Protein AF-0000000080018826 (afdb_homodimer)

Organism: NCBI:txid2019572

Secondary structure (DSSP, 8-state):
--GGGS-----S--HHHHHHHHHHHHTT-TT----S---HHHHHHHHHHHHHHHHHHHHHHHHHHHIIIIIIT--TT-----SS--HHHHHHHHHHHHHHHHHHHHHHHHHHHHHHHHTT-TT----SEETTEE--HHHHHHHHHHHHHHHHHHHHHHHHHHHHHHHHTS--TT-----TT--HHHHHHHHHHHHHHHHHHHHHHHHHHHH-/--GGGS-----S--HHHHHHHHHHHHTT-TT----S---HHHHHHHHHHHHHHHHHHHHHHHHHHHIIIIIIT--TT-----SS--HHHHHHHHHHHHHHHHHHHHHHHHHHHHHHHHTT-TT----SEETTEE--HHHHHHHHHHHHHHHHHHHHHHHHHHHHHHHHTS--TT-----TT--HHHHHHHHHHHHHHHHHHHHHHHHHHHH-

Foldseek 3Di:
DPPVPPPPLPLPQPVVLVVVQVVCVVVPNLVRADDCSHDDPNNVVRVVVNVVSVLSVLLVVQVVVCCCVCVPVVPLPDAGDPDDDDDPSVVSRVVVRVVSCVVVVLVVQLVVCVVCVVVVNLPDARDCDDPRHGDDDPSNVSRVVSNVVSVLVVLLVVQLVVLCCCVPPVVPAPDARDRPPDDDPSVVVSVVSRVVRNVSNVVVVVVVVVVD/DPVVPPDPLPLPQPVVLVVVQVVCVVVPNLVRADDCSHDDPNNVVRVVVNVVSVLSVLLVVQVVVCCCVCVPVVPLPDAGDPDDDDDPSVVSRVVVRVVSCVVVVLVVLLVVCVVCVVVVNLPDARDCDDPRHGDDDPSNVSRVVSNVVSVLVVLLVVQLVVLCCCVPPVVNAPDARDRPPDDDPSVVVRVVSRVVRNVSNVVVVVVVVVVD

Structure (mmCIF, N/CA/C/O backbone):
data_AF-0000000080018826-model_v1
#
loop_
_entity.id
_entity.type
_entity.pdbx_description
1 polymer 'Hybrid sensor histidine kinase/response regulator'
#
loop_
_atom_site.group_PDB
_atom_site.id
_atom_site.type_symbol
_atom_site.label_atom_id
_atom_site.label_alt_id
_atom_site.label_comp_id
_atom_site.label_asym_id
_atom_site.label_entity_id
_atom_site.label_seq_id
_atom_site.pdbx_PDB_ins_code
_atom_site.Cartn_x
_atom_site.Cartn_y
_atom_site.Cartn_z
_atom_site.occupancy
_atom_site.B_iso_or_equiv
_atom_site.auth_seq_id
_atom_site.auth_comp_id
_atom_site.auth_asym_id
_atom_site.auth_atom_id
_atom_site.pdbx_PDB_model_num
ATOM 1 N N . MET A 1 1 ? -24.812 65.375 9.195 1 25.75 1 MET A N 1
ATOM 2 C CA . MET A 1 1 ? -24.312 65.562 10.562 1 25.75 1 MET A CA 1
ATOM 3 C C . MET A 1 1 ? -23.391 64.375 10.93 1 25.75 1 MET A C 1
ATOM 5 O O . MET A 1 1 ? -22.625 63.906 10.086 1 25.75 1 MET A O 1
ATOM 9 N N . PRO A 1 2 ? -23.672 63.469 12.008 1 36.88 2 PRO A N 1
ATOM 10 C CA . PRO A 1 2 ? -22.891 62.625 12.906 1 36.88 2 PRO A CA 1
ATOM 11 C C . PRO A 1 2 ? -22.328 61.375 12.211 1 36.88 2 PRO A C 1
ATOM 13 O O . PRO A 1 2 ? -21.969 60.406 12.875 1 36.88 2 PRO A O 1
ATOM 16 N N . THR A 1 3 ? -22.562 61.281 10.867 1 37.69 3 THR A N 1
ATOM 17 C CA . THR A 1 3 ? -22.281 60 10.258 1 37.69 3 THR A CA 1
ATOM 18 C C . THR A 1 3 ? -20.812 59.594 10.477 1 37.69 3 THR A C 1
ATOM 20 O O . THR A 1 3 ? -20.312 58.688 9.844 1 37.69 3 THR A O 1
ATOM 23 N N . GLU A 1 4 ? -20.016 60.688 10.938 1 38.38 4 GLU A N 1
ATOM 24 C CA . GLU A 1 4 ? -18.562 60.5 10.961 1 38.38 4 GLU A CA 1
ATOM 25 C C . GLU A 1 4 ? -18.172 59.281 11.773 1 38.38 4 GLU A C 1
ATOM 27 O O . GLU A 1 4 ? -16.984 58.969 11.906 1 38.38 4 GLU A O 1
ATOM 32 N N . GLN A 1 5 ? -18.938 58.938 12.852 1 36.38 5 GLN A N 1
ATOM 33 C CA . GLN A 1 5 ? -18.5 58.094 13.953 1 36.38 5 GLN A CA 1
ATOM 34 C C . GLN A 1 5 ? -18.203 56.688 13.477 1 36.38 5 GLN A C 1
ATOM 36 O O . GLN A 1 5 ? -17.703 55.844 14.242 1 36.38 5 GLN A O 1
ATOM 41 N N . LEU A 1 6 ? -18.922 56.188 12.539 1 39.59 6 LEU A N 1
ATOM 42 C CA . LEU A 1 6 ? -19.047 54.75 12.391 1 39.59 6 LEU A CA 1
ATOM 43 C C . LEU A 1 6 ? -17.703 54.094 12.07 1 39.59 6 LEU A C 1
ATOM 45 O O . LEU A 1 6 ? -17.406 53 12.516 1 39.59 6 LEU A O 1
ATOM 49 N N . THR A 1 7 ? -17.125 54.5 10.961 1 37.62 7 THR A N 1
ATOM 50 C CA . THR A 1 7 ? -16.219 53.594 10.281 1 37.62 7 THR A CA 1
ATOM 51 C C . THR A 1 7 ? -14.898 53.5 11.031 1 37.62 7 THR A C 1
ATOM 53 O O . THR A 1 7 ? -13.883 54.031 10.602 1 37.62 7 THR A O 1
ATOM 56 N N . LYS A 1 8 ? -14.766 54.094 12.172 1 41.84 8 LYS A N 1
ATOM 57 C CA . LYS A 1 8 ? -13.438 54.094 12.773 1 41.84 8 LYS A CA 1
ATOM 58 C C . LYS A 1 8 ? -12.773 52.719 12.648 1 41.84 8 LYS A C 1
ATOM 60 O O . LYS A 1 8 ? -13.312 51.719 13.117 1 41.84 8 LYS A O 1
ATOM 65 N N . GLU A 1 9 ? -12.141 52.219 11.5 1 43.53 9 GLU A N 1
ATOM 66 C CA . GLU A 1 9 ? -11.148 51.219 11.094 1 43.53 9 GLU A CA 1
ATOM 67 C C . GLU A 1 9 ? -10.344 50.719 12.297 1 43.53 9 GLU A C 1
ATOM 69 O O . GLU A 1 9 ? -9.602 51.469 12.906 1 43.53 9 GLU A O 1
ATOM 74 N N . SER A 1 10 ? -10.906 50.125 13.297 1 47 10 SER A N 1
ATOM 75 C CA . SER A 1 10 ? -10.305 49.812 14.594 1 47 10 SER A CA 1
ATOM 76 C C . SER A 1 10 ? -8.891 49.25 14.422 1 47 10 SER A C 1
ATOM 78 O O . SER A 1 10 ? -8.703 48.156 13.898 1 47 10 SER A O 1
ATOM 80 N N . ASP A 1 11 ? -7.949 50.094 13.914 1 58.34 11 ASP A N 1
ATOM 81 C CA . ASP A 1 11 ? -6.5 49.906 13.906 1 58.34 11 ASP A CA 1
ATOM 82 C C . ASP A 1 11 ? -6.047 49.031 15.062 1 58.34 11 ASP A C 1
ATOM 84 O O . ASP A 1 11 ? -4.887 48.594 15.109 1 58.34 11 ASP A O 1
ATOM 88 N N . ASN A 1 12 ? -7 48.812 15.992 1 76.94 12 ASN A N 1
ATOM 89 C CA . ASN A 1 12 ? -6.535 48.094 17.172 1 76.94 12 ASN A CA 1
ATOM 90 C C . ASN A 1 12 ? -6.891 46.625 17.109 1 76.94 12 ASN A C 1
ATOM 92 O O . ASN A 1 12 ? -8.031 46.25 16.812 1 76.94 12 ASN A O 1
ATOM 96 N N . LEU A 1 13 ? -5.969 45.781 17.047 1 84.25 13 LEU A N 1
ATOM 97 C CA . LEU A 1 13 ? -6.113 44.344 17.094 1 84.25 13 LEU A CA 1
ATOM 98 C C . LEU A 1 13 ? -6.914 43.906 18.312 1 84.25 13 LEU A C 1
ATOM 100 O O . LEU A 1 13 ? -6.57 44.281 19.438 1 84.25 13 LEU A O 1
ATOM 104 N N . ASP A 1 14 ? -8.164 43.406 18.078 1 89.88 14 ASP A N 1
ATOM 105 C CA . ASP A 1 14 ? -8.945 42.844 19.172 1 89.88 14 ASP A CA 1
ATOM 106 C C . ASP A 1 14 ? -8.289 41.594 19.734 1 89.88 14 ASP A C 1
ATOM 108 O O . ASP A 1 14 ? -8.43 40.5 19.172 1 89.88 14 ASP A O 1
ATOM 112 N N . LEU A 1 15 ? -7.664 41.719 20.875 1 91.69 15 LEU A N 1
ATOM 113 C CA . LEU A 1 15 ? -6.875 40.625 21.453 1 91.69 15 LEU A CA 1
ATOM 114 C C . LEU A 1 15 ? -7.773 39.5 21.938 1 91.69 15 LEU A C 1
ATOM 116 O O . LEU A 1 15 ? -7.375 38.312 21.922 1 91.69 15 LEU A O 1
ATOM 120 N N . ARG A 1 16 ? -8.977 39.812 22.375 1 93.31 16 ARG A N 1
ATOM 121 C CA . ARG A 1 16 ? -9.906 38.781 22.812 1 93.31 16 ARG A CA 1
ATOM 122 C C . ARG A 1 16 ? -10.375 37.938 21.641 1 93.31 16 ARG A C 1
ATOM 124 O O . ARG A 1 16 ? -10.469 36.719 21.75 1 93.31 16 ARG A O 1
ATOM 131 N N . GLN A 1 17 ? -10.594 38.594 20.547 1 94.5 17 GLN A N 1
ATOM 132 C CA . GLN A 1 17 ? -10.984 37.906 19.328 1 94.5 17 GLN A CA 1
ATOM 133 C C . GLN A 1 17 ? -9.836 37.062 18.797 1 94.5 17 GLN A C 1
ATOM 135 O O . GLN A 1 17 ? -10.055 35.938 18.328 1 94.5 17 GLN A O 1
ATOM 140 N N . LEU A 1 18 ? -8.695 37.594 18.812 1 96.25 18 LEU A N 1
ATOM 141 C CA . LEU A 1 18 ? -7.508 36.875 18.391 1 96.25 18 LEU A CA 1
ATOM 142 C C . LEU A 1 18 ? -7.324 35.594 19.219 1 96.25 18 LEU A C 1
ATOM 144 O O . LEU A 1 18 ? -7.129 34.5 18.672 1 96.25 18 LEU A O 1
ATOM 148 N N . LEU A 1 19 ? -7.453 35.75 20.531 1 96.88 19 LEU A N 1
ATOM 149 C CA . LEU A 1 19 ? -7.285 34.625 21.422 1 96.88 19 LEU A CA 1
ATOM 150 C C . LEU A 1 19 ? -8.375 33.562 21.172 1 96.88 19 LEU A C 1
ATOM 152 O O . LEU A 1 19 ? -8.102 32.375 21.188 1 96.88 19 LEU A O 1
ATOM 156 N N . ARG A 1 20 ? -9.555 34 20.938 1 97.38 20 ARG A N 1
ATOM 157 C CA . ARG A 1 20 ? -10.656 33.062 20.656 1 97.38 20 ARG A CA 1
ATOM 158 C C . ARG A 1 20 ? -10.391 32.281 19.391 1 97.38 20 ARG A C 1
ATOM 160 O O . ARG A 1 20 ? -10.617 31.062 19.344 1 97.38 20 ARG A O 1
ATOM 167 N N . THR A 1 21 ? -9.961 32.938 18.359 1 98.19 21 THR A N 1
ATOM 168 C CA . THR A 1 21 ? -9.656 32.281 17.094 1 98.19 21 THR A CA 1
ATOM 169 C C . THR A 1 21 ? -8.516 31.297 17.25 1 98.19 21 THR A C 1
ATOM 171 O O . THR A 1 21 ? -8.617 30.156 16.797 1 98.19 21 THR A O 1
ATOM 174 N N . LEU A 1 22 ? -7.488 31.703 17.938 1 98.31 22 LEU A N 1
ATOM 175 C CA . LEU A 1 22 ? -6.355 30.812 18.172 1 98.31 22 LEU A CA 1
ATOM 176 C C . LEU A 1 22 ? -6.777 29.594 18.969 1 98.31 22 LEU A C 1
ATOM 178 O O . LEU A 1 22 ? -6.352 28.469 18.672 1 98.31 22 LEU A O 1
ATOM 182 N N . SER A 1 23 ? -7.566 29.797 19.969 1 98.12 23 SER A N 1
ATOM 183 C CA . SER A 1 23 ? -8.023 28.703 20.812 1 98.12 23 SER A CA 1
ATOM 184 C C . SER A 1 23 ? -8.844 27.703 20 1 98.12 23 SER A C 1
ATOM 186 O O . SER A 1 23 ? -8.734 26.484 20.203 1 98.12 23 SER A O 1
ATOM 188 N N . ALA A 1 24 ? -9.648 28.172 19.109 1 98.38 24 ALA A N 1
ATOM 189 C CA . ALA A 1 24 ? -10.43 27.297 18.234 1 98.38 24 ALA A CA 1
ATOM 190 C C . ALA A 1 24 ? -9.516 26.453 17.344 1 98.38 24 ALA A C 1
ATOM 192 O O . ALA A 1 24 ? -9.719 25.25 17.203 1 98.38 24 ALA A O 1
ATOM 193 N N . VAL A 1 25 ? -8.516 27.094 16.797 1 98.12 25 VAL A N 1
ATOM 194 C CA . VAL A 1 25 ? -7.57 26.406 15.914 1 98.12 25 VAL A CA 1
ATOM 195 C C . VAL A 1 25 ? -6.805 25.344 16.719 1 98.12 25 VAL A C 1
ATOM 197 O O . VAL A 1 25 ? -6.582 24.234 16.234 1 98.12 25 VAL A O 1
ATOM 200 N N . LYS A 1 26 ? -6.402 25.734 17.922 1 97.88 26 LYS A N 1
ATOM 201 C CA . LYS A 1 26 ? -5.688 24.797 18.797 1 97.88 26 LYS A CA 1
ATOM 202 C C . LYS A 1 26 ? -6.504 23.516 19.016 1 97.88 26 LYS A C 1
ATOM 204 O O . LYS A 1 26 ? -5.949 22.422 19.094 1 97.88 26 LYS A O 1
ATOM 209 N N . LYS A 1 27 ? -7.809 23.719 19.062 1 97.12 27 LYS A N 1
ATOM 210 C CA . LYS A 1 27 ? -8.695 22.594 19.297 1 97.12 27 LYS A CA 1
ATOM 211 C C . LYS A 1 27 ? -9.062 21.891 18 1 97.12 27 LYS A C 1
ATOM 213 O O . LYS A 1 27 ? -9.859 20.953 18 1 97.12 27 LYS A O 1
ATOM 218 N N . GLY A 1 28 ? -8.562 22.391 16.906 1 96.81 28 GLY A N 1
ATOM 219 C CA . GLY A 1 28 ? -8.719 21.703 15.633 1 96.81 28 GLY A CA 1
ATOM 220 C C . GLY A 1 28 ? -9.852 22.25 14.797 1 96.81 28 GLY A C 1
ATOM 221 O O . GLY A 1 28 ? -10.234 21.641 13.789 1 96.81 28 GLY A O 1
ATOM 222 N N . ASP A 1 29 ? -10.445 23.328 15.234 1 98.19 29 ASP A N 1
ATOM 223 C CA . ASP A 1 29 ? -11.461 23.969 14.414 1 98.19 29 ASP A CA 1
ATOM 224 C C . ASP A 1 29 ? -10.82 24.875 13.352 1 98.19 29 ASP A C 1
ATOM 226 O O . ASP A 1 29 ? -10.578 26.047 13.602 1 98.19 29 ASP A O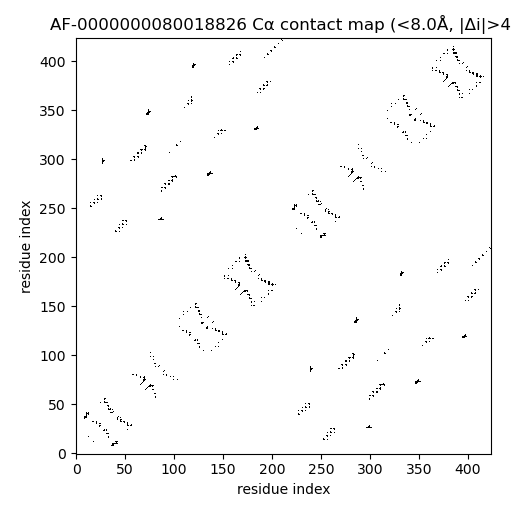 1
ATOM 230 N N . PHE A 1 30 ? -10.773 24.453 12.125 1 98.06 30 PHE A N 1
ATOM 231 C CA . PHE A 1 30 ? -10.078 25.188 11.07 1 98.06 30 PHE A CA 1
ATOM 232 C C . PHE A 1 30 ? -11.055 26.047 10.273 1 98.06 30 PHE A C 1
ATOM 234 O O . PHE A 1 30 ? -10.68 26.656 9.273 1 98.06 30 PHE A O 1
ATOM 241 N N . SER A 1 31 ? -12.297 26.109 10.766 1 97.38 31 SER A N 1
ATOM 242 C CA . SER A 1 31 ? -13.266 27.016 10.148 1 97.38 31 SER A CA 1
ATOM 243 C C . SER A 1 31 ? -13.203 28.406 10.773 1 97.38 31 SER A C 1
ATOM 245 O O . SER A 1 31 ? -13.742 29.359 10.227 1 97.38 31 SER A O 1
ATOM 247 N N . ALA A 1 32 ? -12.539 28.531 11.953 1 97.88 32 ALA A N 1
ATOM 248 C CA . ALA A 1 32 ? -12.398 29.812 12.641 1 97.88 32 ALA A CA 1
ATOM 249 C C . ALA A 1 32 ? -11.617 30.812 11.797 1 97.88 32 ALA A C 1
ATOM 251 O O . ALA A 1 32 ? -10.688 30.438 11.078 1 97.88 32 ALA A O 1
ATOM 252 N N . ARG A 1 33 ? -12.047 32.156 11.875 1 97.69 33 ARG A N 1
ATOM 253 C CA . ARG A 1 33 ? -11.367 33.219 11.133 1 97.69 33 ARG A CA 1
ATOM 254 C C . ARG A 1 33 ? -11.375 34.531 11.922 1 97.69 33 ARG A C 1
ATOM 256 O O . ARG A 1 33 ? -12.297 34.781 12.695 1 97.69 33 ARG A O 1
ATOM 263 N N . MET A 1 34 ? -10.305 35.281 11.648 1 96.56 34 MET A N 1
ATOM 264 C CA . MET A 1 34 ? -10.305 36.688 12.047 1 96.56 34 MET A CA 1
ATOM 265 C C . MET A 1 34 ? -11.117 37.531 11.07 1 96.56 34 MET A C 1
ATOM 267 O O . MET A 1 34 ? -11.242 37.156 9.891 1 96.56 34 MET A O 1
ATOM 271 N N . PRO A 1 35 ? -11.633 38.625 11.609 1 91.56 35 PRO A N 1
ATOM 272 C CA . PRO A 1 35 ? -12.352 39.531 10.688 1 91.56 35 PRO A CA 1
ATOM 273 C C . PRO A 1 35 ? -11.469 40.031 9.547 1 91.56 35 PRO A C 1
ATOM 275 O O . PRO A 1 35 ? -10.273 40.281 9.742 1 91.56 35 PRO A O 1
ATOM 278 N N . ILE A 1 36 ? -12.055 40.219 8.312 1 88 36 ILE A N 1
ATOM 279 C CA . ILE A 1 36 ? -11.289 40.562 7.117 1 88 36 ILE A CA 1
ATOM 280 C C . ILE A 1 36 ? -11.305 42.062 6.898 1 88 36 ILE A C 1
ATOM 282 O O . ILE A 1 36 ? -10.57 42.594 6.055 1 88 36 ILE A O 1
ATOM 286 N N . ASP A 1 37 ? -11.961 42.844 7.68 1 86.19 37 ASP A N 1
ATOM 287 C CA . ASP A 1 37 ? -12.164 44.281 7.422 1 86.19 37 ASP A CA 1
ATOM 288 C C . ASP A 1 37 ? -11.148 45.125 8.188 1 86.19 37 ASP A C 1
ATOM 290 O O . ASP A 1 37 ? -11.172 46.344 8.109 1 86.19 37 ASP A O 1
ATOM 294 N N . GLN A 1 38 ? -10.203 44.438 8.789 1 85.44 38 GLN A N 1
ATOM 295 C CA . GLN A 1 38 ? -9.219 45.188 9.555 1 85.44 38 GLN A CA 1
ATOM 296 C C . GLN A 1 38 ? -8.109 45.719 8.656 1 85.44 38 GLN A C 1
ATOM 298 O O . GLN A 1 38 ? -7.832 45.156 7.598 1 85.44 38 GLN A O 1
ATOM 303 N N . THR A 1 39 ? -7.594 46.875 8.992 1 88.56 39 THR A N 1
ATOM 304 C CA . THR A 1 39 ? -6.52 47.469 8.219 1 88.56 39 THR A CA 1
ATOM 305 C C . THR A 1 39 ? -5.273 47.656 9.086 1 88.56 39 THR A C 1
ATOM 307 O O . THR A 1 39 ? -5.285 47.344 10.273 1 88.56 39 THR A O 1
ATOM 310 N N . GLY A 1 40 ? -4.152 48.031 8.461 1 90.56 40 GLY A N 1
ATOM 311 C CA . GLY A 1 40 ? -2.92 48.25 9.195 1 90.56 40 GLY A CA 1
ATOM 312 C C . GLY A 1 40 ? -2.305 47 9.742 1 90.56 40 GLY A C 1
ATOM 313 O O . GLY A 1 40 ? -2.4 45.938 9.125 1 90.56 40 GLY A O 1
ATOM 314 N N . MET A 1 41 ? -1.605 47.094 10.859 1 91.75 41 MET A N 1
ATOM 315 C CA . MET A 1 41 ? -0.931 45.969 11.508 1 91.75 41 MET A CA 1
ATOM 316 C C . MET A 1 41 ? -1.936 44.906 11.938 1 91.75 41 MET A C 1
ATOM 318 O O . MET A 1 41 ? -1.695 43.719 11.758 1 91.75 41 MET A O 1
ATOM 322 N N . ALA A 1 42 ? -3.033 45.438 12.461 1 91.88 42 ALA A N 1
ATOM 323 C CA . ALA A 1 42 ? -4.094 44.531 12.859 1 91.88 42 ALA A CA 1
ATOM 324 C C . ALA A 1 42 ? -4.602 43.719 11.672 1 91.88 42 ALA A C 1
ATOM 326 O O . ALA A 1 42 ? -4.852 42.531 11.789 1 91.88 4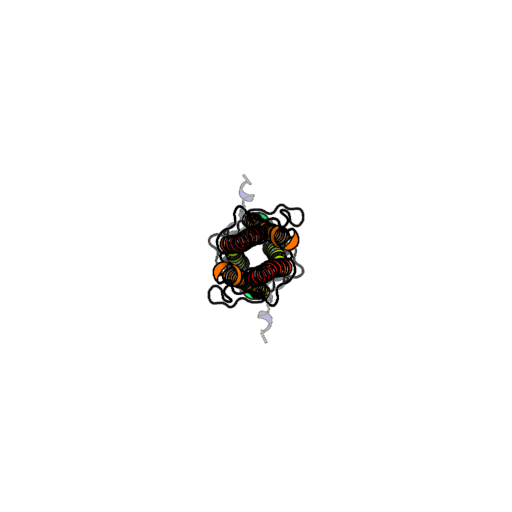2 ALA A O 1
ATOM 327 N N . GLY A 1 43 ? -4.754 44.375 10.547 1 94.25 43 GLY A N 1
ATOM 328 C CA . GLY A 1 43 ? -5.188 43.719 9.336 1 94.25 43 GLY A CA 1
ATOM 329 C C . GLY A 1 43 ? -4.191 42.688 8.828 1 94.25 43 GLY A C 1
ATOM 330 O O . GLY A 1 43 ? -4.578 41.594 8.422 1 94.25 43 GLY A O 1
ATOM 331 N N . LYS A 1 44 ? -2.936 43 8.867 1 95.94 44 LYS A N 1
ATOM 332 C CA . LYS A 1 44 ? -1.892 42.094 8.422 1 95.94 44 LYS A CA 1
ATOM 333 C C . LYS A 1 44 ? -1.857 40.844 9.297 1 95.94 44 LYS A C 1
ATOM 335 O O . LYS A 1 44 ? -1.697 39.719 8.789 1 95.94 44 LYS A O 1
ATOM 340 N N . ILE A 1 45 ? -1.959 41.031 10.562 1 96.56 45 ILE A N 1
ATOM 341 C CA . ILE A 1 45 ? -1.964 39.906 11.5 1 96.56 45 ILE A CA 1
ATOM 342 C C . ILE A 1 45 ? -3.172 39.031 11.234 1 96.56 45 ILE A C 1
ATOM 344 O O . ILE A 1 45 ? -3.037 37.812 11.141 1 96.56 45 ILE A O 1
ATOM 348 N N . ALA A 1 46 ? -4.301 39.656 11.109 1 96.75 46 ALA A N 1
ATOM 349 C CA . ALA A 1 46 ? -5.527 38.906 10.836 1 96.75 46 ALA A CA 1
ATOM 350 C C . ALA A 1 46 ? -5.418 38.125 9.531 1 96.75 46 ALA A C 1
ATOM 352 O O . ALA A 1 46 ? -5.746 36.938 9.492 1 96.75 46 ALA A O 1
ATOM 353 N N . ASP A 1 47 ? -4.918 38.75 8.539 1 96.94 47 ASP A N 1
ATOM 354 C CA . ASP A 1 47 ? -4.777 38.094 7.234 1 96.94 47 ASP A CA 1
ATOM 355 C C . ASP A 1 47 ? -3.805 36.938 7.301 1 96.94 47 ASP A C 1
ATOM 357 O O . ASP A 1 47 ? -4.074 35.844 6.746 1 96.94 47 ASP A O 1
ATOM 361 N N . THR A 1 48 ? -2.701 37.156 7.938 1 97.81 48 THR A N 1
ATOM 362 C CA . THR A 1 48 ? -1.679 36.125 8.008 1 97.81 48 THR A CA 1
ATOM 363 C C . THR A 1 48 ? -2.18 34.906 8.812 1 97.81 48 THR A C 1
ATOM 365 O O . THR A 1 48 ? -1.969 33.75 8.414 1 97.81 48 THR A O 1
ATOM 368 N N . LEU A 1 49 ? -2.822 35.188 9.906 1 98.06 49 LEU A N 1
ATOM 369 C CA . LEU A 1 49 ? -3.393 34.094 10.688 1 98.06 49 LEU A CA 1
ATOM 370 C C . LEU A 1 49 ? -4.441 33.344 9.883 1 98.06 49 LEU A C 1
ATOM 372 O O . LEU A 1 49 ? -4.449 32.125 9.867 1 98.06 49 LEU A O 1
ATOM 376 N N . ASN A 1 50 ? -5.305 34.062 9.188 1 98.06 50 ASN A N 1
ATOM 377 C CA . ASN A 1 50 ? -6.316 33.406 8.352 1 98.06 50 ASN A CA 1
ATOM 378 C C . ASN A 1 50 ? -5.68 32.531 7.277 1 98.06 50 ASN A C 1
ATOM 380 O O . ASN A 1 50 ? -6.184 31.438 6.984 1 98.06 50 ASN A O 1
ATOM 384 N N . ASP A 1 51 ? -4.598 32.969 6.746 1 97.38 51 ASP A N 1
ATOM 385 C CA . ASP A 1 51 ? -3.879 32.188 5.746 1 97.38 51 ASP A CA 1
ATOM 386 C C . ASP A 1 51 ? -3.361 30.875 6.344 1 97.38 51 ASP A C 1
ATOM 388 O O . ASP A 1 51 ? -3.43 29.812 5.707 1 97.38 51 ASP A O 1
ATOM 392 N N . ILE A 1 52 ? -2.854 30.922 7.508 1 97.94 52 ILE A N 1
ATOM 393 C CA . ILE A 1 52 ? -2.324 29.734 8.188 1 97.94 52 ILE A CA 1
ATOM 394 C C . ILE A 1 52 ? -3.453 28.75 8.469 1 97.94 52 ILE A C 1
ATOM 396 O O . ILE A 1 52 ? -3.305 27.547 8.242 1 97.94 52 ILE A O 1
ATOM 400 N N . ILE A 1 53 ? -4.531 29.312 8.984 1 98.25 53 ILE A N 1
ATOM 401 C CA . ILE A 1 53 ? -5.68 28.453 9.273 1 98.25 53 ILE A CA 1
ATOM 402 C C . ILE A 1 53 ? -6.168 27.781 7.988 1 98.25 53 ILE A C 1
ATOM 404 O O . ILE A 1 53 ? -6.465 26.594 7.98 1 98.25 53 ILE A O 1
ATOM 408 N N . GLU A 1 54 ? -6.215 28.547 6.902 1 97.12 54 GLU A N 1
ATOM 409 C CA . GLU A 1 54 ? -6.629 28.016 5.609 1 97.12 54 GLU A CA 1
ATOM 410 C C . GLU A 1 54 ? -5.68 26.922 5.137 1 97.12 54 GLU A C 1
ATOM 412 O O . GLU A 1 54 ? -6.113 25.922 4.551 1 97.12 54 GLU A O 1
ATOM 417 N N . GLN A 1 55 ? -4.461 27.109 5.359 1 96.81 55 GLN A N 1
ATOM 418 C CA . GLN A 1 55 ? -3.482 26.094 4.961 1 96.81 55 GLN A CA 1
ATOM 419 C C . GLN A 1 55 ? -3.713 24.781 5.711 1 96.81 55 GLN A C 1
ATOM 421 O O . GLN A 1 55 ? -3.623 23.703 5.121 1 96.81 55 GLN A O 1
ATOM 426 N N . ASN A 1 56 ? -4.023 24.875 7.008 1 97.75 56 ASN A N 1
ATOM 427 C CA . ASN A 1 56 ? -4.363 23.688 7.777 1 97.75 56 ASN A CA 1
ATOM 428 C C . ASN A 1 56 ? -5.625 23.016 7.242 1 97.75 56 ASN A C 1
ATOM 430 O O . ASN A 1 56 ? -5.688 21.781 7.141 1 97.75 56 ASN A O 1
ATOM 434 N N . GLU A 1 57 ? -6.531 23.828 6.934 1 97.56 57 GLU A N 1
ATOM 435 C CA . GLU A 1 57 ? -7.781 23.328 6.367 1 97.56 57 GLU A CA 1
ATOM 436 C C . GLU A 1 57 ? -7.535 22.594 5.051 1 97.56 57 GLU A C 1
ATOM 438 O O . GLU A 1 57 ? -8.062 21.5 4.832 1 97.56 57 GLU A O 1
ATOM 443 N N . ARG A 1 58 ? -6.773 23.172 4.203 1 97.19 58 ARG A N 1
ATOM 444 C CA . ARG A 1 58 ? -6.457 22.578 2.904 1 97.19 58 ARG A CA 1
ATOM 445 C C . ARG A 1 58 ? -5.672 21.281 3.068 1 97.19 58 ARG A C 1
ATOM 447 O O . ARG A 1 58 ? -5.891 20.328 2.324 1 97.19 58 ARG A O 1
ATOM 454 N N . LEU A 1 59 ? -4.746 21.281 3.979 1 97.38 59 LEU A N 1
ATOM 455 C CA . LEU A 1 59 ? -3.986 20.062 4.234 1 97.38 59 LEU A CA 1
ATOM 456 C C . LEU A 1 59 ? -4.91 18.922 4.668 1 97.38 59 LEU A C 1
ATOM 458 O O . LEU A 1 59 ? -4.812 17.812 4.152 1 97.38 59 LEU A O 1
ATOM 462 N N . THR A 1 60 ? -5.785 19.234 5.621 1 96.88 60 THR A N 1
ATOM 463 C CA . THR A 1 60 ? -6.738 18.234 6.105 1 96.88 60 THR A CA 1
ATOM 464 C C . THR A 1 60 ? -7.59 17.703 4.961 1 96.88 60 THR A C 1
ATOM 466 O O . THR A 1 60 ? -7.742 16.484 4.812 1 96.88 60 THR A O 1
ATOM 469 N N . ALA A 1 61 ? -8.094 18.578 4.145 1 97.12 61 ALA A N 1
ATOM 470 C CA . ALA A 1 61 ? -8.938 18.188 3.018 1 97.12 61 ALA A CA 1
ATOM 471 C C . ALA A 1 61 ? -8.156 17.359 2.008 1 97.12 61 ALA A C 1
ATOM 473 O O . ALA A 1 61 ? -8.68 16.391 1.458 1 97.12 61 ALA A O 1
ATOM 474 N N . GLU A 1 62 ? -6.957 17.734 1.761 1 97.31 62 GLU A N 1
ATOM 475 C CA . GLU A 1 62 ? -6.125 17.047 0.788 1 97.31 62 GLU A CA 1
ATOM 476 C C . GLU A 1 62 ? -5.793 15.625 1.259 1 97.31 62 GLU A C 1
ATOM 478 O O . GLU A 1 62 ? -5.809 14.68 0.466 1 97.31 62 GLU A O 1
ATOM 483 N N . LEU A 1 63 ? -5.512 15.438 2.531 1 96.19 63 LEU A N 1
ATOM 484 C CA . LEU A 1 63 ? -5.227 14.117 3.066 1 96.19 63 LEU A CA 1
ATOM 485 C C . LEU A 1 63 ? -6.469 13.234 3.021 1 96.19 63 LEU A C 1
ATOM 487 O O . LEU A 1 63 ? -6.375 12.031 2.764 1 96.19 63 LEU A O 1
ATOM 491 N N . GLN A 1 64 ? -7.586 13.844 3.24 1 95.75 64 GLN A N 1
ATOM 492 C CA . GLN A 1 64 ? -8.828 13.094 3.104 1 95.75 64 GLN A CA 1
ATOM 493 C C . GLN A 1 64 ? -9.07 12.68 1.654 1 95.75 64 GLN A C 1
ATOM 495 O O . GLN A 1 64 ? -9.445 11.539 1.382 1 95.75 64 GLN A O 1
ATOM 500 N N . ARG A 1 65 ? -8.828 13.602 0.758 1 95.94 65 ARG A N 1
ATOM 501 C CA . ARG A 1 65 ? -9.016 13.32 -0.663 1 95.94 65 ARG A CA 1
ATOM 502 C C . ARG A 1 65 ? -8.094 12.203 -1.128 1 95.94 65 ARG A C 1
ATOM 504 O O . ARG A 1 65 ? -8.539 11.25 -1.768 1 95.94 65 ARG A O 1
ATOM 511 N N . ILE A 1 66 ? -6.848 12.297 -0.818 1 94.56 66 ILE A N 1
ATOM 512 C CA . ILE A 1 66 ? -5.875 11.328 -1.306 1 94.56 66 ILE A CA 1
ATOM 513 C C . ILE A 1 66 ? -6.148 9.961 -0.682 1 94.56 66 ILE A C 1
ATOM 515 O O . ILE A 1 66 ? -5.938 8.93 -1.32 1 94.56 66 ILE A O 1
ATOM 519 N N . GLY A 1 67 ? -6.578 9.961 0.59 1 92.06 67 GLY A N 1
ATOM 520 C CA . GLY A 1 67 ? -7.004 8.719 1.212 1 92.06 67 GLY A CA 1
ATOM 521 C C . GLY A 1 67 ? -8.109 8.016 0.447 1 92.06 67 GLY A C 1
ATOM 522 O O . GLY A 1 67 ? -8.07 6.797 0.263 1 92.06 67 GLY A O 1
ATOM 523 N N . LYS A 1 68 ? -9 8.797 0.033 1 91.12 68 LYS A N 1
ATOM 524 C CA . LYS A 1 68 ? -10.125 8.234 -0.711 1 91.12 68 LYS A CA 1
ATOM 525 C C . LYS A 1 68 ? -9.695 7.801 -2.109 1 91.12 68 LYS A C 1
ATOM 527 O O . LYS A 1 68 ? -9.969 6.672 -2.523 1 91.12 68 LYS A O 1
ATOM 532 N N . VAL A 1 69 ? -9 8.625 -2.82 1 91.88 69 VAL A N 1
ATOM 533 C CA . VAL A 1 69 ? -8.648 8.414 -4.223 1 91.88 69 VAL A CA 1
ATOM 534 C C . VAL A 1 69 ? -7.68 7.242 -4.34 1 91.88 69 VAL A C 1
ATOM 536 O O . VAL A 1 69 ? -7.891 6.328 -5.141 1 91.88 69 VAL A O 1
ATOM 539 N N . VAL A 1 70 ? -6.648 7.195 -3.516 1 90.38 70 VAL A N 1
ATOM 540 C CA . VAL A 1 70 ? -5.633 6.148 -3.582 1 90.38 70 VAL A CA 1
ATOM 541 C C . VAL A 1 70 ? -6.109 4.914 -2.816 1 90.38 70 VAL A C 1
ATOM 543 O O . VAL A 1 70 ? -6.062 3.797 -3.334 1 90.38 70 VAL A O 1
ATOM 546 N N . GLY A 1 71 ? -6.602 5.098 -1.656 1 84.94 71 GLY A N 1
ATOM 547 C CA . GLY A 1 71 ? -6.941 4 -0.765 1 84.94 71 GLY A CA 1
ATOM 548 C C . GLY A 1 71 ? -8.234 3.307 -1.14 1 84.94 71 GLY A C 1
ATOM 549 O O . GLY A 1 71 ? -8.297 2.076 -1.186 1 84.94 71 GLY A O 1
ATOM 550 N N . LYS A 1 72 ? -9.195 4.027 -1.415 1 84.44 72 LYS A N 1
ATOM 551 C CA . LYS A 1 72 ? -10.516 3.439 -1.63 1 84.44 72 LYS A CA 1
ATOM 552 C C . LYS A 1 72 ? -10.773 3.191 -3.113 1 84.44 72 LYS A C 1
ATOM 554 O O . LYS A 1 72 ? -11.234 2.117 -3.498 1 84.44 72 LYS A O 1
ATOM 559 N N . ASP A 1 73 ? -10.414 4.141 -3.93 1 88.62 73 ASP A N 1
ATOM 560 C CA . ASP A 1 73 ? -10.711 4.027 -5.355 1 88.62 73 ASP A CA 1
ATOM 561 C C . ASP A 1 73 ? -9.617 3.248 -6.082 1 88.62 73 ASP A C 1
ATOM 563 O O . ASP A 1 73 ? -9.789 2.855 -7.238 1 88.62 73 ASP A O 1
ATOM 567 N N . GLY A 1 74 ? -8.516 3.018 -5.445 1 87.12 74 GLY A N 1
ATOM 568 C CA . GLY A 1 74 ? -7.445 2.205 -5.996 1 87.12 74 GLY A CA 1
ATOM 569 C C . GLY A 1 74 ? -6.66 2.916 -7.086 1 87.12 74 GLY A C 1
ATOM 570 O O . GLY A 1 74 ? -6.105 2.271 -7.98 1 87.12 74 GLY A O 1
ATOM 571 N N . LYS A 1 75 ? -6.785 4.234 -7.16 1 91.75 75 LYS A N 1
ATOM 572 C CA . LYS A 1 75 ? -5.953 5.008 -8.078 1 91.75 75 LYS A CA 1
ATOM 573 C C . LYS A 1 75 ? -4.574 5.273 -7.48 1 91.75 75 LYS A C 1
ATOM 575 O O . LYS A 1 75 ? -4.27 6.398 -7.082 1 91.75 75 LYS A O 1
ATOM 580 N N . ILE A 1 76 ? -3.717 4.34 -7.543 1 88.75 76 ILE A N 1
ATOM 581 C CA . ILE A 1 76 ? -2.504 4.25 -6.738 1 88.75 76 ILE A CA 1
ATOM 582 C C . ILE A 1 76 ? -1.433 5.176 -7.312 1 88.75 76 ILE A C 1
ATOM 584 O O . ILE A 1 76 ? -0.408 5.422 -6.672 1 88.75 76 ILE A O 1
ATOM 588 N N . SER A 1 77 ? -1.655 5.762 -8.508 1 90.38 77 SER A N 1
ATOM 589 C CA . SER A 1 77 ? -0.683 6.664 -9.117 1 90.38 77 SER A CA 1
ATOM 590 C C . SER A 1 77 ? -0.923 8.109 -8.695 1 90.38 77 SER A C 1
ATOM 592 O O . SER A 1 77 ? -0.092 8.984 -8.945 1 90.38 77 SER A O 1
ATOM 594 N N . GLU A 1 78 ? -2.031 8.336 -8.055 1 94.06 78 GLU A N 1
ATOM 595 C CA . GLU A 1 78 ? -2.357 9.695 -7.617 1 94.06 78 GLU A CA 1
ATOM 596 C C . GLU A 1 78 ? -1.521 10.102 -6.406 1 94.06 78 GLU A C 1
ATOM 598 O O . GLU A 1 78 ? -1.087 9.25 -5.629 1 94.06 78 GLU A O 1
ATOM 603 N N . ARG A 1 79 ? -1.266 11.438 -6.301 1 96.5 79 ARG A N 1
ATOM 604 C CA . ARG A 1 79 ? -0.474 11.984 -5.207 1 96.5 79 ARG A CA 1
ATOM 605 C C . ARG A 1 79 ? -1.151 13.211 -4.602 1 96.5 79 ARG A C 1
ATOM 607 O O . ARG A 1 79 ? -1.988 13.844 -5.246 1 96.5 79 ARG A O 1
ATOM 614 N N . ALA A 1 80 ? -0.816 13.422 -3.299 1 96.69 80 ALA A N 1
ATOM 615 C CA . ALA A 1 80 ? -1.321 14.609 -2.621 1 96.69 80 ALA A CA 1
ATOM 616 C C . ALA A 1 80 ? -0.579 15.859 -3.084 1 96.69 80 ALA A C 1
ATOM 618 O O . ALA A 1 80 ? 0.603 15.797 -3.432 1 96.69 80 ALA A O 1
ATOM 619 N N . SER A 1 81 ? -1.29 16.969 -3.115 1 97.12 81 SER A N 1
ATOM 620 C CA . SER A 1 81 ? -0.672 18.25 -3.463 1 97.12 81 SER A CA 1
ATOM 621 C C . SER A 1 81 ? -1.365 19.406 -2.76 1 97.12 81 SER A C 1
ATOM 623 O O . SER A 1 81 ? -2.596 19.453 -2.688 1 97.12 81 SER A O 1
ATOM 625 N N . LEU A 1 82 ? -0.55 20.344 -2.227 1 95.06 82 LEU A N 1
ATOM 626 C CA . LEU A 1 82 ? -1.061 21.578 -1.638 1 95.06 82 LEU A CA 1
ATOM 627 C C . LEU A 1 82 ? -0.646 22.781 -2.467 1 95.06 82 LEU A C 1
ATOM 629 O O . LEU A 1 82 ? -0.696 23.922 -1.984 1 95.06 82 LEU A O 1
ATOM 633 N N . GLY A 1 83 ? -0.306 22.5 -3.738 1 93.56 83 GLY A N 1
ATOM 634 C CA . GLY A 1 83 ? 0.168 23.594 -4.57 1 93.56 83 GLY A CA 1
ATOM 635 C C . GLY A 1 83 ? 1.548 24.078 -4.18 1 93.56 83 GLY A C 1
ATOM 636 O O . GLY A 1 83 ? 2.453 23.281 -3.936 1 93.56 83 GLY A O 1
ATOM 637 N N . ASN A 1 84 ? 1.683 25.453 -4.145 1 92.5 84 ASN A N 1
ATOM 638 C CA . ASN A 1 84 ? 2.98 26.047 -3.846 1 92.5 84 ASN A CA 1
ATOM 639 C C . ASN A 1 84 ? 3.146 26.312 -2.352 1 92.5 84 ASN A C 1
ATOM 641 O O . ASN A 1 84 ? 2.799 27.391 -1.861 1 92.5 84 ASN A O 1
ATOM 645 N N . VAL A 1 85 ? 3.588 25.359 -1.688 1 93.06 85 VAL A N 1
ATOM 646 C CA . VAL A 1 85 ? 3.836 25.484 -0.257 1 93.06 85 VAL A CA 1
ATOM 647 C C . VAL A 1 85 ? 5.293 25.156 0.049 1 93.06 85 VAL A C 1
ATOM 649 O O . VAL A 1 85 ? 6.004 24.609 -0.8 1 93.06 85 VAL A O 1
ATOM 652 N N . ARG A 1 86 ? 5.73 25.641 1.172 1 94.69 86 ARG A N 1
ATOM 653 C CA . ARG A 1 86 ? 7.121 25.422 1.557 1 94.69 86 ARG A CA 1
ATOM 654 C C . ARG A 1 86 ? 7.223 24.922 2.996 1 94.69 86 ARG A C 1
ATOM 656 O O . ARG A 1 86 ? 6.219 24.844 3.703 1 94.69 86 ARG A O 1
ATOM 663 N N . GLY A 1 87 ? 8.422 24.484 3.34 1 96.25 87 GLY A N 1
ATOM 664 C CA . GLY A 1 87 ? 8.742 24.141 4.715 1 96.25 87 GLY A CA 1
ATOM 665 C C . GLY A 1 87 ? 7.938 22.969 5.234 1 96.25 87 GLY A C 1
ATOM 666 O O . GLY A 1 87 ? 7.812 21.938 4.559 1 96.25 87 GLY A O 1
ATOM 667 N N . GLY A 1 88 ? 7.391 23.125 6.469 1 96.81 88 GLY A N 1
ATOM 668 C CA . GLY A 1 88 ? 6.656 22.047 7.121 1 96.81 88 GLY A CA 1
ATOM 669 C C . GLY A 1 88 ? 5.43 21.609 6.34 1 96.81 88 GLY A C 1
ATOM 670 O O . GLY A 1 88 ? 5.051 20.438 6.383 1 96.81 88 GLY A O 1
ATOM 671 N N . TRP A 1 89 ? 4.875 22.594 5.625 1 96.88 89 TRP A N 1
ATOM 672 C CA . TRP A 1 89 ? 3.707 22.266 4.816 1 96.88 89 TRP A CA 1
ATOM 673 C C . TRP A 1 89 ? 4.074 21.297 3.699 1 96.88 89 TRP A C 1
ATOM 675 O O . TRP A 1 89 ? 3.393 20.281 3.494 1 96.88 89 TRP A O 1
ATOM 685 N N . SER A 1 90 ? 5.141 21.594 3.021 1 96.88 90 SER A N 1
ATOM 686 C CA . SER A 1 90 ? 5.609 20.734 1.945 1 96.88 90 SER A CA 1
ATOM 687 C C . SER A 1 90 ? 6.086 19.391 2.488 1 96.88 90 SER A C 1
ATOM 689 O O . SER A 1 90 ? 5.855 18.344 1.869 1 96.88 90 SER A O 1
ATOM 691 N N . ALA A 1 91 ? 6.715 19.422 3.605 1 96.25 91 ALA A N 1
ATOM 692 C CA . ALA A 1 91 ? 7.234 18.203 4.211 1 96.25 91 ALA A CA 1
ATOM 693 C C . ALA A 1 91 ? 6.105 17.234 4.535 1 96.25 91 ALA A C 1
ATOM 695 O O . ALA A 1 91 ? 6.262 16.016 4.383 1 96.25 91 ALA A O 1
ATOM 696 N N . CYS A 1 92 ? 4.996 17.719 4.949 1 95.94 92 CYS A N 1
ATOM 697 C CA . CYS A 1 92 ? 3.834 16.891 5.25 1 95.94 92 CYS A CA 1
ATOM 698 C C . CYS A 1 92 ? 3.342 16.172 4.004 1 95.94 92 CYS A C 1
ATOM 700 O O . CYS A 1 9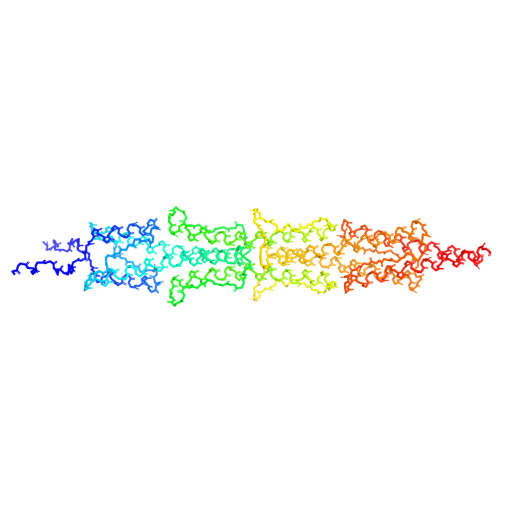2 ? 3.168 14.945 4.016 1 95.94 92 CYS A O 1
ATOM 702 N N . VAL A 1 93 ? 3.176 16.891 2.955 1 96.25 93 VAL A N 1
ATOM 703 C CA . VAL A 1 93 ? 2.672 16.344 1.699 1 96.25 93 VAL A CA 1
ATOM 704 C C . VAL A 1 93 ? 3.682 15.352 1.125 1 96.25 93 VAL A C 1
ATOM 706 O O . VAL A 1 93 ? 3.309 14.266 0.675 1 96.25 93 VAL A O 1
ATOM 709 N N . ASP A 1 94 ? 4.941 15.695 1.198 1 95.56 94 ASP A N 1
ATOM 710 C CA . ASP A 1 94 ? 5.996 14.828 0.69 1 95.56 94 ASP A CA 1
ATOM 711 C C . ASP A 1 94 ? 6.035 13.508 1.453 1 95.56 94 ASP A C 1
ATOM 713 O O . ASP A 1 94 ? 6.25 12.445 0.86 1 95.56 94 ASP A O 1
ATOM 717 N N . SER A 1 95 ? 5.84 13.609 2.746 1 95.62 95 SER A N 1
ATOM 718 C CA . SER A 1 95 ? 5.867 12.406 3.572 1 95.62 95 SER A CA 1
ATOM 719 C C . SER A 1 95 ? 4.738 11.453 3.193 1 95.62 95 SER A C 1
ATOM 721 O O . SER A 1 95 ? 4.949 10.242 3.094 1 95.62 95 SER A O 1
ATOM 723 N N . VAL A 1 96 ? 3.617 11.953 2.955 1 95.44 96 VAL A N 1
ATOM 724 C CA . VAL A 1 96 ? 2.467 11.133 2.582 1 95.44 96 VAL A CA 1
ATOM 725 C C . VAL A 1 96 ? 2.688 10.539 1.194 1 95.44 96 VAL A C 1
ATOM 727 O O . VAL A 1 96 ? 2.404 9.359 0.968 1 95.44 96 VAL A O 1
ATOM 730 N N . ASN A 1 97 ? 3.209 11.328 0.276 1 95.19 97 ASN A N 1
ATOM 731 C CA . ASN A 1 97 ? 3.486 10.836 -1.07 1 95.19 97 ASN A CA 1
ATOM 732 C C . ASN A 1 97 ? 4.555 9.75 -1.062 1 95.19 97 ASN A C 1
ATOM 734 O O . ASN A 1 97 ? 4.449 8.766 -1.798 1 95.19 97 ASN A O 1
ATOM 738 N N . THR A 1 98 ? 5.5 9.977 -0.265 1 91.94 98 THR A N 1
ATOM 739 C CA . THR A 1 98 ? 6.527 8.953 -0.124 1 91.94 98 THR A CA 1
ATOM 740 C C . THR A 1 98 ? 5.941 7.672 0.458 1 91.94 98 THR A C 1
ATOM 742 O O . THR A 1 98 ? 6.266 6.574 0.007 1 91.94 98 THR A O 1
ATOM 745 N N . LEU A 1 99 ? 5.086 7.797 1.439 1 92.94 99 LEU A N 1
ATOM 746 C CA . LEU A 1 99 ? 4.402 6.652 2.027 1 92.94 99 LEU A CA 1
ATOM 747 C C . LEU A 1 99 ? 3.617 5.887 0.967 1 92.94 99 LEU A C 1
ATOM 749 O O . LEU A 1 99 ? 3.697 4.656 0.895 1 92.94 99 LEU A O 1
ATOM 753 N N . ILE A 1 100 ? 2.906 6.59 0.166 1 93 100 ILE A N 1
ATOM 754 C CA . ILE A 1 100 ? 2.127 5.969 -0.899 1 93 100 ILE A CA 1
ATOM 755 C C . ILE A 1 100 ? 3.055 5.207 -1.842 1 93 100 ILE A C 1
ATOM 757 O O . ILE A 1 100 ? 2.82 4.035 -2.143 1 93 100 ILE A O 1
ATOM 761 N N . THR A 1 101 ? 4.098 5.875 -2.252 1 90.12 101 THR A N 1
ATOM 762 C CA . THR A 1 101 ? 5.055 5.262 -3.172 1 90.12 101 THR A CA 1
ATOM 763 C C . THR A 1 101 ? 5.664 4.004 -2.561 1 90.12 101 THR A C 1
ATOM 765 O O . THR A 1 101 ? 5.727 2.959 -3.213 1 90.12 101 THR A O 1
ATOM 768 N N . ASP A 1 102 ? 6 4.113 -1.33 1 89.25 102 ASP A N 1
ATOM 769 C CA . ASP A 1 102 ? 6.688 3.021 -0.649 1 89.25 102 ASP A CA 1
ATOM 770 C C . ASP A 1 102 ? 5.75 1.84 -0.412 1 89.25 102 ASP A C 1
ATOM 772 O O . ASP A 1 102 ? 6.191 0.689 -0.365 1 89.25 102 ASP A O 1
ATOM 776 N N . LEU A 1 103 ? 4.492 2.066 -0.298 1 87.88 103 LEU A N 1
ATOM 777 C CA . LEU A 1 103 ? 3.523 0.997 -0.073 1 87.88 103 LEU A CA 1
ATOM 778 C C . LEU A 1 103 ? 3.076 0.383 -1.396 1 87.88 103 LEU A C 1
ATOM 780 O O . LEU A 1 103 ? 2.826 -0.822 -1.472 1 87.88 103 LEU A O 1
ATOM 784 N N . VAL A 1 104 ? 3.057 1.171 -2.426 1 85.56 104 VAL A N 1
ATOM 785 C CA . VAL A 1 104 ? 2.482 0.744 -3.699 1 85.56 104 VAL A CA 1
ATOM 786 C C . VAL A 1 104 ? 3.529 -0.015 -4.508 1 85.56 104 VAL A C 1
ATOM 788 O O . VAL A 1 104 ? 3.219 -1.022 -5.148 1 85.56 104 VAL A O 1
ATOM 791 N N . GLN A 1 105 ? 4.773 0.383 -4.484 1 85.38 105 GLN A N 1
ATOM 792 C CA . GLN A 1 105 ? 5.793 -0.137 -5.387 1 85.38 105 GLN A CA 1
ATOM 793 C C . GLN A 1 105 ? 6.055 -1.618 -5.125 1 85.38 105 GLN A C 1
ATOM 795 O O . GLN A 1 105 ? 6.023 -2.43 -6.055 1 85.38 105 GLN A O 1
ATOM 800 N N . PRO A 1 106 ? 6.277 -2.012 -3.848 1 82.38 106 PRO A N 1
ATOM 801 C CA . PRO A 1 106 ? 6.488 -3.441 -3.611 1 82.38 106 PRO A CA 1
ATOM 802 C C . PRO A 1 106 ? 5.281 -4.293 -4.004 1 82.38 106 PRO A C 1
ATOM 804 O O . PRO A 1 106 ? 5.445 -5.406 -4.504 1 82.38 106 PRO A O 1
ATOM 807 N N . THR A 1 107 ? 4.129 -3.762 -3.814 1 78.31 107 THR A N 1
ATOM 808 C CA . THR A 1 107 ? 2.9 -4.469 -4.164 1 78.31 107 THR A CA 1
ATOM 809 C C . THR A 1 107 ? 2.777 -4.629 -5.676 1 78.31 107 THR A C 1
ATOM 811 O O . THR A 1 107 ? 2.395 -5.695 -6.164 1 78.31 107 THR A O 1
ATOM 814 N N . ALA A 1 108 ? 3.121 -3.578 -6.363 1 81.06 108 ALA A N 1
ATOM 815 C CA . ALA A 1 108 ? 3.096 -3.627 -7.824 1 81.06 108 ALA A CA 1
ATOM 816 C C . ALA A 1 108 ? 4.098 -4.648 -8.359 1 81.06 108 ALA A C 1
ATOM 818 O O . ALA A 1 108 ? 3.811 -5.363 -9.32 1 81.06 108 ALA A O 1
ATOM 819 N N . GLU A 1 109 ? 5.25 -4.742 -7.777 1 85.56 109 GLU A N 1
ATOM 820 C CA . GLU A 1 109 ? 6.27 -5.707 -8.18 1 85.56 109 GLU A CA 1
ATOM 821 C C . GLU A 1 109 ? 5.809 -7.141 -7.922 1 85.56 109 GLU A C 1
ATOM 823 O O . GLU A 1 109 ? 6.051 -8.031 -8.734 1 85.56 109 GLU A O 1
ATOM 828 N N . THR A 1 110 ? 5.191 -7.324 -6.828 1 82.5 110 THR A N 1
ATOM 829 C CA . THR A 1 110 ? 4.625 -8.633 -6.512 1 82.5 110 THR A CA 1
ATOM 830 C C . THR A 1 110 ? 3.576 -9.031 -7.547 1 82.5 110 THR A C 1
ATOM 832 O O . THR A 1 110 ? 3.594 -10.148 -8.055 1 82.5 110 THR A O 1
ATOM 835 N N . ALA A 1 111 ? 2.744 -8.094 -7.879 1 78.69 111 ALA A N 1
ATOM 836 C CA . ALA A 1 111 ? 1.708 -8.344 -8.875 1 78.69 111 ALA A CA 1
ATOM 837 C C . ALA A 1 111 ? 2.322 -8.688 -10.234 1 78.69 111 ALA A C 1
ATOM 839 O O . ALA A 1 111 ? 1.811 -9.547 -10.953 1 78.69 111 ALA A O 1
ATOM 840 N N . ARG A 1 112 ? 3.361 -8.016 -10.562 1 84.06 112 ARG A N 1
ATOM 841 C CA . ARG A 1 112 ? 4.047 -8.273 -11.828 1 84.06 112 ARG A CA 1
ATOM 842 C C . ARG A 1 112 ? 4.547 -9.711 -11.898 1 84.06 112 ARG A C 1
ATOM 844 O O . ARG A 1 112 ? 4.348 -10.391 -12.906 1 84.06 112 ARG A O 1
ATOM 851 N N . VAL A 1 113 ? 5.188 -10.211 -10.883 1 84.81 113 VAL A N 1
ATOM 852 C CA . VAL A 1 113 ? 5.742 -11.562 -10.867 1 84.81 113 VAL A CA 1
ATOM 853 C C . VAL A 1 113 ? 4.609 -12.586 -10.891 1 84.81 113 VAL A C 1
ATOM 855 O O . VAL A 1 113 ? 4.684 -13.586 -11.602 1 84.81 113 VAL A O 1
ATOM 858 N N . ILE A 1 114 ? 3.57 -12.258 -10.219 1 79.38 114 ILE A N 1
ATOM 859 C CA . ILE A 1 114 ? 2.424 -13.156 -10.164 1 79.38 114 ILE A CA 1
ATOM 860 C C . ILE A 1 114 ? 1.782 -13.258 -11.547 1 79.38 114 ILE A C 1
ATOM 862 O O . ILE A 1 114 ? 1.377 -14.344 -11.977 1 79.38 114 ILE A O 1
ATOM 866 N N . ARG A 1 115 ? 1.712 -12.141 -12.18 1 77.31 115 ARG A N 1
ATOM 867 C CA . ARG A 1 115 ? 1.189 -12.133 -13.539 1 77.31 115 ARG A CA 1
ATOM 868 C C . ARG A 1 115 ? 2.053 -12.992 -14.461 1 77.31 115 ARG A C 1
ATOM 870 O O . ARG A 1 115 ? 1.532 -13.719 -15.312 1 77.31 115 ARG A O 1
ATOM 877 N N . ALA A 1 116 ? 3.311 -12.867 -14.336 1 82.62 116 ALA A N 1
ATOM 878 C CA . ALA A 1 116 ? 4.23 -13.68 -15.125 1 82.62 116 ALA A CA 1
ATOM 879 C C . ALA A 1 116 ? 3.996 -15.172 -14.875 1 82.62 116 ALA A C 1
ATOM 881 O O . ALA A 1 116 ? 3.916 -15.961 -15.82 1 82.62 116 ALA A O 1
ATOM 882 N N . VAL A 1 117 ? 3.867 -15.516 -13.641 1 78.56 117 VAL A N 1
ATOM 883 C CA . VAL A 1 117 ? 3.646 -16.906 -13.258 1 78.56 117 VAL A CA 1
ATOM 884 C C . VAL A 1 117 ? 2.324 -17.391 -13.844 1 78.56 117 VAL A C 1
ATOM 886 O O . VAL A 1 117 ? 2.246 -18.516 -14.359 1 78.56 117 VAL A O 1
ATOM 889 N N . ALA A 1 118 ? 1.344 -16.531 -13.773 1 72.19 118 ALA A N 1
ATOM 890 C CA . ALA A 1 118 ? 0.039 -16.875 -14.336 1 72.19 118 ALA A CA 1
ATOM 891 C C . ALA A 1 118 ? 0.138 -17.141 -15.836 1 72.19 118 ALA A C 1
ATOM 893 O O . ALA A 1 118 ? -0.58 -18 -16.359 1 72.19 118 ALA A O 1
ATOM 894 N N . ASN A 1 119 ? 1.04 -16.438 -16.438 1 75.62 119 ASN A N 1
ATOM 895 C CA . ASN A 1 119 ? 1.209 -16.594 -17.891 1 75.62 119 ASN A CA 1
ATOM 896 C C . ASN A 1 119 ? 2.24 -17.656 -18.219 1 75.62 119 ASN A C 1
ATOM 898 O O . ASN A 1 119 ? 2.654 -17.781 -19.375 1 75.62 119 ASN A O 1
ATOM 902 N N . GLY A 1 120 ? 2.654 -18.359 -17.219 1 75.75 120 GLY A N 1
ATOM 903 C CA . GLY A 1 120 ? 3.539 -19.5 -17.406 1 75.75 120 GLY A CA 1
ATOM 904 C C . GLY A 1 120 ? 5.004 -19.109 -17.484 1 75.75 120 GLY A C 1
ATOM 905 O O . GLY A 1 120 ? 5.832 -19.875 -17.969 1 75.75 120 GLY A O 1
ATOM 906 N N . ASP A 1 121 ? 5.25 -17.859 -17.234 1 84.56 121 ASP A N 1
ATOM 907 C CA . ASP A 1 121 ? 6.637 -17.406 -17.141 1 84.56 121 ASP A CA 1
ATOM 908 C C . ASP A 1 121 ? 7.156 -17.547 -15.711 1 84.56 121 ASP A C 1
ATOM 910 O O . ASP A 1 121 ? 6.918 -16.672 -14.875 1 84.56 121 ASP A O 1
ATOM 914 N N . LEU A 1 122 ? 7.934 -18.594 -15.484 1 83.62 122 LEU A N 1
ATOM 915 C CA . LEU A 1 122 ? 8.398 -18.906 -14.141 1 83.62 122 LEU A CA 1
ATOM 916 C C . LEU A 1 122 ? 9.836 -18.453 -13.938 1 83.62 122 LEU A C 1
ATOM 918 O O . LEU A 1 122 ? 10.539 -18.953 -13.055 1 83.62 122 LEU A O 1
ATOM 922 N N . SER A 1 123 ? 10.273 -17.578 -14.797 1 89.31 123 SER A N 1
ATOM 923 C CA . SER A 1 123 ? 11.648 -17.094 -14.703 1 89.31 123 SER A CA 1
ATOM 924 C C . SER A 1 123 ? 11.727 -15.805 -13.898 1 89.31 123 SER A C 1
ATOM 926 O O . SER A 1 123 ? 12.82 -15.344 -13.562 1 89.31 123 SER A O 1
ATOM 928 N N . GLN A 1 124 ? 10.562 -15.258 -13.633 1 89.06 124 GLN A N 1
ATOM 929 C CA . GLN A 1 124 ? 10.523 -13.961 -12.977 1 89.06 124 GLN A CA 1
ATOM 930 C C . GLN A 1 124 ? 10.594 -14.109 -11.453 1 89.06 124 GLN A C 1
ATOM 932 O O . GLN A 1 124 ? 10.047 -15.062 -10.898 1 89.06 124 GLN A O 1
ATOM 937 N N . THR A 1 125 ? 11.344 -13.164 -10.828 1 91.38 125 THR A N 1
ATOM 938 C CA . THR A 1 125 ? 11.422 -13.109 -9.367 1 91.38 125 THR A CA 1
ATOM 939 C C . THR A 1 125 ? 11.32 -11.664 -8.875 1 91.38 125 THR A C 1
ATOM 941 O O . THR A 1 125 ? 11.445 -10.727 -9.664 1 91.38 125 THR A O 1
ATOM 944 N N . ILE A 1 126 ? 10.922 -11.492 -7.594 1 91.06 126 ILE A N 1
ATOM 945 C CA . ILE A 1 126 ? 10.961 -10.18 -6.961 1 91.06 126 ILE A CA 1
ATOM 946 C C . ILE A 1 126 ? 12.359 -9.906 -6.418 1 91.06 126 ILE A C 1
ATOM 948 O O . ILE A 1 126 ? 12.906 -10.703 -5.652 1 91.06 126 ILE A O 1
ATOM 952 N N . ALA A 1 127 ? 12.891 -8.727 -6.887 1 90.19 127 ALA A N 1
ATOM 953 C CA . ALA A 1 127 ? 14.211 -8.352 -6.398 1 90.19 127 ALA A CA 1
ATOM 954 C C . ALA A 1 127 ? 14.172 -7.996 -4.914 1 90.19 127 ALA A C 1
ATOM 956 O O . ALA A 1 127 ? 13.203 -7.391 -4.441 1 90.19 127 ALA A O 1
ATOM 957 N N . PRO A 1 128 ? 15.266 -8.453 -4.234 1 87.56 128 PRO A N 1
ATOM 958 C CA . PRO A 1 128 ? 15.297 -8.141 -2.803 1 87.56 128 PRO A CA 1
ATOM 959 C C . PRO A 1 128 ? 15.539 -6.664 -2.523 1 87.56 128 PRO A C 1
ATOM 961 O O . PRO A 1 128 ? 15.461 -6.227 -1.372 1 87.56 128 PRO A O 1
ATOM 964 N N . GLU A 1 129 ? 15.844 -5.91 -3.611 1 87.88 129 GLU A N 1
ATOM 965 C CA . GLU A 1 129 ? 16.031 -4.469 -3.498 1 87.88 129 GLU A CA 1
ATOM 966 C C . GLU A 1 129 ? 15.148 -3.715 -4.488 1 87.88 129 GLU A C 1
ATOM 968 O O . GLU A 1 129 ? 14.883 -4.203 -5.586 1 87.88 129 GLU A O 1
ATOM 973 N N . MET A 1 130 ? 14.656 -2.617 -3.953 1 80.81 130 MET A N 1
ATOM 974 C CA . MET A 1 130 ? 13.891 -1.737 -4.828 1 80.81 130 MET A CA 1
ATOM 975 C C . MET A 1 130 ? 14.375 -0.297 -4.715 1 80.81 130 MET A C 1
ATOM 977 O O . MET A 1 130 ? 14.43 0.258 -3.615 1 80.81 130 MET A O 1
ATOM 981 N N . ASP A 1 131 ? 14.648 0.334 -5.848 1 78.19 131 ASP A N 1
ATOM 982 C CA . ASP A 1 131 ? 15.156 1.7 -5.926 1 78.19 131 ASP A CA 1
ATOM 983 C C . ASP A 1 131 ? 16.344 1.894 -4.996 1 78.19 131 ASP A C 1
ATOM 985 O O . ASP A 1 131 ? 16.422 2.881 -4.258 1 78.19 131 ASP A O 1
ATOM 989 N N . GLY A 1 132 ? 17.281 0.957 -4.984 1 79.38 132 GLY A N 1
ATOM 990 C CA . GLY A 1 132 ? 18.531 1.028 -4.258 1 79.38 132 GLY A CA 1
ATOM 991 C C . GLY A 1 132 ? 18.375 0.742 -2.777 1 79.38 132 GLY A C 1
ATOM 992 O O . GLY A 1 132 ? 19.328 0.907 -2.008 1 79.38 132 GLY A O 1
ATOM 993 N N . ARG A 1 133 ? 17.266 0.359 -2.344 1 83.75 133 ARG A N 1
ATOM 994 C CA . ARG A 1 133 ? 17.016 0.059 -0.937 1 83.75 133 ARG A CA 1
ATOM 995 C C . ARG A 1 133 ? 16.562 -1.385 -0.755 1 83.75 133 ARG A C 1
ATOM 997 O O . ARG A 1 133 ? 15.727 -1.877 -1.515 1 83.75 133 ARG A O 1
ATOM 1004 N N . PRO A 1 134 ? 17.172 -1.938 0.23 1 88.94 134 PRO A N 1
ATOM 1005 C CA . PRO A 1 134 ? 16.703 -3.303 0.496 1 88.94 134 PRO A CA 1
ATOM 1006 C C . PRO A 1 134 ? 15.258 -3.354 0.973 1 88.94 134 PRO A C 1
ATOM 1008 O O . PRO A 1 134 ? 14.805 -2.447 1.675 1 88.94 134 PRO A O 1
ATOM 1011 N N . LEU A 1 135 ? 14.516 -4.359 0.451 1 88.44 135 LEU A N 1
ATOM 1012 C CA . LEU A 1 135 ? 13.195 -4.605 1.009 1 88.44 135 LEU A CA 1
ATOM 1013 C C . LEU A 1 135 ? 13.289 -5.023 2.473 1 88.44 135 LEU A C 1
ATOM 1015 O O . LEU A 1 135 ? 14.258 -5.672 2.875 1 88.44 135 LEU A O 1
ATOM 1019 N N . LYS A 1 136 ? 12.375 -4.504 3.229 1 89.62 136 LYS A N 1
ATOM 1020 C CA . LYS A 1 136 ? 12.391 -4.844 4.648 1 89.62 136 LYS A CA 1
ATOM 1021 C C . LYS A 1 136 ? 11.008 -5.258 5.133 1 89.62 136 LYS A C 1
ATOM 1023 O O . LYS A 1 136 ? 10.016 -5.055 4.43 1 89.62 136 LYS A O 1
ATOM 1028 N N . GLY A 1 137 ? 10.961 -5.977 6.324 1 87.81 137 GLY A N 1
ATOM 1029 C CA . GLY A 1 137 ? 9.711 -6.281 6.996 1 87.81 137 GLY A CA 1
ATOM 1030 C C . GLY A 1 137 ? 8.773 -7.133 6.16 1 87.81 137 GLY A C 1
ATOM 1031 O O . GLY A 1 137 ? 9.188 -8.148 5.598 1 87.81 137 GLY A O 1
ATOM 1032 N N . GLU A 1 138 ? 7.512 -6.707 6.102 1 83.12 138 GLU A N 1
ATOM 1033 C CA . GLU A 1 138 ? 6.477 -7.48 5.426 1 83.12 138 GLU A CA 1
ATOM 1034 C C . GLU A 1 138 ? 6.754 -7.582 3.928 1 83.12 138 GLU A C 1
ATOM 1036 O O . GLU A 1 138 ? 6.41 -8.578 3.295 1 83.12 138 GLU A O 1
ATOM 1041 N N . PHE A 1 139 ? 7.371 -6.562 3.393 1 86.25 139 PHE A N 1
ATOM 1042 C CA . PHE A 1 139 ? 7.641 -6.562 1.96 1 86.25 139 PHE A CA 1
ATOM 1043 C C . PHE A 1 139 ? 8.688 -7.613 1.606 1 86.25 139 PHE A C 1
ATOM 1045 O O . PHE A 1 139 ? 8.547 -8.328 0.615 1 86.25 139 PHE A O 1
ATOM 1052 N N . LEU A 1 140 ? 9.695 -7.684 2.443 1 88.94 140 LEU A N 1
ATOM 1053 C CA . LEU A 1 140 ? 10.719 -8.703 2.24 1 88.94 140 LEU A CA 1
ATOM 1054 C C . LEU A 1 140 ? 10.141 -10.102 2.416 1 88.94 140 LEU A C 1
ATOM 1056 O O . LEU A 1 140 ? 10.43 -11 1.621 1 88.94 140 LEU A O 1
ATOM 1060 N N . GLN A 1 141 ? 9.344 -10.273 3.402 1 85.56 141 GLN A N 1
ATOM 1061 C CA . GLN A 1 141 ? 8.727 -11.57 3.664 1 85.56 141 GLN A CA 1
ATOM 1062 C C . GLN A 1 141 ? 7.863 -12.016 2.49 1 85.56 141 GLN A C 1
ATOM 1064 O O . GLN A 1 141 ? 7.922 -13.18 2.074 1 85.56 141 GLN A O 1
ATOM 1069 N N . THR A 1 142 ? 7.117 -11.078 1.993 1 83.88 142 THR A N 1
ATOM 1070 C CA . THR A 1 142 ? 6.262 -11.383 0.853 1 83.88 142 THR A CA 1
ATOM 1071 C C . THR A 1 142 ? 7.098 -11.727 -0.375 1 83.88 142 THR A C 1
ATOM 1073 O O . THR A 1 142 ? 6.812 -12.703 -1.073 1 83.88 142 THR A O 1
ATOM 1076 N N . ALA A 1 143 ? 8.086 -10.938 -0.626 1 87.81 143 ALA A N 1
ATOM 1077 C CA . ALA A 1 143 ? 8.961 -11.195 -1.763 1 87.81 143 ALA A CA 1
ATOM 1078 C C . ALA A 1 143 ? 9.578 -12.594 -1.679 1 87.81 143 ALA A C 1
ATOM 1080 O O . ALA A 1 143 ? 9.609 -13.32 -2.67 1 87.81 143 ALA A O 1
ATOM 1081 N N . GLN A 1 144 ? 10.039 -12.977 -0.542 1 87.25 144 GLN A N 1
ATOM 1082 C CA . GLN A 1 144 ? 10.664 -14.281 -0.333 1 87.25 144 GLN A CA 1
ATOM 1083 C C . GLN A 1 144 ? 9.656 -15.414 -0.554 1 87.25 144 GLN A C 1
ATOM 1085 O O . GLN A 1 144 ? 9.992 -16.438 -1.164 1 87.25 144 GLN A O 1
ATOM 1090 N N . MET A 1 145 ? 8.555 -15.188 -0.077 1 81.19 145 MET A N 1
ATOM 1091 C CA . MET A 1 145 ? 7.504 -16.188 -0.224 1 81.19 145 MET A CA 1
ATOM 1092 C C . MET A 1 145 ? 7.152 -16.406 -1.693 1 81.19 145 MET A C 1
ATOM 1094 O O . MET A 1 145 ? 7.043 -17.547 -2.156 1 81.19 145 MET A O 1
ATOM 1098 N N . VAL A 1 146 ? 6.965 -15.312 -2.41 1 84.31 146 VAL A N 1
ATOM 1099 C CA . VAL A 1 146 ? 6.613 -15.375 -3.824 1 84.31 146 VAL A CA 1
ATOM 1100 C C . VAL A 1 146 ? 7.754 -16.031 -4.609 1 84.31 146 VAL A C 1
ATOM 1102 O O . VAL A 1 146 ? 7.52 -16.906 -5.445 1 84.31 146 VAL A O 1
ATOM 1105 N N . ASN A 1 147 ? 8.93 -15.641 -4.309 1 87.75 147 ASN A N 1
ATOM 1106 C CA . ASN A 1 147 ? 10.078 -16.203 -5.016 1 87.75 147 ASN A CA 1
ATOM 1107 C C . ASN A 1 147 ? 10.234 -17.688 -4.742 1 87.75 147 ASN A C 1
ATOM 1109 O O . ASN A 1 147 ? 10.594 -18.453 -5.641 1 87.75 147 ASN A O 1
ATOM 1113 N N . THR A 1 148 ? 10.008 -18.078 -3.523 1 80.88 148 THR A N 1
ATOM 1114 C CA . THR A 1 148 ? 10.039 -19.5 -3.189 1 80.88 148 THR A CA 1
ATOM 1115 C C . THR A 1 148 ? 8.984 -20.266 -3.98 1 80.88 148 THR A C 1
ATOM 1117 O O . THR A 1 148 ? 9.258 -21.344 -4.52 1 80.88 148 THR A O 1
ATOM 1120 N N . MET A 1 149 ? 7.824 -19.688 -4.027 1 76.62 149 MET A N 1
ATOM 1121 C CA . MET A 1 149 ? 6.742 -20.312 -4.789 1 76.62 149 MET A CA 1
ATOM 1122 C C . MET A 1 149 ? 7.133 -20.469 -6.254 1 76.62 149 MET A C 1
ATOM 1124 O O . MET A 1 149 ? 6.941 -21.547 -6.836 1 76.62 149 MET A O 1
ATOM 1128 N N . VAL A 1 150 ? 7.648 -19.422 -6.828 1 82.75 150 VAL A N 1
ATOM 1129 C CA . VAL A 1 150 ? 8.055 -19.469 -8.227 1 82.75 150 VAL A CA 1
ATOM 1130 C C . VAL A 1 150 ? 9.102 -20.562 -8.43 1 82.75 150 VAL A C 1
ATOM 1132 O O . VAL A 1 150 ? 9.031 -21.328 -9.391 1 82.75 150 VAL A O 1
ATOM 1135 N N . GLY A 1 151 ? 10.07 -20.609 -7.484 1 81.69 151 GLY A N 1
ATOM 1136 C CA . GLY A 1 151 ? 11.086 -21.656 -7.539 1 81.69 151 GLY A CA 1
ATOM 1137 C C . GLY A 1 151 ? 10.5 -23.047 -7.469 1 81.69 151 GLY A C 1
ATOM 1138 O O . GLY A 1 151 ? 10.898 -23.938 -8.227 1 81.69 151 GLY A O 1
ATOM 1139 N N . GLN A 1 152 ? 9.609 -23.219 -6.609 1 75.38 152 GLN A N 1
ATOM 1140 C CA . GLN A 1 152 ? 8.961 -24.516 -6.441 1 75.38 152 GLN A CA 1
ATOM 1141 C C . GLN A 1 152 ? 8.188 -24.906 -7.699 1 75.38 152 GLN A C 1
ATOM 1143 O O . GLN A 1 152 ? 8.281 -26.047 -8.148 1 75.38 152 GLN A O 1
ATOM 1148 N N . LEU A 1 153 ? 7.461 -23.984 -8.281 1 76.81 153 LEU A N 1
ATOM 1149 C CA . LEU A 1 153 ? 6.699 -24.25 -9.492 1 76.81 153 LEU A CA 1
ATOM 1150 C C . LEU A 1 153 ? 7.625 -24.562 -10.664 1 76.81 153 LEU A C 1
ATOM 1152 O O . LEU A 1 153 ? 7.336 -25.453 -11.469 1 76.81 153 LEU A O 1
ATOM 1156 N N . ASN A 1 154 ? 8.633 -23.797 -10.656 1 81.62 154 ASN A N 1
ATOM 1157 C CA . ASN A 1 154 ? 9.633 -24.031 -11.695 1 81.62 154 ASN A CA 1
ATOM 1158 C C . ASN A 1 154 ? 10.242 -25.438 -11.57 1 81.62 154 ASN A C 1
ATOM 1160 O O . ASN A 1 154 ? 10.414 -26.141 -12.562 1 81.62 154 ASN A O 1
ATOM 1164 N N . GLY A 1 155 ? 10.617 -25.781 -10.336 1 76.12 155 GLY A N 1
ATOM 1165 C CA . GLY A 1 155 ? 11.125 -27.125 -10.086 1 76.12 155 GLY A CA 1
ATOM 1166 C C . GLY A 1 155 ? 10.141 -28.219 -10.453 1 76.12 155 GLY A C 1
ATOM 1167 O O . GLY A 1 155 ? 10.516 -29.219 -11.07 1 76.12 155 GLY A O 1
ATOM 1168 N N . PHE A 1 156 ? 8.969 -28.031 -10.156 1 75 156 PHE A N 1
ATOM 1169 C CA . PHE A 1 156 ? 7.91 -28.969 -10.5 1 75 156 PHE A CA 1
ATOM 1170 C C . PHE A 1 156 ? 7.789 -29.109 -12.016 1 75 156 PHE A C 1
ATOM 1172 O O . PHE A 1 156 ? 7.77 -30.234 -12.531 1 75 156 PHE A O 1
ATOM 1179 N N . ALA A 1 157 ? 7.645 -27.969 -12.633 1 77.38 157 ALA A N 1
ATOM 1180 C CA . ALA A 1 157 ? 7.477 -27.984 -14.086 1 77.38 157 ALA A CA 1
ATOM 1181 C C . ALA A 1 157 ? 8.648 -28.672 -14.766 1 77.38 157 ALA A C 1
ATOM 1183 O O . ALA A 1 157 ? 8.461 -29.469 -15.688 1 77.38 157 ALA A O 1
ATOM 1184 N N . SER A 1 158 ? 9.836 -28.391 -14.297 1 78 158 SER A N 1
ATOM 1185 C CA . SER A 1 158 ? 11.047 -28.984 -14.875 1 78 158 SER A CA 1
ATOM 1186 C C . SER A 1 158 ? 11.07 -30.5 -14.68 1 78 158 SER A C 1
ATOM 1188 O O . SER A 1 158 ? 11.414 -31.234 -15.602 1 78 158 SER A O 1
ATOM 1190 N N . GLU A 1 159 ? 10.742 -30.922 -13.516 1 74.19 159 GLU A N 1
ATOM 1191 C CA . GLU A 1 159 ? 10.773 -32.344 -13.195 1 74.19 159 GLU A CA 1
ATOM 1192 C C . GLU A 1 159 ? 9.727 -33.125 -13.984 1 74.19 159 GLU A C 1
ATOM 1194 O O . GLU A 1 159 ? 9.992 -34.188 -14.492 1 74.19 159 GLU A O 1
ATOM 1199 N N . VAL A 1 160 ? 8.586 -32.625 -14.062 1 72.69 160 VAL A N 1
ATOM 1200 C CA . VAL A 1 160 ? 7.52 -33.281 -14.812 1 72.69 160 VAL A CA 1
ATOM 1201 C C . VAL A 1 160 ? 7.898 -33.344 -16.281 1 72.69 160 VAL A C 1
ATOM 1203 O O . VAL A 1 160 ? 7.68 -34.375 -16.938 1 72.69 160 VAL A O 1
ATOM 1206 N N . THR A 1 161 ? 8.461 -32.281 -16.812 1 72.5 161 THR A N 1
ATOM 1207 C CA . THR A 1 161 ? 8.898 -32.281 -18.203 1 72.5 161 THR A CA 1
ATOM 1208 C C . THR A 1 161 ? 9.992 -33.312 -18.438 1 72.5 161 THR A C 1
ATOM 1210 O O . THR A 1 161 ? 9.969 -34.031 -19.438 1 72.5 161 THR A O 1
ATOM 1213 N N . ARG A 1 162 ? 10.891 -33.375 -17.531 1 76.44 162 ARG A N 1
ATOM 1214 C CA . ARG A 1 162 ? 11.984 -34.344 -17.625 1 76.44 162 ARG A CA 1
ATOM 1215 C C . ARG A 1 162 ? 11.453 -35.75 -17.609 1 76.44 162 ARG A C 1
ATOM 1217 O O . ARG A 1 162 ? 11.828 -36.562 -18.453 1 76.44 162 ARG A O 1
ATOM 1224 N N . VAL A 1 163 ? 10.633 -36.125 -16.703 1 71.44 163 VAL A N 1
ATOM 1225 C CA . VAL A 1 163 ? 10.078 -37.469 -16.578 1 71.44 163 VAL A CA 1
ATOM 1226 C C . VAL A 1 163 ? 9.266 -37.844 -17.828 1 71.44 163 VAL A C 1
ATOM 1228 O O . VAL A 1 163 ? 9.375 -38.938 -18.344 1 71.44 163 VAL A O 1
ATOM 1231 N N . ALA A 1 164 ? 8.508 -36.844 -18.312 1 69.12 164 ALA A N 1
ATOM 1232 C CA . ALA A 1 164 ? 7.707 -37.062 -19.516 1 69.12 164 ALA A CA 1
ATOM 1233 C C . ALA A 1 164 ? 8.594 -37.344 -20.719 1 69.12 164 ALA A C 1
ATOM 1235 O O . ALA A 1 164 ? 8.273 -38.219 -21.547 1 69.12 164 ALA A O 1
ATOM 1236 N N . ARG A 1 165 ? 9.648 -36.656 -20.797 1 71.94 165 ARG A N 1
ATOM 1237 C CA . ARG A 1 165 ? 10.594 -36.844 -21.891 1 71.94 165 ARG A CA 1
ATOM 1238 C C . ARG A 1 165 ? 11.289 -38.188 -21.781 1 71.94 165 ARG A C 1
ATOM 1240 O O . ARG A 1 165 ? 11.359 -38.938 -22.75 1 71.94 165 ARG A O 1
ATOM 1247 N N . GLU A 1 166 ? 11.812 -38.5 -20.578 1 74.06 166 GLU A N 1
ATOM 1248 C CA . GLU A 1 166 ? 12.562 -39.719 -20.344 1 74.06 166 GLU A CA 1
ATOM 1249 C C . GLU A 1 166 ? 11.688 -40.938 -20.562 1 74.06 166 GLU A C 1
ATOM 1251 O O . GLU A 1 166 ? 12.102 -41.906 -21.234 1 74.06 166 GLU A O 1
ATOM 1256 N N . VAL A 1 167 ? 10.516 -40.875 -20.078 1 65.56 167 VAL A N 1
ATOM 1257 C CA . VAL A 1 167 ? 9.617 -42.031 -20.203 1 65.56 167 VAL A CA 1
ATOM 1258 C C . VAL A 1 167 ? 9.016 -42.062 -21.609 1 65.56 167 VAL A C 1
ATOM 1260 O O . VAL A 1 167 ? 8.938 -43.125 -22.219 1 65.56 167 VAL A O 1
ATOM 1263 N N . GLY A 1 168 ? 8.602 -40.875 -22.062 1 62.38 168 GLY A N 1
ATOM 1264 C CA . GLY A 1 168 ? 7.887 -40.781 -23.328 1 62.38 168 GLY A CA 1
ATOM 1265 C C . GLY A 1 168 ? 8.797 -40.875 -24.531 1 62.38 168 GLY A C 1
ATOM 1266 O O . GLY A 1 168 ? 8.516 -41.594 -25.484 1 62.38 168 GLY A O 1
ATOM 1267 N N . THR A 1 169 ? 9.867 -40.125 -24.5 1 63 169 THR A N 1
ATOM 1268 C CA . THR A 1 169 ? 10.688 -40 -25.688 1 63 169 THR A CA 1
ATOM 1269 C C . THR A 1 169 ? 11.891 -40.938 -25.641 1 63 169 THR A C 1
ATOM 1271 O O . THR A 1 169 ? 12.227 -41.562 -26.641 1 63 169 THR A O 1
ATOM 1274 N N . GLU A 1 170 ? 12.43 -41.062 -24.469 1 66.81 170 GLU A N 1
ATOM 1275 C CA . GLU A 1 170 ? 13.68 -41.812 -24.391 1 66.81 170 GLU A CA 1
ATOM 1276 C C . GLU A 1 170 ? 13.438 -43.25 -23.984 1 66.81 170 GLU A C 1
ATOM 1278 O O . GLU A 1 170 ? 14.344 -44.094 -24.078 1 66.81 170 GLU A O 1
ATOM 1283 N N . GLY A 1 171 ? 12.25 -43.531 -23.656 1 63.19 171 GLY A N 1
ATOM 1284 C CA . GLY A 1 171 ? 11.867 -44.906 -23.344 1 63.19 171 GLY A CA 1
ATOM 1285 C C . GLY A 1 171 ? 12.484 -45.406 -22.047 1 63.19 171 GLY A C 1
ATOM 1286 O O . GLY A 1 171 ? 12.625 -46.625 -21.859 1 63.19 171 GLY A O 1
ATOM 1287 N N . LYS A 1 172 ? 13.141 -44.375 -21.328 1 68.75 172 LYS A N 1
ATOM 1288 C CA . LYS A 1 172 ? 13.695 -44.781 -20.031 1 68.75 172 LYS A CA 1
ATOM 1289 C C . LYS A 1 172 ? 12.586 -45.125 -19.047 1 68.75 172 LYS A C 1
ATOM 1291 O O . LYS A 1 172 ? 11.75 -44.25 -18.719 1 68.75 172 LYS A O 1
ATOM 1296 N N . LEU A 1 173 ? 12.57 -46.344 -18.594 1 64.38 173 LEU A N 1
ATOM 1297 C CA . LEU A 1 173 ? 11.5 -46.875 -17.734 1 64.38 173 LEU A CA 1
ATOM 1298 C C . LEU A 1 173 ? 11.859 -46.719 -16.266 1 64.38 173 LEU A C 1
ATOM 1300 O O . LEU A 1 173 ? 13.039 -46.625 -15.914 1 64.38 173 LEU A O 1
ATOM 1304 N N . GLY A 1 174 ? 10.969 -46.406 -15.414 1 65.06 174 GLY A N 1
ATOM 1305 C CA . GLY A 1 174 ? 11.133 -46.344 -13.969 1 65.06 174 GLY A CA 1
ATOM 1306 C C . GLY A 1 174 ? 11.492 -44.969 -13.453 1 65.06 174 GLY A C 1
ATOM 1307 O O . GLY A 1 174 ? 11.758 -44.812 -12.258 1 65.06 174 GLY A O 1
ATOM 1308 N N . VAL A 1 175 ? 11.617 -44.062 -14.422 1 70.69 175 VAL A N 1
ATOM 1309 C CA . VAL A 1 175 ? 11.969 -42.719 -14 1 70.69 175 VAL A CA 1
ATOM 1310 C C . VAL A 1 175 ? 10.766 -42.062 -13.328 1 70.69 175 VAL A C 1
ATOM 1312 O O . VAL A 1 175 ? 9.625 -42.219 -13.781 1 70.69 175 VAL A O 1
ATOM 1315 N N . GLN A 1 176 ? 10.992 -41.5 -12.062 1 76.62 176 GLN A N 1
ATOM 1316 C CA . GLN A 1 176 ? 9.938 -40.812 -11.305 1 76.62 176 GLN A CA 1
ATOM 1317 C C . GLN A 1 176 ? 10.289 -39.375 -11.047 1 76.62 176 GLN A C 1
ATOM 1319 O O . GLN A 1 176 ? 11.461 -39.031 -10.867 1 76.62 176 GLN A O 1
ATOM 1324 N N . ALA A 1 177 ? 9.266 -38.469 -11.25 1 74.25 177 ALA A N 1
ATOM 1325 C CA . ALA A 1 177 ? 9.43 -37.062 -10.898 1 74.25 177 ALA A CA 1
ATOM 1326 C C . ALA A 1 177 ? 9.641 -36.906 -9.398 1 74.25 177 ALA A C 1
ATOM 1328 O O . ALA A 1 177 ? 8.938 -37.5 -8.594 1 74.25 177 ALA A O 1
ATOM 1329 N N . GLN A 1 178 ? 10.758 -36.188 -8.984 1 76.31 178 GLN A N 1
ATOM 1330 C CA . GLN A 1 178 ? 11.031 -35.812 -7.605 1 76.31 178 GLN A CA 1
ATOM 1331 C C . GLN A 1 178 ? 11.047 -34.312 -7.438 1 76.31 178 GLN A C 1
ATOM 1333 O O . GLN A 1 178 ? 11.938 -33.625 -7.957 1 76.31 178 GLN A O 1
ATOM 1338 N N . VAL A 1 179 ? 9.984 -33.844 -6.852 1 73.69 179 VAL A N 1
ATOM 1339 C CA . VAL A 1 179 ? 9.883 -32.406 -6.605 1 73.69 179 VAL A CA 1
ATOM 1340 C C . VAL A 1 179 ? 9.859 -32.125 -5.102 1 73.69 179 VAL A C 1
ATOM 1342 O O . VAL A 1 179 ? 8.805 -32.188 -4.469 1 73.69 179 VAL A O 1
ATOM 1345 N N . PRO A 1 180 ? 11.086 -31.781 -4.508 1 73.56 180 PRO A N 1
ATOM 1346 C CA . PRO A 1 180 ? 11.102 -31.547 -3.061 1 73.56 180 PRO A CA 1
ATOM 1347 C C . PRO A 1 180 ? 10.258 -30.344 -2.646 1 73.56 180 PRO A C 1
ATOM 1349 O O . PRO A 1 180 ? 10.203 -29.344 -3.367 1 73.56 180 PRO A O 1
ATOM 1352 N N . GLY A 1 181 ? 9.594 -30.5 -1.471 1 69.5 181 GLY A N 1
ATOM 1353 C CA . GLY A 1 181 ? 8.953 -29.375 -0.821 1 69.5 181 GLY A CA 1
ATOM 1354 C C . GLY A 1 181 ? 7.586 -29.047 -1.393 1 69.5 181 GLY A C 1
ATOM 1355 O O . GLY A 1 181 ? 7.012 -28 -1.09 1 69.5 181 GLY A O 1
ATOM 1356 N N . VAL A 1 182 ? 7.156 -29.891 -2.375 1 71.88 182 VAL A N 1
ATOM 1357 C CA . VAL A 1 182 ? 5.84 -29.625 -2.945 1 71.88 182 VAL A CA 1
ATOM 1358 C C . VAL A 1 182 ? 4.758 -30.203 -2.043 1 71.88 182 VAL A C 1
ATOM 1360 O O . VAL A 1 182 ? 4.984 -31.203 -1.365 1 71.88 182 VAL A O 1
ATOM 1363 N N . ALA A 1 183 ? 3.68 -29.344 -1.853 1 73.56 183 ALA A N 1
ATOM 1364 C CA . ALA A 1 183 ? 2.551 -29.781 -1.039 1 73.56 183 ALA A CA 1
ATOM 1365 C C . ALA A 1 183 ? 1.233 -29.609 -1.792 1 73.56 183 ALA A C 1
ATOM 1367 O O . ALA A 1 183 ? 1.206 -29.062 -2.891 1 73.56 183 ALA A O 1
ATOM 1368 N N . GLY A 1 184 ? 0.216 -30.297 -1.267 1 75.75 184 GLY A N 1
ATOM 1369 C CA . GLY A 1 184 ? -1.129 -30.125 -1.793 1 75.75 184 GLY A CA 1
ATOM 1370 C C . GLY A 1 184 ? -1.27 -30.594 -3.23 1 75.75 184 GLY A C 1
ATOM 1371 O O . GLY A 1 184 ? -0.892 -31.719 -3.566 1 75.75 184 GLY A O 1
ATOM 1372 N N . THR A 1 185 ? -1.781 -29.719 -4.047 1 75.06 185 THR A N 1
ATOM 1373 C CA . THR A 1 185 ? -2.082 -30.016 -5.441 1 75.06 185 THR A CA 1
ATOM 1374 C C . THR A 1 185 ? -0.807 -30.359 -6.207 1 75.06 185 THR A C 1
ATOM 1376 O O . THR A 1 185 ? -0.81 -31.25 -7.066 1 75.06 185 THR A O 1
ATOM 1379 N N . TRP A 1 186 ? 0.218 -29.75 -5.863 1 74.88 186 TRP A N 1
ATOM 1380 C CA . TRP A 1 186 ? 1.473 -29.969 -6.574 1 74.88 186 TRP A CA 1
ATOM 1381 C C . TRP A 1 186 ? 2.02 -31.359 -6.281 1 74.88 186 TRP A C 1
ATOM 1383 O O . TRP A 1 186 ? 2.547 -32.031 -7.176 1 74.88 186 TRP A O 1
ATOM 1393 N N . LYS A 1 187 ? 1.89 -31.703 -5.047 1 78.69 187 LYS A N 1
ATOM 1394 C CA . LYS A 1 187 ? 2.275 -33.062 -4.691 1 78.69 187 LYS A CA 1
ATOM 1395 C C . LYS A 1 187 ? 1.405 -34.094 -5.418 1 78.69 187 LYS A C 1
ATOM 1397 O O . LYS A 1 187 ? 1.913 -35.094 -5.949 1 78.69 187 LYS A O 1
ATOM 1402 N N . ASP A 1 188 ? 0.128 -33.844 -5.426 1 76.5 188 ASP A N 1
ATOM 1403 C CA . ASP A 1 188 ? -0.804 -34.75 -6.098 1 76.5 188 ASP A CA 1
ATOM 1404 C C . ASP A 1 188 ? -0.46 -34.875 -7.582 1 76.5 188 ASP A C 1
ATOM 1406 O O . ASP A 1 188 ? -0.521 -35.969 -8.141 1 76.5 188 ASP A O 1
ATOM 1410 N N . LEU A 1 189 ? -0.143 -33.781 -8.172 1 75.19 189 LEU A N 1
ATOM 1411 C CA . LEU A 1 189 ? 0.218 -33.781 -9.586 1 75.19 189 LEU A CA 1
ATOM 1412 C C . LEU A 1 189 ? 1.497 -34.562 -9.828 1 75.19 189 LEU A C 1
ATOM 1414 O O . LEU A 1 189 ? 1.585 -35.344 -10.789 1 75.19 189 LEU A O 1
ATOM 1418 N N . THR A 1 190 ? 2.402 -34.344 -8.961 1 74 190 THR A N 1
ATOM 1419 C CA . THR A 1 190 ? 3.652 -35.094 -9.047 1 74 190 THR A CA 1
ATOM 1420 C C . THR A 1 190 ? 3.395 -36.594 -8.961 1 74 190 THR A C 1
ATOM 1422 O O . THR A 1 190 ? 3.924 -37.375 -9.766 1 74 190 THR A O 1
ATOM 1425 N N . ASP A 1 191 ? 2.625 -37 -8.023 1 76.06 191 ASP A N 1
ATOM 1426 C CA . ASP A 1 191 ? 2.283 -38.406 -7.84 1 76.06 191 ASP A CA 1
ATOM 1427 C C . ASP A 1 191 ? 1.579 -38.969 -9.07 1 76.06 191 ASP A C 1
ATOM 1429 O O . ASP A 1 191 ? 1.839 -40.125 -9.477 1 76.06 191 ASP A O 1
ATOM 1433 N N . SER A 1 192 ? 0.722 -38.188 -9.648 1 73.06 192 SER A N 1
ATOM 1434 C CA . SER A 1 192 ? -0.027 -38.625 -10.828 1 73.06 192 SER A CA 1
ATOM 1435 C C . SER A 1 192 ? 0.9 -38.844 -12.016 1 73.06 192 SER A C 1
ATOM 1437 O O . SER A 1 192 ? 0.753 -39.844 -12.734 1 73.06 192 SER A O 1
ATOM 1439 N N . VAL A 1 193 ? 1.801 -37.969 -12.172 1 72.88 193 VAL A N 1
ATOM 1440 C CA . VAL A 1 193 ? 2.758 -38.094 -13.266 1 72.88 193 VAL A CA 1
ATOM 1441 C C . VAL A 1 193 ? 3.633 -39.344 -13.055 1 72.88 193 VAL A C 1
ATOM 1443 O O . VAL A 1 193 ? 3.912 -40.062 -14.008 1 72.88 193 VAL A O 1
ATOM 1446 N N . ASN A 1 194 ? 3.99 -39.562 -11.82 1 75.44 194 ASN A N 1
ATOM 1447 C CA . ASN A 1 194 ? 4.801 -40.75 -11.5 1 75.44 194 ASN A CA 1
ATOM 1448 C C . ASN A 1 194 ? 4.035 -42.031 -11.742 1 75.44 194 ASN A C 1
ATOM 1450 O O . ASN A 1 194 ? 4.613 -43.031 -12.188 1 75.44 194 ASN A O 1
ATOM 1454 N N . LEU A 1 195 ? 2.838 -41.969 -11.461 1 71.5 195 LEU A N 1
ATOM 1455 C CA . LEU A 1 195 ? 2.002 -43.156 -11.719 1 71.5 195 LEU A CA 1
ATOM 1456 C C . LEU A 1 195 ? 1.931 -43.438 -13.211 1 71.5 195 LEU A C 1
ATOM 1458 O O . LEU A 1 195 ? 2.045 -44.594 -13.617 1 71.5 195 LEU A O 1
ATOM 1462 N N . MET A 1 196 ? 1.779 -42.438 -13.961 1 69.69 196 MET A N 1
ATOM 1463 C CA . MET A 1 196 ? 1.732 -42.594 -15.406 1 69.69 196 MET A CA 1
ATOM 1464 C C . MET A 1 196 ? 3.061 -43.125 -15.938 1 69.69 196 MET A C 1
ATOM 1466 O O . MET A 1 196 ? 3.084 -44 -16.797 1 69.69 196 MET A O 1
ATOM 1470 N N . ALA A 1 197 ? 4.102 -42.562 -15.383 1 71.31 197 ALA A N 1
ATOM 1471 C CA . ALA A 1 197 ? 5.434 -43 -15.781 1 71.31 197 ALA A CA 1
ATOM 1472 C C . ALA A 1 197 ? 5.66 -44.469 -15.406 1 71.31 197 ALA A C 1
ATOM 1474 O O . ALA A 1 197 ? 6.234 -45.25 -16.188 1 71.31 197 ALA A O 1
ATOM 1475 N N . GLY A 1 198 ? 5.207 -44.812 -14.25 1 71.38 198 GLY A N 1
ATOM 1476 C CA . GLY A 1 198 ? 5.32 -46.188 -13.805 1 71.38 198 GLY A CA 1
ATOM 1477 C C . GLY A 1 198 ? 4.547 -47.156 -14.672 1 71.38 198 GLY A C 1
ATOM 1478 O O . GLY A 1 198 ? 5.051 -48.219 -15.023 1 71.38 198 GLY A O 1
ATOM 1479 N N . ASN A 1 199 ? 3.377 -46.812 -15 1 68.81 199 ASN A N 1
ATOM 1480 C CA . ASN A 1 199 ? 2.553 -47.656 -15.859 1 68.81 199 ASN A CA 1
ATOM 1481 C C . ASN A 1 199 ? 3.195 -47.844 -17.234 1 68.81 199 ASN A C 1
ATOM 1483 O O . ASN A 1 199 ? 3.152 -48.938 -17.781 1 68.81 199 ASN A O 1
ATOM 1487 N N . LEU A 1 200 ? 3.809 -46.844 -17.672 1 64.19 200 LEU A N 1
ATOM 1488 C CA . LEU A 1 200 ? 4.496 -46.906 -18.953 1 64.19 200 LEU A CA 1
ATOM 1489 C C . LEU A 1 200 ? 5.691 -47.844 -18.875 1 64.19 200 LEU A C 1
ATOM 1491 O O . LEU A 1 200 ? 5.918 -48.656 -19.781 1 64.19 200 LEU A O 1
ATOM 1495 N N . THR A 1 201 ? 6.324 -47.656 -17.812 1 64.88 201 THR A N 1
ATOM 1496 C CA . THR A 1 201 ? 7.477 -48.531 -17.578 1 64.88 201 THR A CA 1
ATOM 1497 C C . THR A 1 201 ? 7.051 -50 -17.516 1 64.88 201 THR A C 1
ATOM 1499 O O . THR A 1 201 ? 7.66 -50.844 -18.172 1 64.88 201 THR A O 1
ATOM 1502 N N . ALA A 1 202 ? 6.031 -50.25 -16.766 1 64.38 202 ALA A N 1
ATOM 1503 C CA . ALA A 1 202 ? 5.547 -51.625 -16.594 1 64.38 202 ALA A CA 1
ATOM 1504 C C . ALA A 1 202 ? 5.062 -52.188 -17.922 1 64.38 202 ALA A C 1
ATOM 1506 O O . ALA A 1 202 ? 5.309 -53.344 -18.219 1 64.38 202 ALA A O 1
ATOM 1507 N N . GLN A 1 203 ? 4.52 -51.406 -18.672 1 62.38 203 GLN A N 1
ATOM 1508 C CA . GLN A 1 203 ? 3.982 -51.844 -19.953 1 62.38 203 GLN A CA 1
ATOM 1509 C C . GLN A 1 203 ? 5.102 -52.188 -20.953 1 62.38 203 GLN A C 1
ATOM 1511 O O . GLN A 1 203 ? 5.039 -53.188 -21.656 1 62.38 203 GLN A O 1
ATOM 1516 N N . VAL A 1 204 ? 6.113 -51.375 -20.984 1 59.72 204 VAL A N 1
ATOM 1517 C CA . VAL A 1 204 ? 7.238 -51.594 -21.891 1 59.72 204 VAL A CA 1
ATOM 1518 C C . VAL A 1 204 ? 7.973 -52.875 -21.5 1 59.72 204 VAL A C 1
ATOM 1520 O O . VAL A 1 204 ? 8.359 -53.656 -22.359 1 59.72 204 VAL A O 1
ATOM 1523 N N . ARG A 1 205 ? 8.008 -53.031 -20.266 1 60.56 205 ARG A N 1
ATOM 1524 C CA . ARG A 1 205 ? 8.664 -54.25 -19.766 1 60.56 205 ARG A CA 1
ATOM 1525 C C . ARG A 1 205 ? 7.883 -55.5 -20.141 1 60.56 205 ARG A C 1
ATOM 1527 O O . ARG A 1 205 ? 8.469 -56.5 -20.516 1 60.56 205 ARG A O 1
ATOM 1534 N N . ASN A 1 206 ? 6.59 -55.469 -20.062 1 61.59 206 ASN A N 1
ATOM 1535 C CA . ASN A 1 206 ? 5.734 -56.594 -20.406 1 61.59 206 ASN A CA 1
ATOM 1536 C C . ASN A 1 206 ? 5.816 -56.938 -21.891 1 61.59 206 ASN A C 1
ATOM 1538 O O . ASN A 1 206 ? 5.816 -58.125 -22.281 1 61.59 206 ASN A O 1
ATOM 1542 N N . ILE A 1 207 ? 5.938 -56 -22.688 1 56.53 207 ILE A N 1
ATOM 1543 C CA . ILE A 1 207 ? 6.047 -56.188 -24.141 1 56.53 207 ILE A CA 1
ATOM 1544 C C . ILE A 1 207 ? 7.379 -56.844 -24.469 1 56.53 207 ILE A C 1
ATOM 1546 O O . ILE A 1 207 ? 7.441 -57.719 -25.328 1 56.53 207 ILE A O 1
ATOM 1550 N N . ALA A 1 208 ? 8.336 -56.344 -23.828 1 55.84 208 ALA A N 1
ATOM 1551 C CA . ALA A 1 208 ? 9.656 -56.906 -24.047 1 55.84 208 ALA A CA 1
ATOM 1552 C C . ALA A 1 208 ? 9.68 -58.406 -23.672 1 55.84 208 ALA A C 1
ATOM 1554 O O . ALA A 1 208 ? 10.328 -59.188 -24.344 1 55.84 208 ALA A O 1
ATOM 1555 N N . GLU A 1 209 ? 8.859 -58.75 -22.75 1 57.94 209 GLU A N 1
ATOM 1556 C CA . GLU A 1 209 ? 8.82 -60.156 -22.328 1 57.94 209 GLU A CA 1
ATOM 1557 C C . GLU A 1 209 ? 8.016 -61 -23.297 1 57.94 209 GLU A C 1
ATOM 1559 O O . GLU A 1 209 ? 8.32 -62.188 -23.5 1 57.94 209 GLU A O 1
ATOM 1564 N N . VAL A 1 210 ? 7.02 -60.438 -23.891 1 53.06 210 VAL A N 1
ATOM 1565 C CA . VAL A 1 210 ? 6.184 -61.219 -24.797 1 53.06 210 VAL A CA 1
ATOM 1566 C C . VAL A 1 210 ? 6.859 -61.312 -26.156 1 53.06 210 VAL A C 1
ATOM 1568 O O . VAL A 1 210 ? 6.68 -62.312 -26.875 1 53.06 210 VAL A O 1
ATOM 1571 N N . THR A 1 211 ? 7.543 -60.312 -26.531 1 49.28 211 THR A N 1
ATOM 1572 C CA . THR A 1 211 ? 8.188 -60.344 -27.844 1 49.28 211 THR A CA 1
ATOM 1573 C C . THR A 1 211 ? 9.516 -61.094 -27.766 1 49.28 211 THR A C 1
ATOM 1575 O O . THR A 1 211 ? 10.141 -61.375 -28.781 1 49.28 211 THR A O 1
ATOM 1578 N N . THR A 1 212 ? 9.969 -61.438 -26.562 1 45.97 212 THR A N 1
ATOM 1579 C CA . THR A 1 212 ? 11.055 -62.406 -26.5 1 45.97 212 THR A CA 1
ATOM 1580 C C . THR A 1 212 ? 10.5 -63.812 -26.312 1 45.97 212 THR A C 1
ATOM 1582 O O . THR A 1 212 ? 9.461 -64 -25.672 1 45.97 212 THR A O 1
ATOM 1585 N N . MET B 1 1 ? 19.656 51.938 45.219 1 28.53 1 MET B N 1
ATOM 1586 C CA . MET B 1 1 ? 20 51.375 43.906 1 28.53 1 MET B CA 1
ATOM 1587 C C . MET B 1 1 ? 18.766 51.219 43.031 1 28.53 1 MET B C 1
ATOM 1589 O O . MET B 1 1 ? 17.672 50.938 43.531 1 28.53 1 MET B O 1
ATOM 1593 N N . PRO B 1 2 ? 18.625 51.781 41.688 1 39.03 2 PRO B N 1
ATOM 1594 C CA . PRO B 1 2 ? 17.625 52.156 40.688 1 39.03 2 PRO B CA 1
ATOM 1595 C C . PRO B 1 2 ? 16.953 50.938 40.062 1 39.03 2 PRO B C 1
ATOM 1597 O O . PRO B 1 2 ? 16.344 51.031 39 1 39.03 2 PRO B O 1
ATOM 1600 N N . THR B 1 3 ? 17.297 49.656 40.594 1 37.5 3 THR B N 1
ATOM 1601 C CA . THR B 1 3 ? 16.953 4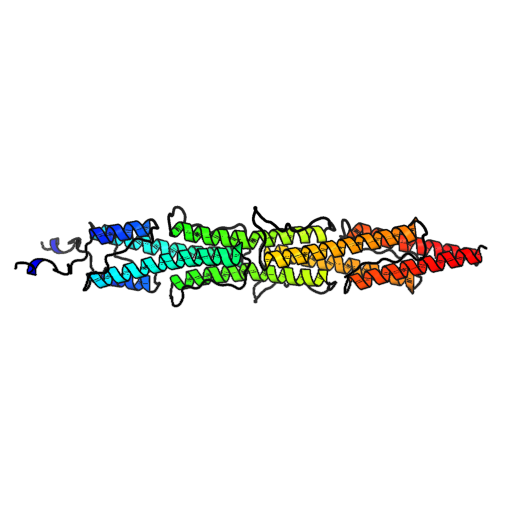8.5 39.781 1 37.5 3 THR B CA 1
ATOM 1602 C C . THR B 1 3 ? 15.453 48.438 39.531 1 37.5 3 THR B C 1
ATOM 1604 O O . THR B 1 3 ? 14.898 47.375 39.25 1 37.5 3 THR B O 1
ATOM 1607 N N . GLU B 1 4 ? 14.672 49.344 40.125 1 38.31 4 GLU B N 1
ATOM 1608 C CA . GLU B 1 4 ? 13.219 49.188 40.062 1 38.31 4 GLU B CA 1
ATOM 1609 C C . GLU B 1 4 ? 12.734 49.031 38.625 1 38.31 4 GLU B C 1
ATOM 1611 O O . GLU B 1 4 ? 11.547 48.812 38.375 1 38.31 4 GLU B O 1
ATOM 1616 N N . GLN B 1 5 ? 13.414 49.719 37.625 1 36.44 5 GLN B N 1
ATOM 1617 C CA . GLN B 1 5 ? 12.812 50.031 36.344 1 36.44 5 GLN B CA 1
ATOM 1618 C C . GLN B 1 5 ? 12.562 48.75 35.531 1 36.44 5 GLN B C 1
ATOM 1620 O O . GLN B 1 5 ? 12.016 48.812 34.406 1 36.44 5 GLN B O 1
ATOM 1625 N N . LEU B 1 6 ? 13.375 47.75 35.594 1 39.06 6 LEU B N 1
ATOM 1626 C CA . LEU B 1 6 ? 13.586 46.781 34.531 1 39.06 6 LEU B CA 1
ATOM 1627 C C . LEU B 1 6 ? 12.305 46.031 34.219 1 39.06 6 LEU B C 1
ATOM 1629 O O . LEU B 1 6 ? 12.078 45.625 33.062 1 39.06 6 LEU B O 1
ATOM 1633 N N . THR B 1 7 ? 11.734 45.312 35.156 1 37.12 7 THR B N 1
ATOM 1634 C CA . THR B 1 7 ? 10.961 44.125 34.906 1 37.12 7 THR B CA 1
ATOM 1635 C C . THR B 1 7 ? 9.625 44.469 34.25 1 37.12 7 THR B C 1
ATOM 1637 O O . THR B 1 7 ? 8.57 44.219 34.844 1 37.12 7 THR B O 1
ATOM 1640 N N . LYS B 1 8 ? 9.344 45.656 33.969 1 41.97 8 LYS B N 1
ATOM 1641 C CA . LYS B 1 8 ? 7.98 45.969 33.531 1 41.97 8 LYS B CA 1
ATOM 1642 C C . LYS B 1 8 ? 7.469 44.938 32.531 1 41.97 8 LYS B C 1
ATOM 1644 O O . LYS B 1 8 ? 8.062 44.75 31.484 1 41.97 8 LYS B O 1
ATOM 1649 N N . GLU B 1 9 ? 6.969 43.625 32.812 1 43.75 9 GLU B N 1
ATOM 1650 C CA . GLU B 1 9 ? 6.121 42.562 32.281 1 43.75 9 GLU B CA 1
ATOM 1651 C C . GLU B 1 9 ? 5.289 43.062 31.109 1 43.75 9 GLU B C 1
ATOM 1653 O O . GLU B 1 9 ? 4.426 43.938 31.266 1 43.75 9 GLU B O 1
ATOM 1658 N N . SER B 1 10 ? 5.82 43.5 30.016 1 46.78 10 SER B N 1
ATOM 1659 C CA . SER B 1 10 ? 5.191 44.219 28.906 1 46.78 10 SER B CA 1
ATOM 1660 C C . SER B 1 10 ? 3.854 43.594 28.531 1 46.78 10 SER B C 1
ATOM 1662 O O . SER B 1 10 ? 3.809 42.438 28.062 1 46.78 10 SER B O 1
ATOM 1664 N N . ASP B 1 11 ? 2.844 43.656 29.438 1 58.53 11 ASP B N 1
ATOM 1665 C CA . ASP B 1 11 ? 1.423 43.375 29.234 1 58.53 11 ASP B CA 1
ATOM 1666 C C . ASP B 1 11 ? 1.016 43.625 27.781 1 58.53 11 ASP B C 1
ATOM 1668 O O . ASP B 1 11 ? -0.094 43.281 27.375 1 58.53 11 ASP B O 1
ATOM 1672 N N . ASN B 1 12 ? 1.942 44.25 27.062 1 77.06 12 ASN B N 1
ATOM 1673 C CA . ASN B 1 12 ? 1.503 44.656 25.734 1 77.06 12 ASN B CA 1
ATOM 1674 C C . ASN B 1 12 ? 1.998 43.688 24.672 1 77.06 12 ASN B C 1
ATOM 1676 O O . ASN B 1 12 ? 3.18 43.344 24.641 1 77.06 12 ASN B O 1
ATOM 1680 N N . LEU B 1 13 ? 1.153 42.969 24.062 1 84.44 13 LEU B N 1
ATOM 1681 C CA . LEU B 1 13 ? 1.433 42.094 22.938 1 84.44 13 LEU B CA 1
ATOM 1682 C C . LEU B 1 13 ? 2.213 42.812 21.844 1 84.44 13 LEU B C 1
ATOM 1684 O O . LEU B 1 13 ? 1.782 43.875 21.375 1 84.44 13 LEU B O 1
ATOM 1688 N N . ASP B 1 14 ? 3.527 42.406 21.688 1 89.88 14 ASP B N 1
ATOM 1689 C CA . ASP B 1 14 ? 4.309 42.969 20.578 1 89.88 14 ASP B CA 1
ATOM 1690 C C . ASP B 1 14 ? 3.744 42.5 19.234 1 89.88 14 ASP B C 1
ATOM 1692 O O . ASP B 1 14 ? 4.016 41.406 18.781 1 89.88 14 ASP B O 1
ATOM 1696 N N . LEU B 1 15 ? 3.059 43.406 18.562 1 91.81 15 LEU B N 1
ATOM 1697 C CA . LEU B 1 15 ? 2.352 43.062 17.328 1 91.81 15 LEU B CA 1
ATOM 1698 C C . LEU B 1 15 ? 3.336 42.781 16.203 1 91.81 15 LEU B C 1
ATOM 1700 O O . LEU B 1 15 ? 3.053 41.969 15.312 1 91.81 15 LEU B O 1
ATOM 1704 N N . ARG B 1 16 ? 4.473 43.438 16.219 1 93.25 16 ARG B N 1
ATOM 1705 C CA . ARG B 1 16 ? 5.484 43.188 15.195 1 93.25 16 ARG B CA 1
ATOM 1706 C C . ARG B 1 16 ? 6.074 41.781 15.344 1 93.25 16 ARG B C 1
ATOM 1708 O O . ARG B 1 16 ? 6.273 41.094 14.344 1 93.25 16 ARG B O 1
ATOM 1715 N N . GLN B 1 17 ? 6.293 41.438 16.562 1 94.5 17 GLN B N 1
ATOM 1716 C CA . GLN B 1 17 ? 6.797 40.094 16.828 1 94.5 17 GLN B CA 1
ATOM 1717 C C . GLN B 1 17 ? 5.758 39.031 16.484 1 94.5 17 GLN B C 1
ATOM 1719 O O . GLN B 1 17 ? 6.098 37.969 15.961 1 94.5 17 GLN B O 1
ATOM 1724 N N . LEU B 1 18 ? 4.566 39.25 16.828 1 96.19 18 LEU B N 1
ATOM 1725 C CA . LEU B 1 18 ? 3.469 38.375 16.5 1 96.19 18 LEU B CA 1
ATOM 1726 C C . LEU B 1 18 ? 3.371 38.156 14.992 1 96.19 18 LEU B C 1
ATOM 1728 O O . LEU B 1 18 ? 3.301 37 14.523 1 96.19 18 LEU B O 1
ATOM 1732 N N . LEU B 1 19 ? 3.418 39.25 14.258 1 96.88 19 LEU B N 1
ATOM 1733 C CA . LEU B 1 19 ? 3.322 39.156 12.805 1 96.88 19 LEU B CA 1
ATOM 1734 C C . LEU B 1 19 ? 4.512 38.406 12.227 1 96.88 19 LEU B C 1
ATOM 1736 O O . LEU B 1 19 ? 4.355 37.625 11.289 1 96.88 19 LEU B O 1
ATOM 1740 N N . ARG B 1 20 ? 5.656 38.625 12.75 1 97.38 20 ARG B N 1
ATOM 1741 C CA . ARG B 1 20 ? 6.852 37.906 12.289 1 97.38 20 ARG B CA 1
ATOM 1742 C C . ARG B 1 20 ? 6.719 36.406 12.508 1 97.38 20 ARG B C 1
ATOM 1744 O O . ARG B 1 20 ? 7.059 35.625 11.625 1 97.38 20 ARG B O 1
ATOM 1751 N N . THR B 1 21 ? 6.266 36.031 13.664 1 98.19 21 THR B N 1
ATOM 1752 C CA . THR B 1 21 ? 6.082 34.625 13.984 1 98.19 21 THR B CA 1
ATOM 1753 C C . THR B 1 21 ? 5.035 34 13.07 1 98.19 21 THR B C 1
ATOM 1755 O O . THR B 1 21 ? 5.262 32.906 12.5 1 98.19 21 THR B O 1
ATOM 1758 N N . LEU B 1 22 ? 3.949 34.656 12.883 1 98.31 22 LEU B N 1
ATOM 1759 C CA . LEU B 1 22 ? 2.893 34.156 12.008 1 98.31 22 LEU B CA 1
ATOM 1760 C C . LEU B 1 22 ? 3.395 34 10.578 1 98.31 22 LEU B C 1
ATOM 1762 O O . LEU B 1 22 ? 3.088 33.031 9.906 1 98.31 22 LEU B O 1
ATOM 1766 N N . SER B 1 23 ? 4.113 35 10.125 1 98.12 23 SER B N 1
ATOM 1767 C CA . SER B 1 23 ? 4.637 34.969 8.766 1 98.12 23 SER B CA 1
ATOM 1768 C C . SER B 1 23 ? 5.582 33.781 8.57 1 98.12 23 SER B C 1
ATOM 1770 O O . SER B 1 23 ? 5.574 33.156 7.512 1 98.12 23 SER B O 1
ATOM 1772 N N . ALA B 1 24 ? 6.375 33.5 9.547 1 98.38 24 ALA B N 1
ATOM 1773 C CA . ALA B 1 24 ? 7.266 32.344 9.492 1 98.38 24 ALA B CA 1
ATOM 1774 C C . ALA B 1 24 ? 6.477 31.031 9.391 1 98.38 24 ALA B C 1
ATOM 1776 O O . ALA B 1 24 ? 6.801 30.172 8.578 1 98.38 24 ALA B O 1
ATOM 1777 N N . VAL B 1 25 ? 5.449 30.922 10.195 1 98.12 25 VAL B N 1
ATOM 1778 C CA . VAL B 1 25 ? 4.609 29.734 10.195 1 98.12 25 VAL B CA 1
ATOM 1779 C C . VAL B 1 25 ? 3.916 29.578 8.844 1 98.12 25 VAL B C 1
ATOM 1781 O O . VAL B 1 25 ? 3.818 28.484 8.305 1 98.12 25 VAL B O 1
ATOM 1784 N N . LYS B 1 26 ? 3.426 30.703 8.32 1 97.88 26 LYS B N 1
ATOM 1785 C CA . LYS B 1 26 ? 2.77 30.688 7.02 1 97.88 26 LYS B CA 1
ATOM 1786 C C . LYS B 1 26 ? 3.693 30.125 5.949 1 97.88 26 LYS B C 1
ATOM 1788 O O . LYS B 1 26 ? 3.244 29.406 5.043 1 97.88 26 LYS B O 1
ATOM 1793 N N . LYS B 1 27 ? 4.973 30.406 6.133 1 97.19 27 LYS B N 1
ATOM 1794 C CA . LYS B 1 27 ? 5.957 29.953 5.16 1 97.19 27 LYS B CA 1
ATOM 1795 C C . LYS B 1 27 ? 6.441 28.531 5.492 1 97.19 27 LYS B C 1
ATOM 1797 O O . LYS B 1 27 ? 7.332 28.016 4.828 1 97.19 27 LYS B O 1
ATOM 1802 N N . GLY B 1 28 ? 5.93 27.984 6.547 1 96.94 28 GLY B N 1
ATOM 1803 C CA . GLY B 1 28 ? 6.199 26.594 6.867 1 96.94 28 GLY B CA 1
ATOM 1804 C C . GLY B 1 28 ? 7.316 26.406 7.879 1 96.94 28 GLY B C 1
ATOM 1805 O O . GLY B 1 28 ? 7.801 25.297 8.086 1 96.94 28 GLY B O 1
ATOM 1806 N N . ASP B 1 29 ? 7.785 27.484 8.445 1 98.19 29 ASP B N 1
ATOM 1807 C CA . ASP B 1 29 ? 8.766 27.391 9.516 1 98.19 29 ASP B CA 1
ATOM 1808 C C . ASP B 1 29 ? 8.094 27.109 10.859 1 98.19 29 ASP B C 1
ATOM 1810 O O . ASP B 1 29 ? 7.727 28.031 11.578 1 98.19 29 ASP B O 1
ATOM 1814 N N . PHE B 1 30 ? 8.141 25.906 11.336 1 98.06 30 PHE B N 1
ATOM 1815 C CA . PHE B 1 30 ? 7.426 25.516 12.547 1 98.06 30 PHE B CA 1
ATOM 1816 C C . PHE B 1 30 ? 8.352 25.562 13.758 1 98.06 30 PHE B C 1
ATOM 1818 O O . PHE B 1 30 ? 7.965 25.156 14.859 1 98.06 30 PHE B O 1
ATOM 1825 N N . SER B 1 31 ? 9.562 26.078 13.539 1 97.44 31 SER B N 1
ATOM 1826 C CA . SER B 1 31 ? 10.469 26.281 14.672 1 97.44 31 SER B CA 1
ATOM 1827 C C . SER B 1 31 ? 10.242 27.641 15.312 1 97.44 31 SER B C 1
ATOM 1829 O O . SER B 1 31 ? 10.719 27.906 16.422 1 97.44 31 SER B O 1
ATOM 1831 N N . ALA B 1 32 ? 9.516 28.562 14.609 1 97.88 32 ALA B N 1
ATOM 1832 C CA . ALA B 1 32 ? 9.234 29.891 15.125 1 97.88 32 ALA B CA 1
ATOM 1833 C C . ALA B 1 32 ? 8.398 29.828 16.406 1 97.88 32 ALA B C 1
ATOM 1835 O O . ALA B 1 32 ? 7.539 28.953 16.547 1 97.88 32 ALA B O 1
ATOM 1836 N N . ARG B 1 33 ? 8.695 30.812 17.391 1 97.62 33 ARG B N 1
ATOM 1837 C CA . ARG B 1 33 ? 7.953 30.875 18.641 1 97.62 33 ARG B CA 1
ATOM 1838 C C . ARG B 1 33 ? 7.801 32.312 19.125 1 97.62 33 ARG B C 1
ATOM 1840 O O . ARG B 1 33 ? 8.664 33.156 18.859 1 97.62 33 ARG B O 1
ATOM 1847 N N . MET B 1 34 ? 6.684 32.5 19.812 1 96.5 34 MET B N 1
ATOM 1848 C CA . MET B 1 34 ? 6.535 33.688 20.625 1 96.5 34 MET B CA 1
ATOM 1849 C C . MET B 1 34 ? 7.305 33.594 21.922 1 96.5 34 MET B C 1
ATOM 1851 O O . MET B 1 34 ? 7.516 32.469 22.438 1 96.5 34 MET B O 1
ATOM 1855 N N . PRO B 1 35 ? 7.688 34.781 22.453 1 91.62 35 PRO B N 1
ATOM 1856 C CA . PRO B 1 35 ? 8.359 34.719 23.75 1 91.62 35 PRO B CA 1
ATOM 1857 C C . PRO B 1 35 ? 7.488 34.094 24.844 1 91.62 35 PRO B C 1
ATOM 1859 O O . PRO B 1 35 ? 6.27 34.281 24.859 1 91.62 35 PRO B O 1
ATOM 1862 N N . ILE B 1 36 ? 8.117 33.344 25.797 1 88 36 ILE B N 1
ATOM 1863 C CA . ILE B 1 36 ? 7.375 32.562 26.797 1 88 36 ILE B CA 1
ATOM 1864 C C . ILE B 1 36 ? 7.258 33.375 28.078 1 88 36 ILE B C 1
ATOM 1866 O O . ILE B 1 36 ? 6.496 33.031 28.984 1 88 36 ILE B O 1
ATOM 1870 N N . ASP B 1 37 ? 7.805 34.531 28.203 1 86.06 37 ASP B N 1
ATOM 1871 C CA . ASP B 1 37 ? 7.879 35.281 29.453 1 86.06 37 ASP B CA 1
ATOM 1872 C C . ASP B 1 37 ? 6.762 36.312 29.547 1 86.06 37 ASP B C 1
ATOM 1874 O O . ASP B 1 37 ? 6.684 37.062 30.516 1 86.06 37 ASP B O 1
ATOM 1878 N N . GLN B 1 38 ? 5.867 36.25 28.594 1 85.19 38 GLN B N 1
ATOM 1879 C CA . GLN B 1 38 ? 4.781 37.219 28.609 1 85.19 38 GLN B CA 1
ATOM 1880 C C . GLN B 1 38 ? 3.67 36.781 29.562 1 85.19 38 GLN B C 1
ATOM 1882 O O . GLN B 1 38 ? 3.496 35.594 29.828 1 85.19 38 GLN B O 1
ATOM 1887 N N . THR B 1 39 ? 3.045 37.719 30.188 1 88.5 39 THR B N 1
ATOM 1888 C CA . THR B 1 39 ? 1.955 37.438 31.109 1 88.5 39 THR B CA 1
ATOM 1889 C C . THR B 1 39 ? 0.659 38.094 30.641 1 88.5 39 THR B C 1
ATOM 1891 O O . THR B 1 39 ? 0.646 38.781 29.625 1 88.5 39 THR B O 1
ATOM 1894 N N . GLY B 1 40 ? -0.477 37.75 31.281 1 90.69 40 GLY B N 1
ATOM 1895 C CA . GLY B 1 40 ? -1.757 38.344 30.922 1 90.69 40 GLY B CA 1
ATOM 1896 C C . GLY B 1 40 ? -2.277 37.875 29.578 1 90.69 40 GLY B C 1
ATOM 1897 O O . GLY B 1 40 ? -2.061 36.75 29.188 1 90.69 40 GLY B O 1
ATOM 1898 N N . MET B 1 41 ? -3.025 38.75 28.906 1 91.81 41 MET B N 1
ATOM 1899 C CA . MET B 1 41 ? -3.621 38.438 27.609 1 91.81 41 MET B CA 1
ATOM 1900 C C . MET B 1 41 ? -2.543 38.156 26.562 1 91.81 41 MET B C 1
ATOM 1902 O O . MET B 1 41 ? -2.666 37.219 25.766 1 91.81 41 MET B O 1
ATOM 1906 N N . ALA B 1 42 ? -1.528 39 26.688 1 91.88 42 ALA B N 1
ATOM 1907 C CA . ALA B 1 42 ? -0.405 38.812 25.781 1 91.88 42 ALA B CA 1
ATOM 1908 C C . ALA B 1 42 ? 0.221 37.438 25.953 1 91.88 42 ALA B C 1
ATOM 1910 O O . ALA B 1 42 ? 0.578 36.781 24.984 1 91.88 42 ALA B O 1
ATOM 1911 N N . GLY B 1 43 ? 0.367 37.031 27.188 1 94.31 43 GLY B N 1
ATOM 1912 C CA . GLY B 1 43 ? 0.91 35.719 27.484 1 94.31 43 GLY B CA 1
ATOM 1913 C C . GLY B 1 43 ? 0.035 34.562 27 1 94.31 43 GLY B C 1
ATOM 1914 O O . GLY B 1 43 ? 0.537 33.594 26.453 1 94.31 43 GLY B O 1
ATOM 1915 N N . LYS B 1 44 ? -1.249 34.688 27.172 1 96 44 LYS B N 1
ATOM 1916 C CA . LYS B 1 44 ? -2.186 33.656 26.719 1 96 44 LYS B CA 1
ATOM 1917 C C . LYS B 1 44 ? -2.139 33.531 25.203 1 96 44 LYS B C 1
ATOM 1919 O O . LYS B 1 44 ? -2.174 32.406 24.672 1 96 44 LYS B O 1
ATOM 1924 N N . ILE B 1 45 ? -2.113 34.594 24.531 1 96.62 45 ILE B N 1
ATOM 1925 C CA . ILE B 1 45 ? -2.045 34.594 23.078 1 96.62 45 ILE B CA 1
ATOM 1926 C C . ILE B 1 45 ? -0.748 33.938 22.625 1 96.62 45 ILE B C 1
ATOM 1928 O O . ILE B 1 45 ? -0.762 33.062 21.75 1 96.62 45 ILE B O 1
ATOM 1932 N N . ALA B 1 46 ? 0.323 34.344 23.219 1 96.75 46 ALA B N 1
ATOM 1933 C CA . ALA B 1 46 ? 1.626 33.781 22.891 1 96.75 46 ALA B CA 1
ATOM 1934 C C . ALA B 1 46 ? 1.647 32.281 23.141 1 96.75 46 ALA B C 1
ATOM 1936 O O . ALA B 1 46 ? 2.082 31.5 22.281 1 96.75 46 ALA B O 1
ATOM 1937 N N . ASP B 1 47 ? 1.138 31.859 24.25 1 97 47 ASP B N 1
ATOM 1938 C CA . ASP B 1 47 ? 1.114 30.453 24.594 1 97 47 ASP B CA 1
ATOM 1939 C C . ASP B 1 47 ? 0.252 29.656 23.625 1 97 47 ASP B C 1
ATOM 1941 O O . ASP B 1 47 ? 0.643 28.562 23.188 1 97 47 ASP B O 1
ATOM 1945 N N . THR B 1 48 ? -0.895 30.172 23.328 1 97.88 48 THR B N 1
ATOM 1946 C CA . THR B 1 48 ? -1.818 29.469 22.453 1 97.88 48 THR B CA 1
ATOM 1947 C C . THR B 1 48 ? -1.243 29.344 21.047 1 97.88 48 THR B C 1
ATOM 1949 O O . THR B 1 48 ? -1.33 28.281 20.422 1 97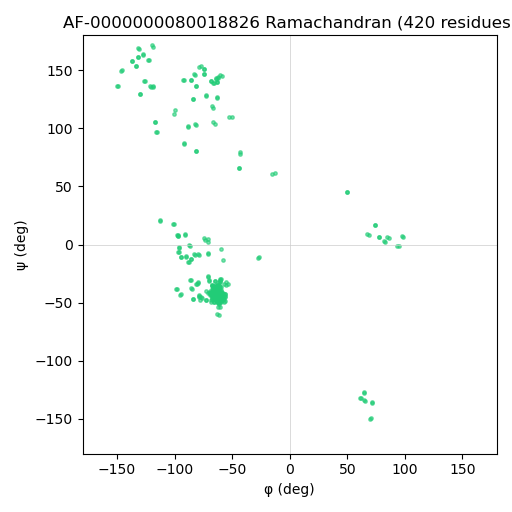.88 48 THR B O 1
ATOM 1952 N N . LEU B 1 49 ? -0.671 30.422 20.562 1 98.06 49 LEU B N 1
ATOM 1953 C CA . LEU B 1 49 ? -0.036 30.359 19.25 1 98.06 49 LEU B CA 1
ATOM 1954 C C . LEU B 1 49 ? 1.112 29.359 19.25 1 98.06 49 LEU B C 1
ATOM 1956 O O . LEU B 1 49 ? 1.235 28.547 18.328 1 98.06 49 LEU B O 1
ATOM 1960 N N . ASN B 1 50 ? 1.923 29.375 20.281 1 98.06 50 ASN B N 1
ATOM 1961 C CA . ASN B 1 50 ? 3.025 28.422 20.375 1 98.06 50 ASN B CA 1
ATOM 1962 C C . ASN B 1 50 ? 2.521 26.984 20.391 1 98.06 50 ASN B C 1
ATOM 1964 O O . ASN B 1 50 ? 3.135 26.094 19.781 1 98.06 50 ASN B O 1
ATOM 1968 N N . ASP B 1 51 ? 1.43 26.75 21.016 1 97.38 51 ASP B N 1
ATOM 1969 C CA . ASP B 1 51 ? 0.833 25.422 21.047 1 97.38 51 ASP B CA 1
ATOM 1970 C C . ASP B 1 51 ? 0.413 24.984 19.641 1 97.38 51 ASP B C 1
ATOM 1972 O O . ASP B 1 51 ? 0.607 23.828 19.266 1 97.38 51 ASP B O 1
ATOM 1976 N N . ILE B 1 52 ? -0.152 25.844 18.891 1 97.94 52 ILE B N 1
ATOM 1977 C CA . ILE B 1 52 ? -0.6 25.547 17.531 1 97.94 52 ILE B CA 1
ATOM 1978 C C . ILE B 1 52 ? 0.604 25.219 16.656 1 97.94 52 ILE B C 1
ATOM 1980 O O . ILE B 1 52 ? 0.578 24.266 15.883 1 97.94 52 ILE B O 1
ATOM 1984 N N . ILE B 1 53 ? 1.609 26.078 16.797 1 98.31 53 ILE B N 1
ATOM 1985 C CA . ILE B 1 53 ? 2.816 25.859 16 1 98.31 53 ILE B CA 1
ATOM 1986 C C . ILE B 1 53 ? 3.42 24.5 16.359 1 98.31 53 ILE B C 1
ATOM 1988 O O . ILE B 1 53 ? 3.826 23.734 15.469 1 98.31 53 ILE B O 1
ATOM 1992 N N . GLU B 1 54 ? 3.447 24.172 17.641 1 97.12 54 GLU B N 1
ATOM 1993 C CA . GLU B 1 54 ? 3.967 22.891 18.094 1 97.12 54 GLU B CA 1
ATOM 1994 C C . GLU B 1 54 ? 3.148 21.734 17.531 1 97.12 54 GLU B C 1
ATOM 1996 O O . GLU B 1 54 ? 3.699 20.688 17.188 1 97.12 54 GLU B O 1
ATOM 2001 N N . GLN B 1 55 ? 1.902 21.891 17.469 1 96.81 55 GLN B N 1
ATOM 2002 C CA . GLN B 1 55 ? 1.047 20.844 16.922 1 96.81 55 GLN B CA 1
ATOM 2003 C C . GLN B 1 55 ? 1.367 20.594 15.453 1 96.81 55 GLN B C 1
ATOM 2005 O O . GLN B 1 55 ? 1.405 19.438 15.016 1 96.81 55 GLN B O 1
ATOM 2010 N N . ASN B 1 56 ? 1.607 21.656 14.688 1 97.75 56 ASN B N 1
ATOM 2011 C CA . ASN B 1 56 ? 2.027 21.516 13.297 1 97.75 56 ASN B CA 1
ATOM 2012 C C . ASN B 1 56 ? 3.371 20.797 13.195 1 97.75 56 ASN B C 1
ATOM 2014 O O . ASN B 1 56 ? 3.553 19.922 12.336 1 97.75 56 ASN B O 1
ATOM 2018 N N . GLU B 1 57 ? 4.203 21.172 14.062 1 97.62 57 GLU B N 1
ATOM 2019 C CA . GLU B 1 57 ? 5.52 20.531 14.109 1 97.62 57 GLU B CA 1
ATOM 2020 C C . GLU B 1 57 ? 5.406 19.047 14.398 1 97.62 57 GLU B C 1
ATOM 2022 O O . GLU B 1 57 ? 6.047 18.219 13.742 1 97.62 57 GLU B O 1
ATOM 2027 N N . ARG B 1 58 ? 4.629 18.703 15.352 1 97.25 58 ARG B N 1
ATOM 2028 C CA . ARG B 1 58 ? 4.426 17.312 15.734 1 97.25 58 ARG B CA 1
ATOM 2029 C C . ARG B 1 58 ? 3.762 16.516 14.609 1 97.25 58 ARG B C 1
ATOM 2031 O O . ARG B 1 58 ? 4.098 15.352 14.383 1 97.25 58 ARG B O 1
ATOM 2038 N N . LEU B 1 59 ? 2.795 17.109 13.969 1 97.38 59 LEU B N 1
ATOM 2039 C CA . LEU B 1 59 ? 2.143 16.438 12.844 1 97.38 59 LEU B CA 1
ATOM 2040 C C . LEU B 1 59 ? 3.148 16.125 11.742 1 97.38 59 LEU B C 1
ATOM 2042 O O . LEU B 1 59 ? 3.178 15.008 11.227 1 97.38 59 LEU B O 1
ATOM 2046 N N . THR B 1 60 ? 3.949 17.141 11.398 1 96.81 60 THR B N 1
ATOM 2047 C CA . THR B 1 60 ? 4.973 16.953 10.375 1 96.81 60 THR B CA 1
ATOM 2048 C C . THR B 1 60 ? 5.918 15.82 10.75 1 96.81 60 THR B C 1
ATOM 2050 O O . THR B 1 60 ? 6.191 14.938 9.93 1 96.81 60 THR B O 1
ATOM 2053 N N . ALA B 1 61 ? 6.379 15.82 11.977 1 97.19 61 ALA B N 1
ATOM 2054 C CA . ALA B 1 61 ? 7.301 14.789 12.453 1 97.19 61 ALA B CA 1
ATOM 2055 C C . ALA B 1 61 ? 6.645 13.414 12.445 1 97.19 61 ALA B C 1
ATOM 2057 O O . ALA B 1 61 ? 7.277 12.422 12.086 1 97.19 61 ALA B O 1
ATOM 2058 N N . GLU B 1 62 ? 5.422 13.359 12.844 1 97.31 62 GLU B N 1
ATOM 2059 C CA . GLU B 1 62 ? 4.699 12.086 12.914 1 97.31 62 GLU B CA 1
ATOM 2060 C C . GLU B 1 62 ? 4.488 11.5 11.523 1 97.31 62 GLU B C 1
ATOM 2062 O O . GLU B 1 62 ? 4.621 10.289 11.328 1 97.31 62 GLU B O 1
ATOM 2067 N N . LEU B 1 63 ? 4.168 12.32 10.531 1 96.12 63 LEU B N 1
ATOM 2068 C CA . LEU B 1 63 ? 3.988 11.836 9.164 1 96.12 63 LEU B CA 1
ATOM 2069 C C . LEU B 1 63 ? 5.312 11.352 8.586 1 96.12 63 LEU B C 1
ATOM 2071 O O . LEU B 1 63 ? 5.34 10.367 7.84 1 96.12 63 LEU B O 1
ATOM 2075 N N . GLN B 1 64 ? 6.355 12.023 8.961 1 95.75 64 GLN B N 1
ATOM 2076 C CA . GLN B 1 64 ? 7.672 11.547 8.539 1 95.75 64 GLN B CA 1
ATOM 2077 C C . GLN B 1 64 ? 8.008 10.203 9.18 1 95.75 64 GLN B C 1
ATOM 2079 O O . GLN B 1 64 ? 8.5 9.297 8.508 1 95.75 64 GLN B O 1
ATOM 2084 N N . ARG B 1 65 ? 7.723 10.102 10.445 1 95.88 65 ARG B N 1
ATOM 2085 C CA . ARG B 1 65 ? 7.992 8.867 11.164 1 95.88 65 ARG B CA 1
ATOM 2086 C C . ARG B 1 65 ? 7.199 7.707 10.578 1 95.88 65 ARG B C 1
ATOM 2088 O O . ARG B 1 65 ? 7.762 6.645 10.297 1 95.88 65 ARG B O 1
ATOM 2095 N N . ILE B 1 66 ? 5.941 7.875 10.398 1 94.56 66 ILE B N 1
ATOM 2096 C CA . ILE B 1 66 ? 5.086 6.789 9.938 1 94.56 66 ILE B CA 1
ATOM 2097 C C . ILE B 1 66 ? 5.461 6.406 8.508 1 94.56 66 ILE B C 1
ATOM 2099 O O . ILE B 1 66 ? 5.383 5.234 8.133 1 94.56 66 ILE B O 1
ATOM 2103 N N . GLY B 1 67 ? 5.836 7.414 7.699 1 92.06 67 GLY B N 1
ATOM 2104 C CA . GLY B 1 67 ? 6.355 7.121 6.371 1 92.06 67 GLY B CA 1
ATOM 2105 C C . GLY B 1 67 ? 7.555 6.191 6.391 1 92.06 67 GLY B C 1
ATOM 2106 O O . GLY B 1 67 ? 7.637 5.262 5.586 1 92.06 67 GLY B O 1
ATOM 2107 N N . LYS B 1 68 ? 8.375 6.465 7.289 1 91.06 68 LYS B N 1
ATOM 2108 C CA . LYS B 1 68 ? 9.578 5.645 7.398 1 91.06 68 LYS B CA 1
ATOM 2109 C C . LYS B 1 68 ? 9.258 4.262 7.957 1 91.06 68 LYS B C 1
ATOM 2111 O O . LYS B 1 68 ? 9.656 3.246 7.387 1 91.06 68 LYS B O 1
ATOM 2116 N N . VAL B 1 69 ? 8.516 4.191 9.016 1 91.81 69 VAL B N 1
ATOM 2117 C CA . VAL B 1 69 ? 8.258 2.957 9.75 1 91.81 69 VAL B CA 1
ATOM 2118 C C . VAL B 1 69 ? 7.406 2.02 8.891 1 91.81 69 VAL B C 1
ATOM 2120 O O . VAL B 1 69 ? 7.734 0.843 8.734 1 91.81 69 VAL B O 1
ATOM 2123 N N . VAL B 1 70 ? 6.348 2.516 8.266 1 90.31 70 VAL B N 1
ATOM 2124 C CA . VAL B 1 70 ? 5.445 1.693 7.465 1 90.31 70 VAL B CA 1
ATOM 2125 C C . VAL B 1 70 ? 6.008 1.527 6.055 1 90.31 70 VAL B C 1
ATOM 2127 O O . VAL B 1 70 ? 6.094 0.41 5.543 1 90.31 70 VAL B O 1
ATOM 2130 N N . GLY B 1 71 ? 6.426 2.582 5.461 1 84.88 71 GLY B N 1
ATOM 2131 C CA . GLY B 1 71 ? 6.836 2.584 4.062 1 84.88 71 GLY B CA 1
ATOM 2132 C C . GLY B 1 71 ? 8.203 1.972 3.844 1 84.88 71 GLY B C 1
ATOM 2133 O O . GLY B 1 71 ? 8.383 1.142 2.949 1 84.88 71 GLY B O 1
ATOM 2134 N N . LYS B 1 72 ? 9.094 2.326 4.613 1 84.31 72 LYS B N 1
ATOM 2135 C CA . LYS B 1 72 ? 10.477 1.907 4.367 1 84.31 72 LYS B CA 1
ATOM 2136 C C . LYS B 1 72 ? 10.812 0.645 5.156 1 84.31 72 LYS B C 1
ATOM 2138 O O . LYS B 1 72 ? 11.398 -0.294 4.613 1 84.31 72 LYS B O 1
ATOM 2143 N N . ASP B 1 73 ? 10.398 0.591 6.387 1 88.69 73 ASP B N 1
ATOM 2144 C CA . ASP B 1 73 ? 10.758 -0.534 7.242 1 88.69 73 ASP B CA 1
ATOM 2145 C C . ASP B 1 73 ? 9.781 -1.691 7.074 1 88.69 73 ASP B C 1
ATOM 2147 O O . ASP B 1 73 ? 10.039 -2.807 7.531 1 88.69 73 ASP B O 1
ATOM 2151 N N . GLY B 1 74 ? 8.688 -1.458 6.434 1 87.19 74 GLY B N 1
ATOM 2152 C CA . GLY B 1 74 ? 7.719 -2.504 6.129 1 87.19 74 GLY B CA 1
ATOM 2153 C C . GLY B 1 74 ? 6.918 -2.943 7.34 1 87.19 74 GLY B C 1
ATOM 2154 O O . GLY B 1 74 ? 6.461 -4.09 7.402 1 87.19 74 GLY B O 1
ATOM 2155 N N . LYS B 1 75 ? 6.918 -2.146 8.398 1 91.88 75 LYS B N 1
ATOM 2156 C CA . LYS B 1 75 ? 6.059 -2.42 9.547 1 91.88 75 LYS B CA 1
ATOM 2157 C C . LYS B 1 75 ? 4.633 -1.928 9.289 1 91.88 75 LYS B C 1
ATOM 2159 O O . LYS B 1 75 ? 4.203 -0.929 9.875 1 91.88 75 LYS B O 1
ATOM 2164 N N . ILE B 1 76 ? 3.861 -2.662 8.594 1 88.56 76 ILE B N 1
ATOM 2165 C CA . ILE B 1 76 ? 2.631 -2.221 7.945 1 88.56 76 ILE B CA 1
ATOM 2166 C C . ILE B 1 76 ? 1.501 -2.158 8.969 1 88.56 76 ILE B C 1
ATOM 2168 O O . ILE B 1 76 ? 0.433 -1.608 8.695 1 88.56 76 ILE B O 1
ATOM 2172 N N . SER B 1 77 ? 1.722 -2.658 10.211 1 90.38 77 SER B N 1
ATOM 2173 C CA . SER B 1 77 ? 0.694 -2.631 11.242 1 90.38 77 SER B CA 1
ATOM 2174 C C . SER B 1 77 ? 0.779 -1.354 12.07 1 90.38 77 SER B C 1
ATOM 2176 O O . SER B 1 77 ? -0.121 -1.06 12.859 1 90.38 77 SER B O 1
ATOM 2178 N N . GLU B 1 78 ? 1.836 -0.621 11.883 1 94.12 78 GLU B N 1
ATOM 2179 C CA . GLU B 1 78 ? 2.014 0.613 12.648 1 94.12 78 GLU B CA 1
ATOM 2180 C C . GLU B 1 78 ? 1.093 1.716 12.133 1 94.12 78 GLU B C 1
ATOM 2182 O O . GLU B 1 78 ? 0.707 1.716 10.961 1 94.12 78 GLU B O 1
ATOM 2187 N N . ARG B 1 79 ? 0.71 2.641 13.07 1 96.5 79 ARG B N 1
ATOM 2188 C CA . ARG B 1 79 ? -0.178 3.75 12.742 1 96.5 79 ARG B CA 1
ATOM 2189 C C . ARG B 1 79 ? 0.353 5.062 13.305 1 96.5 79 ARG B C 1
ATOM 2191 O O . ARG B 1 79 ? 1.151 5.062 14.242 1 96.5 79 ARG B O 1
ATOM 2198 N N . ALA B 1 80 ? -0.055 6.148 12.602 1 96.69 80 ALA B N 1
ATOM 2199 C CA . ALA B 1 80 ? 0.303 7.48 13.078 1 96.69 80 ALA B CA 1
ATOM 2200 C C . ALA B 1 80 ? -0.536 7.867 14.297 1 96.69 80 ALA B C 1
ATOM 2202 O O . ALA B 1 80 ? -1.689 7.445 14.422 1 96.69 80 ALA B O 1
ATOM 2203 N N . SER B 1 81 ? 0.065 8.633 15.195 1 97.12 81 SER B N 1
ATOM 2204 C CA . SER B 1 81 ? -0.657 9.133 16.359 1 97.12 81 SER B CA 1
ATOM 2205 C C . SER B 1 81 ? -0.108 10.484 16.812 1 97.12 81 SER B C 1
ATOM 2207 O O . SER B 1 81 ? 1.108 10.68 16.859 1 97.12 81 SER B O 1
ATOM 2209 N N . LEU B 1 82 ? -1.026 11.406 17.125 1 95.12 82 LEU B N 1
ATOM 2210 C CA . LEU B 1 82 ? -0.66 12.703 17.703 1 95.12 82 LEU B CA 1
ATOM 2211 C C . LEU B 1 82 ? -1.15 12.812 19.141 1 95.12 82 LEU B C 1
ATOM 2213 O O . LEU B 1 82 ? -1.231 13.914 19.688 1 95.12 82 LEU B O 1
ATOM 2217 N N . GLY B 1 83 ? -1.398 11.633 19.734 1 93.5 83 GLY B N 1
ATOM 2218 C CA . GLY B 1 83 ? -1.937 11.656 21.094 1 93.5 83 GLY B CA 1
ATOM 2219 C C . GLY B 1 83 ? -3.375 12.133 21.141 1 93.5 83 GLY B C 1
ATOM 2220 O O . GLY B 1 83 ? -4.211 11.711 20.344 1 93.5 83 GLY B O 1
ATOM 2221 N N . ASN B 1 84 ? -3.648 13.039 22.156 1 92.44 84 ASN B N 1
ATOM 2222 C CA . ASN B 1 84 ? -5.008 13.523 22.359 1 92.44 84 ASN B CA 1
ATOM 2223 C C . ASN B 1 84 ? -5.266 14.812 21.578 1 92.44 84 ASN B C 1
ATOM 2225 O O . ASN B 1 84 ? -5.043 15.906 22.094 1 92.44 84 ASN B O 1
ATOM 2229 N N . VAL B 1 85 ? -5.641 14.648 20.391 1 93 85 VAL B N 1
ATOM 2230 C CA . VAL B 1 85 ? -5.961 15.797 19.547 1 93 85 VAL B CA 1
ATOM 2231 C C . VAL B 1 85 ? -7.391 15.68 19.031 1 93 85 VAL B C 1
ATOM 2233 O O . VAL B 1 85 ? -8.008 14.617 19.141 1 93 85 VAL B O 1
ATOM 2236 N N . ARG B 1 86 ? -7.918 16.797 18.656 1 94.75 86 ARG B N 1
ATOM 2237 C CA . ARG B 1 86 ? -9.297 16.828 18.188 1 94.75 86 ARG B CA 1
ATOM 2238 C C . ARG B 1 86 ? -9.414 17.594 16.859 1 94.75 86 ARG B C 1
ATOM 2240 O O . ARG B 1 86 ? -8.43 18.172 16.391 1 94.75 86 ARG B O 1
ATOM 2247 N N . GLY B 1 87 ? -10.57 17.453 16.25 1 96.25 87 GLY B N 1
ATOM 2248 C CA . GLY B 1 87 ? -10.914 18.25 15.078 1 96.25 87 GLY B CA 1
ATOM 2249 C C . GLY B 1 87 ? -10.023 17.953 13.883 1 96.25 87 GLY B C 1
ATOM 2250 O O . GLY B 1 87 ? -9.773 16.797 13.562 1 96.25 87 GLY B O 1
ATOM 2251 N N . GLY B 1 88 ? -9.555 19.031 13.227 1 96.88 88 GLY B N 1
ATOM 2252 C CA . GLY B 1 88 ? -8.75 18.906 12.023 1 96.88 88 GLY B CA 1
ATOM 2253 C C . GLY B 1 88 ? -7.453 18.141 12.25 1 96.88 88 GLY B C 1
ATOM 2254 O O . GLY B 1 88 ? -6.969 17.453 11.352 1 96.88 88 GLY B O 1
ATOM 2255 N N . TRP B 1 89 ? -6.965 18.297 13.477 1 96.88 89 TRP B N 1
ATOM 2256 C CA . TRP B 1 89 ? -5.738 17.578 13.812 1 96.88 89 TRP B CA 1
ATOM 2257 C C . TRP B 1 89 ? -5.965 16.062 13.781 1 96.88 89 TRP B C 1
ATOM 2259 O O . TRP B 1 89 ? -5.184 15.32 13.18 1 96.88 89 TRP B O 1
ATOM 2269 N N . SER B 1 90 ? -7.027 15.656 14.414 1 96.94 90 SER B N 1
ATOM 2270 C CA . SER B 1 90 ? -7.363 14.234 14.43 1 96.94 90 SER B CA 1
ATOM 2271 C C . SER B 1 90 ? -7.73 13.734 13.039 1 96.94 90 SER B C 1
ATOM 2273 O O . SER B 1 90 ? -7.379 12.617 12.664 1 96.94 90 SER B O 1
ATOM 2275 N N . ALA B 1 91 ? -8.414 14.539 12.312 1 96.25 91 ALA B N 1
ATOM 2276 C CA . ALA B 1 91 ? -8.836 14.156 10.969 1 96.25 91 ALA B CA 1
ATOM 2277 C C . ALA B 1 91 ? -7.637 13.883 10.07 1 96.25 91 ALA B C 1
ATOM 2279 O O . ALA B 1 91 ? -7.668 12.969 9.242 1 96.25 91 ALA B O 1
ATOM 2280 N N . CYS B 1 92 ? -6.586 14.625 10.219 1 96 92 CYS B N 1
ATOM 2281 C CA . CYS B 1 92 ? -5.367 14.43 9.445 1 96 92 CYS B CA 1
ATOM 2282 C C . CYS B 1 92 ? -4.754 13.062 9.727 1 96 92 CYS B C 1
ATOM 2284 O O . CYS B 1 92 ? -4.465 12.305 8.805 1 96 92 CYS B O 1
ATOM 2286 N N . VAL B 1 93 ? -4.625 12.758 10.969 1 96.25 93 VAL B N 1
ATOM 2287 C CA . VAL B 1 93 ? -4.02 11.5 11.398 1 96.25 93 VAL B CA 1
ATOM 2288 C C . VAL B 1 93 ? -4.906 10.328 10.977 1 96.25 93 VAL B C 1
ATOM 2290 O O . VAL B 1 93 ? -4.414 9.32 10.461 1 96.25 93 VAL B O 1
ATOM 2293 N N . ASP B 1 94 ? -6.191 10.484 11.133 1 95.56 94 ASP B N 1
ATOM 2294 C CA . ASP B 1 94 ? -7.137 9.438 10.758 1 95.56 94 ASP B CA 1
ATOM 2295 C C . ASP B 1 94 ? -7.082 9.156 9.258 1 95.56 94 ASP B C 1
ATOM 2297 O O . ASP B 1 94 ? -7.172 8.008 8.836 1 95.56 94 ASP B O 1
ATOM 2301 N N . SER B 1 95 ? -6.965 10.219 8.5 1 95.62 95 SER B N 1
ATOM 2302 C CA . SER B 1 95 ? -6.91 10.062 7.051 1 95.62 95 SER B CA 1
ATOM 2303 C C . SER B 1 95 ? -5.684 9.273 6.621 1 95.62 95 SER B C 1
ATOM 2305 O O . SER B 1 95 ? -5.773 8.398 5.758 1 95.62 95 SER B O 1
ATOM 2307 N N . VAL B 1 96 ? -4.602 9.516 7.207 1 95.44 96 VAL B N 1
ATOM 2308 C CA . VAL B 1 96 ? -3.365 8.812 6.883 1 95.44 96 VAL B CA 1
ATOM 2309 C C . VAL B 1 96 ? -3.465 7.355 7.324 1 95.44 96 VAL B C 1
ATOM 2311 O O . VAL B 1 96 ? -3.062 6.453 6.59 1 95.44 96 VAL B O 1
ATOM 2314 N N . ASN B 1 97 ? -4.027 7.121 8.5 1 95.25 97 ASN B N 1
ATOM 2315 C CA . ASN B 1 97 ? -4.195 5.758 8.992 1 95.25 97 ASN B CA 1
ATOM 2316 C C . ASN B 1 97 ? -5.156 4.961 8.117 1 95.25 97 ASN B C 1
ATOM 2318 O O . ASN B 1 97 ? -4.93 3.781 7.852 1 95.25 97 ASN B O 1
ATOM 2322 N N . THR B 1 98 ? -6.152 5.625 7.727 1 92 98 THR B N 1
ATOM 2323 C CA . THR B 1 98 ? -7.086 4.977 6.812 1 92 98 THR B CA 1
ATOM 2324 C C . THR B 1 98 ? -6.402 4.645 5.488 1 92 98 THR B C 1
ATOM 2326 O O . THR B 1 98 ? -6.605 3.564 4.934 1 92 98 THR B O 1
ATOM 2329 N N . LEU B 1 99 ? -5.609 5.547 4.984 1 93 99 LEU B N 1
ATOM 2330 C CA . LEU B 1 99 ? -4.844 5.316 3.762 1 93 99 LEU B CA 1
ATOM 2331 C C . LEU B 1 99 ? -3.943 4.094 3.906 1 93 99 LEU B C 1
ATOM 2333 O O . LEU B 1 99 ? -3.904 3.238 3.02 1 93 99 LEU B O 1
ATOM 2337 N N . ILE B 1 100 ? -3.271 4.012 4.988 1 93.06 100 ILE B N 1
ATOM 2338 C CA . ILE B 1 100 ? -2.393 2.875 5.246 1 93.06 100 ILE B CA 1
ATOM 2339 C C . ILE B 1 100 ? -3.203 1.582 5.242 1 93.06 100 ILE B C 1
ATOM 2341 O O . ILE B 1 100 ? -2.848 0.62 4.559 1 93.06 100 ILE B O 1
ATOM 2345 N N . THR B 1 101 ? -4.285 1.61 5.977 1 90.19 101 THR B N 1
ATOM 2346 C CA . THR B 1 101 ? -5.137 0.43 6.07 1 90.19 101 THR B CA 1
ATOM 2347 C C . THR B 1 101 ? -5.648 0.02 4.691 1 90.19 101 THR B C 1
ATOM 2349 O O . THR B 1 101 ? -5.578 -1.154 4.324 1 90.19 101 THR B O 1
ATOM 2352 N N . ASP B 1 102 ? -6.043 0.981 3.957 1 89.38 102 ASP B N 1
ATOM 2353 C CA . ASP B 1 102 ? -6.652 0.726 2.658 1 89.38 102 ASP B CA 1
ATOM 2354 C C . ASP B 1 102 ? -5.617 0.23 1.65 1 89.38 102 ASP B C 1
ATOM 2356 O O . ASP B 1 102 ? -5.949 -0.523 0.732 1 89.38 102 ASP B O 1
ATOM 2360 N N . LEU B 1 103 ? -4.391 0.58 1.796 1 88.06 103 LEU B N 1
ATOM 2361 C CA . LEU B 1 103 ? -3.336 0.15 0.883 1 88.06 103 LEU B CA 1
ATOM 2362 C C . LEU B 1 103 ? -2.777 -1.206 1.3 1 88.06 103 LEU B C 1
ATOM 2364 O O . LEU B 1 103 ? -2.412 -2.02 0.448 1 88.06 103 LEU B O 1
ATOM 2368 N N . VAL B 1 104 ? -2.793 -1.468 2.57 1 85.5 104 VAL B N 1
ATOM 2369 C CA . VAL B 1 104 ? -2.127 -2.652 3.1 1 85.5 104 VAL B CA 1
ATOM 2370 C C . VAL B 1 104 ? -3.062 -3.855 3.01 1 85.5 104 VAL B C 1
ATOM 2372 O O . VAL B 1 104 ? -2.631 -4.965 2.68 1 85.5 104 VAL B O 1
ATOM 2375 N N . GLN B 1 105 ? -4.332 -3.691 3.229 1 85.5 105 GLN B N 1
ATOM 2376 C CA . GLN B 1 105 ? -5.266 -4.805 3.379 1 85.5 105 GLN B CA 1
ATOM 2377 C C . GLN B 1 105 ? -5.395 -5.59 2.076 1 85.5 105 GLN B C 1
ATOM 2379 O O . GLN B 1 105 ? -5.25 -6.812 2.068 1 85.5 105 GLN B O 1
ATOM 2384 N N . PRO B 1 106 ? -5.621 -4.902 0.941 1 82.38 106 PRO B N 1
ATOM 2385 C CA . PRO B 1 106 ? -5.707 -5.668 -0.305 1 82.38 106 PRO B CA 1
ATOM 2386 C C . PRO B 1 106 ? -4.41 -6.402 -0.638 1 82.38 106 PRO B C 1
ATOM 2388 O O . PRO B 1 106 ? -4.445 -7.516 -1.167 1 82.38 106 PRO B O 1
ATOM 2391 N N . THR B 1 107 ? -3.326 -5.805 -0.308 1 78.25 107 THR B N 1
ATOM 2392 C CA . THR B 1 107 ? -2.021 -6.406 -0.56 1 78.25 107 THR B CA 1
ATOM 2393 C C . THR B 1 107 ? -1.82 -7.648 0.306 1 78.25 107 THR B C 1
ATOM 2395 O O . THR B 1 107 ? -1.317 -8.664 -0.168 1 78.25 107 THR B O 1
ATOM 2398 N N . ALA B 1 108 ? -2.236 -7.523 1.541 1 81 108 ALA B N 1
ATOM 2399 C CA . ALA B 1 108 ? -2.145 -8.664 2.455 1 81 108 ALA B CA 1
ATOM 2400 C C . ALA B 1 108 ? -3.02 -9.82 1.979 1 81 108 ALA B C 1
ATOM 2402 O O . ALA B 1 108 ? -2.625 -10.984 2.078 1 81 108 ALA B O 1
ATOM 2403 N N . GLU B 1 109 ? -4.184 -9.555 1.477 1 85.62 109 GLU B N 1
ATOM 2404 C CA . GLU B 1 109 ? -5.086 -10.578 0.962 1 85.62 109 GLU B CA 1
ATOM 2405 C C . GLU B 1 109 ? -4.5 -11.258 -0.273 1 85.62 109 GLU B C 1
ATOM 2407 O O . GLU B 1 109 ? -4.621 -12.477 -0.432 1 85.62 109 GLU B O 1
ATOM 2412 N N . THR B 1 110 ? -3.914 -10.492 -1.101 1 82.44 110 THR B N 1
ATOM 2413 C CA . THR B 1 110 ? -3.238 -11.039 -2.271 1 82.44 110 THR B CA 1
ATOM 2414 C C . THR B 1 110 ? -2.111 -11.977 -1.854 1 82.44 110 THR B C 1
ATOM 2416 O O . THR B 1 110 ? -1.999 -13.094 -2.373 1 82.44 110 THR B O 1
ATOM 2419 N N . ALA B 1 111 ? -1.36 -11.555 -0.892 1 78.75 111 ALA B N 1
ATOM 2420 C CA . ALA B 1 111 ? -0.262 -12.375 -0.384 1 78.75 111 ALA B CA 1
ATOM 2421 C C . ALA B 1 111 ? -0.78 -13.68 0.212 1 78.75 111 ALA B C 1
ATOM 2423 O O . ALA B 1 111 ? -0.158 -14.734 0.051 1 78.75 111 ALA B O 1
ATOM 2424 N N . ARG B 1 112 ? -1.864 -13.602 0.894 1 84.19 112 ARG B N 1
ATOM 2425 C CA . ARG B 1 112 ? -2.465 -14.789 1.492 1 84.19 112 ARG B CA 1
ATOM 2426 C C . ARG B 1 112 ? -2.822 -15.82 0.426 1 84.19 112 ARG B C 1
ATOM 2428 O O . ARG B 1 112 ? -2.516 -17 0.574 1 84.19 112 ARG B O 1
ATOM 2435 N N . VAL B 1 113 ? -3.455 -15.422 -0.646 1 85 113 VAL B N 1
ATOM 2436 C CA . VAL B 1 113 ? -3.879 -16.328 -1.703 1 85 113 VAL B CA 1
ATOM 2437 C C . VAL B 1 113 ? -2.654 -16.906 -2.416 1 85 113 VAL B C 1
ATOM 2439 O O . VAL B 1 113 ? -2.602 -18.094 -2.715 1 85 113 VAL B O 1
ATOM 2442 N N . ILE B 1 114 ? -1.68 -16.078 -2.566 1 79.44 114 ILE B N 1
ATOM 2443 C CA . ILE B 1 114 ? -0.455 -16.516 -3.229 1 79.44 114 ILE B CA 1
ATOM 2444 C C . ILE B 1 114 ? 0.251 -17.562 -2.377 1 79.44 114 ILE B C 1
ATOM 2446 O O . ILE B 1 114 ? 0.772 -18.562 -2.904 1 79.44 114 ILE B O 1
ATOM 2450 N N . ARG B 1 115 ? 0.238 -17.328 -1.124 1 77.5 115 ARG B N 1
ATOM 2451 C CA . ARG B 1 115 ? 0.817 -18.312 -0.21 1 77.5 115 ARG B CA 1
ATOM 2452 C C . ARG B 1 115 ? 0.079 -19.641 -0.294 1 77.5 115 ARG B C 1
ATOM 2454 O O . ARG B 1 115 ? 0.703 -20.703 -0.273 1 77.5 115 ARG B O 1
ATOM 2461 N N . ALA B 1 116 ? -1.187 -19.578 -0.333 1 82.69 116 ALA B N 1
ATOM 2462 C CA . ALA B 1 116 ? -1.988 -20.797 -0.478 1 82.69 116 ALA B CA 1
ATOM 2463 C C . ALA B 1 116 ? -1.628 -21.547 -1.759 1 82.69 116 ALA B C 1
ATOM 2465 O O . ALA B 1 116 ? -1.432 -22.75 -1.741 1 82.69 116 ALA B O 1
ATOM 2466 N N . VAL B 1 117 ? -1.516 -20.812 -2.826 1 78.69 117 VAL B N 1
ATOM 2467 C CA . VAL B 1 117 ? -1.18 -21.391 -4.121 1 78.69 117 VAL B CA 1
ATOM 2468 C C . VAL B 1 117 ? 0.206 -22.031 -4.059 1 78.69 117 VAL B C 1
ATOM 2470 O O . VAL B 1 117 ? 0.412 -23.141 -4.566 1 78.69 117 VAL B O 1
ATOM 2473 N N . ALA B 1 118 ? 1.09 -21.328 -3.395 1 72.31 118 ALA B N 1
ATOM 2474 C CA . ALA B 1 118 ? 2.443 -21.859 -3.236 1 72.31 118 ALA B CA 1
ATOM 2475 C C . ALA B 1 118 ? 2.438 -23.172 -2.471 1 72.31 118 ALA B C 1
ATOM 2477 O O . ALA B 1 118 ? 3.252 -24.062 -2.742 1 72.31 118 ALA B O 1
ATOM 2478 N N . ASN B 1 119 ? 1.503 -23.266 -1.583 1 75.75 119 ASN B N 1
ATOM 2479 C CA . ASN B 1 119 ? 1.413 -24.469 -0.758 1 75.75 119 ASN B CA 1
ATOM 2480 C C . ASN B 1 119 ? 0.504 -25.516 -1.392 1 75.75 119 ASN B C 1
ATOM 2482 O O . ASN B 1 119 ? 0.157 -26.516 -0.752 1 75.75 119 ASN B O 1
ATOM 2486 N N . GLY B 1 120 ? 0.105 -25.234 -2.604 1 75.88 120 GLY B N 1
ATOM 2487 C CA . GLY B 1 120 ? -0.658 -26.219 -3.371 1 75.88 120 GLY B CA 1
ATOM 2488 C C . GLY B 1 120 ? -2.148 -26.156 -3.094 1 75.88 120 GLY B C 1
ATOM 2489 O O . GLY B 1 120 ? -2.879 -27.094 -3.398 1 75.88 120 GLY B O 1
ATOM 2490 N N . ASP B 1 121 ? -2.529 -25.188 -2.32 1 84.94 121 ASP B N 1
ATOM 2491 C CA . ASP B 1 121 ? -3.955 -24.938 -2.105 1 84.94 121 ASP B CA 1
ATOM 2492 C C . ASP B 1 121 ? -4.52 -24 -3.16 1 84.94 121 ASP B C 1
ATOM 2494 O O . ASP B 1 121 ? -4.402 -22.781 -3.033 1 84.94 121 ASP B O 1
ATOM 2498 N N . LEU B 1 122 ? -5.199 -24.578 -4.137 1 83.75 122 LEU B N 1
ATOM 2499 C CA . LEU B 1 122 ? -5.688 -23.812 -5.273 1 83.75 122 LEU B CA 1
ATOM 2500 C C . LEU B 1 122 ? -7.172 -23.5 -5.121 1 83.75 122 LEU B C 1
ATOM 2502 O O . LEU B 1 122 ? -7.859 -23.234 -6.105 1 83.75 122 LEU B O 1
ATOM 2506 N N . SER B 1 123 ? -7.648 -23.625 -3.916 1 89.44 123 SER B N 1
ATOM 2507 C CA . SER B 1 123 ? -9.062 -23.375 -3.67 1 89.44 123 SER B CA 1
ATOM 2508 C C . SER B 1 123 ? -9.297 -21.938 -3.217 1 89.44 123 SER B C 1
ATOM 2510 O O . SER B 1 123 ? -10.445 -21.484 -3.133 1 89.44 123 SER B O 1
ATOM 2512 N N . GLN B 1 124 ? -8.203 -21.281 -2.922 1 89.06 124 GLN B N 1
ATOM 2513 C CA . GLN B 1 124 ? -8.32 -19.938 -2.363 1 89.06 124 GLN B CA 1
ATOM 2514 C C . GLN B 1 124 ? -8.445 -18.891 -3.469 1 89.06 124 GLN B C 1
ATOM 2516 O O . GLN B 1 124 ? -7.84 -19.031 -4.531 1 89.06 124 GLN B O 1
ATOM 2521 N N . THR B 1 125 ? -9.297 -17.875 -3.197 1 91.44 125 THR B N 1
ATOM 2522 C CA . THR B 1 125 ? -9.445 -16.734 -4.102 1 91.44 125 THR B CA 1
ATOM 2523 C C . THR B 1 125 ? -9.5 -15.422 -3.326 1 91.44 125 THR B C 1
ATOM 2525 O O . THR B 1 125 ? -9.672 -15.43 -2.105 1 91.44 125 THR B O 1
ATOM 2528 N N . ILE B 1 126 ? -9.18 -14.305 -4.02 1 91.12 126 ILE B N 1
ATOM 2529 C CA . ILE B 1 126 ? -9.367 -12.984 -3.436 1 91.12 126 ILE B CA 1
ATOM 2530 C C . ILE B 1 126 ? -10.812 -12.531 -3.641 1 91.12 126 ILE B C 1
ATOM 2532 O O . ILE B 1 126 ? -11.312 -12.508 -4.77 1 91.12 126 ILE B O 1
ATOM 2536 N N . ALA B 1 127 ? -11.438 -12.172 -2.469 1 90.25 127 ALA B N 1
ATOM 2537 C CA . ALA B 1 127 ? -12.812 -11.688 -2.561 1 90.25 127 ALA B CA 1
ATOM 2538 C C . ALA B 1 127 ? -12.867 -10.328 -3.252 1 90.25 127 ALA B C 1
ATOM 2540 O O . ALA B 1 127 ? -11.984 -9.484 -3.055 1 90.25 127 ALA B O 1
ATOM 2541 N N . PRO B 1 128 ? -13.945 -10.211 -4.09 1 87.5 128 PRO B N 1
ATOM 2542 C CA . PRO B 1 128 ? -14.062 -8.93 -4.789 1 87.5 128 PRO B CA 1
ATOM 2543 C C . PRO B 1 128 ? -14.453 -7.789 -3.859 1 87.5 128 PRO B C 1
ATOM 2545 O O . PRO B 1 128 ? -14.469 -6.625 -4.273 1 87.5 128 PRO B O 1
ATOM 2548 N N . GLU B 1 129 ? -14.797 -8.156 -2.6 1 87.81 129 GLU B N 1
ATOM 2549 C CA . GLU B 1 129 ? -15.125 -7.156 -1.591 1 87.81 129 GLU B CA 1
ATOM 2550 C C . GLU B 1 129 ? -14.273 -7.34 -0.335 1 87.81 129 GLU B C 1
ATOM 2552 O O . GLU B 1 129 ? -13.922 -8.469 0.024 1 87.81 129 GLU B O 1
ATOM 2557 N N . MET B 1 130 ? -13.906 -6.168 0.168 1 81 130 MET B N 1
ATOM 2558 C CA . MET B 1 130 ? -13.188 -6.191 1.438 1 81 130 MET B CA 1
ATOM 2559 C C . MET B 1 130 ? -13.812 -5.223 2.436 1 81 130 MET B C 1
ATOM 2561 O O . MET B 1 130 ? -13.977 -4.035 2.137 1 81 130 MET B O 1
ATOM 2565 N N . ASP B 1 131 ? -14.102 -5.707 3.643 1 78.12 131 ASP B N 1
ATOM 2566 C CA . ASP B 1 131 ? -14.734 -4.93 4.703 1 78.12 131 ASP B CA 1
ATOM 2567 C C . ASP B 1 131 ? -15.977 -4.211 4.184 1 78.12 131 ASP B C 1
ATOM 2569 O O . ASP B 1 131 ? -16.172 -3.021 4.445 1 78.12 131 ASP B O 1
ATOM 2573 N N . GLY B 1 132 ? -16.812 -4.898 3.434 1 79.38 132 GLY B N 1
ATOM 2574 C CA . GLY B 1 132 ? -18.094 -4.422 2.957 1 79.38 132 GLY B CA 1
ATOM 2575 C C . GLY B 1 132 ? -17.984 -3.471 1.782 1 79.38 132 GLY B C 1
ATOM 2576 O O . GLY B 1 132 ? -18.969 -2.871 1.362 1 79.38 132 GLY B O 1
ATOM 2577 N N . ARG B 1 133 ? -16.859 -3.283 1.258 1 83.81 133 ARG B N 1
ATOM 2578 C CA . ARG B 1 133 ? -16.656 -2.389 0.124 1 83.81 133 ARG B CA 1
ATOM 2579 C C . ARG B 1 133 ? -16.062 -3.141 -1.065 1 83.81 133 ARG B C 1
ATOM 2581 O O . ARG B 1 133 ? -15.148 -3.947 -0.904 1 83.81 133 ARG B O 1
ATOM 2588 N N . PRO B 1 134 ? -16.641 -2.807 -2.154 1 88.88 134 PRO B N 1
ATOM 2589 C CA . PRO B 1 134 ? -16.062 -3.441 -3.338 1 88.88 134 PRO B CA 1
ATOM 2590 C C . PRO B 1 134 ? -14.641 -2.975 -3.619 1 88.88 134 PRO B C 1
ATOM 2592 O O . PRO B 1 134 ? -14.305 -1.814 -3.369 1 88.88 134 PRO B O 1
ATOM 2595 N N . LEU B 1 135 ? -13.781 -3.945 -4.012 1 88.44 135 LEU B N 1
ATOM 2596 C CA . LEU B 1 135 ? -12.469 -3.557 -4.5 1 88.44 135 LEU B CA 1
ATOM 2597 C C . LEU B 1 135 ? -12.578 -2.723 -5.77 1 88.44 135 LEU B C 1
ATOM 2599 O O . LEU B 1 135 ? -13.492 -2.926 -6.57 1 88.44 135 LEU B O 1
ATOM 2603 N N . LYS B 1 136 ? -11.758 -1.736 -5.828 1 89.62 136 LYS B N 1
ATOM 2604 C CA . LYS B 1 136 ? -11.805 -0.874 -7.008 1 89.62 136 LYS B CA 1
ATOM 2605 C C . LYS B 1 136 ? -10.406 -0.646 -7.574 1 89.62 136 LYS B C 1
ATOM 2607 O O . LYS B 1 136 ? -9.406 -0.957 -6.918 1 89.62 136 LYS B O 1
ATOM 2612 N N . GLY B 1 137 ? -10.344 -0.19 -8.891 1 87.81 137 GLY B N 1
ATOM 2613 C CA . GLY B 1 137 ? -9.102 0.244 -9.508 1 87.81 137 GLY B CA 1
ATOM 2614 C C . GLY B 1 137 ? -8.055 -0.851 -9.57 1 87.81 137 GLY B C 1
ATOM 2615 O O . GLY B 1 137 ? -8.344 -1.972 -9.992 1 87.81 137 GLY B O 1
ATOM 2616 N N . GLU B 1 138 ? -6.836 -0.509 -9.156 1 83.19 138 GLU B N 1
ATOM 2617 C CA . GLU B 1 138 ? -5.703 -1.421 -9.258 1 83.19 138 GLU B CA 1
ATOM 2618 C C . GLU B 1 138 ? -5.898 -2.646 -8.367 1 83.19 138 GLU B C 1
ATOM 2620 O O . GLU B 1 138 ? -5.438 -3.74 -8.703 1 83.19 138 GLU B O 1
ATOM 2625 N N . PHE B 1 139 ? -6.59 -2.459 -7.266 1 86.12 139 PHE B N 1
ATOM 2626 C CA . PHE B 1 139 ? -6.797 -3.57 -6.348 1 86.12 139 PHE B CA 1
ATOM 2627 C C . PHE B 1 139 ? -7.723 -4.617 -6.961 1 86.12 139 PHE B C 1
ATOM 2629 O O . PHE B 1 139 ? -7.465 -5.816 -6.855 1 86.12 139 PHE B O 1
ATOM 2636 N N . LEU B 1 140 ? -8.75 -4.117 -7.613 1 88.94 140 LEU B N 1
ATOM 2637 C CA . LEU B 1 140 ? -9.664 -5.023 -8.297 1 88.94 140 LEU B CA 1
ATOM 2638 C C . LEU B 1 140 ? -8.961 -5.742 -9.445 1 88.94 140 LEU B C 1
ATOM 2640 O O . LEU B 1 140 ? -9.125 -6.949 -9.625 1 88.94 140 LEU B O 1
ATOM 2644 N N . GLN B 1 141 ? -8.195 -5.031 -10.188 1 85.56 141 GLN B N 1
ATOM 2645 C CA . GLN B 1 141 ? -7.469 -5.609 -11.312 1 85.56 141 GLN B CA 1
ATOM 2646 C C . GLN B 1 141 ? -6.516 -6.707 -10.852 1 85.56 141 GLN B C 1
ATOM 2648 O O . GLN B 1 141 ? -6.445 -7.773 -11.461 1 85.56 141 GLN B O 1
ATOM 2653 N N . THR B 1 142 ? -5.848 -6.406 -9.789 1 83.88 142 THR B N 1
ATOM 2654 C CA . THR B 1 142 ? -4.918 -7.387 -9.242 1 83.88 142 THR B CA 1
ATOM 2655 C C . THR B 1 142 ? -5.664 -8.617 -8.742 1 83.88 142 THR B C 1
ATOM 2657 O O . THR B 1 142 ? -5.262 -9.75 -9.016 1 83.88 142 THR B O 1
ATOM 2660 N N . ALA B 1 143 ? -6.699 -8.398 -8.023 1 87.81 143 ALA B N 1
ATOM 2661 C CA . ALA B 1 143 ? -7.504 -9.508 -7.516 1 87.81 143 ALA B CA 1
ATOM 2662 C C . ALA B 1 143 ? -7.988 -10.398 -8.656 1 87.81 143 ALA B C 1
ATOM 2664 O O . ALA B 1 143 ? -7.906 -11.633 -8.562 1 87.81 143 ALA B O 1
ATOM 2665 N N . GLN B 1 144 ? -8.469 -9.836 -9.703 1 87.31 144 GLN B N 1
ATOM 2666 C CA . GLN B 1 144 ? -8.977 -10.578 -10.859 1 87.31 144 GLN B CA 1
ATOM 2667 C C . GLN B 1 144 ? -7.859 -11.375 -11.523 1 87.31 144 GLN B C 1
ATOM 2669 O O . GLN B 1 144 ? -8.062 -12.531 -11.914 1 87.31 144 GLN B O 1
ATOM 2674 N N . MET B 1 145 ? -6.805 -10.766 -11.617 1 81.25 145 MET B N 1
ATOM 2675 C CA . MET B 1 145 ? -5.66 -11.43 -12.242 1 81.25 145 MET B CA 1
ATOM 2676 C C . MET B 1 145 ? -5.223 -12.641 -11.422 1 81.25 145 MET B C 1
ATOM 2678 O O . MET B 1 145 ? -4.992 -13.711 -11.984 1 81.25 145 MET B O 1
ATOM 2682 N N . VAL B 1 146 ? -5.105 -12.461 -10.109 1 84.38 146 VAL B N 1
ATOM 2683 C CA . VAL B 1 146 ? -4.691 -13.547 -9.227 1 84.38 146 VAL B CA 1
ATOM 2684 C C . VAL B 1 146 ? -5.727 -14.664 -9.258 1 84.38 146 VAL B C 1
ATOM 2686 O O . VAL B 1 146 ? -5.375 -15.844 -9.367 1 84.38 146 VAL B O 1
ATOM 2689 N N . ASN B 1 147 ? -6.949 -14.305 -9.211 1 87.75 147 ASN B N 1
ATOM 2690 C CA . ASN B 1 147 ? -8.008 -15.305 -9.219 1 87.75 147 ASN B CA 1
ATOM 2691 C C . ASN B 1 147 ? -8.031 -16.078 -10.539 1 87.75 147 ASN B C 1
ATOM 2693 O O . ASN B 1 147 ? -8.273 -17.281 -10.547 1 87.75 147 ASN B O 1
ATOM 2697 N N . THR B 1 148 ? -7.824 -15.383 -11.625 1 80.81 148 THR B N 1
ATOM 2698 C CA . THR B 1 148 ? -7.738 -16.047 -12.914 1 80.81 148 THR B CA 1
ATOM 2699 C C . THR B 1 148 ? -6.582 -17.047 -12.938 1 80.81 148 THR B C 1
ATOM 2701 O O . THR B 1 148 ? -6.73 -18.172 -13.414 1 80.81 148 THR B O 1
ATOM 2704 N N . MET B 1 149 ? -5.484 -16.609 -12.414 1 76.5 149 MET B N 1
ATOM 2705 C CA . MET B 1 149 ? -4.316 -17.484 -12.344 1 76.5 149 MET B CA 1
ATOM 2706 C C . MET B 1 149 ? -4.621 -18.734 -11.531 1 76.5 149 MET B C 1
ATOM 2708 O O . MET B 1 149 ? -4.305 -19.844 -11.953 1 76.5 149 MET B O 1
ATOM 2712 N N . VAL B 1 150 ? -5.211 -18.531 -10.383 1 82.81 150 VAL B N 1
ATOM 2713 C CA . VAL B 1 150 ? -5.551 -19.656 -9.523 1 82.81 150 VAL B CA 1
ATOM 2714 C C . VAL B 1 150 ? -6.48 -20.625 -10.258 1 82.81 150 VAL B C 1
ATOM 2716 O O . VAL B 1 150 ? -6.289 -21.828 -10.219 1 82.81 150 VAL B O 1
ATOM 2719 N N . GLY B 1 151 ? -7.484 -20.016 -10.961 1 81.69 151 GLY B N 1
ATOM 2720 C CA . GLY B 1 151 ? -8.391 -20.828 -11.758 1 81.69 151 GLY B CA 1
ATOM 2721 C C . GLY B 1 151 ? -7.68 -21.625 -12.836 1 81.69 151 GLY B C 1
ATOM 2722 O O . GLY B 1 151 ? -7.961 -22.812 -13.031 1 81.69 151 GLY B O 1
ATOM 2723 N N . GLN B 1 152 ? -6.801 -21 -13.484 1 75.25 152 GLN B N 1
ATOM 2724 C CA . GLN B 1 152 ? -6.051 -21.641 -14.547 1 75.25 152 GLN B CA 1
ATOM 2725 C C . GLN B 1 152 ? -5.188 -22.781 -14 1 75.25 152 GLN B C 1
ATOM 2727 O O . GLN B 1 152 ? -5.148 -23.875 -14.578 1 75.25 152 GLN B O 1
ATOM 2732 N N . LEU B 1 153 ? -4.531 -22.562 -12.898 1 76.88 153 LEU B N 1
ATOM 2733 C CA . LEU B 1 153 ? -3.695 -23.578 -12.273 1 76.88 153 LEU B CA 1
ATOM 2734 C C . LEU B 1 153 ? -4.535 -24.75 -11.797 1 76.88 153 LEU B C 1
ATOM 2736 O O . LEU B 1 153 ? -4.129 -25.906 -11.93 1 76.88 153 LEU B O 1
ATOM 2740 N N . ASN B 1 154 ? -5.609 -24.344 -11.258 1 81.88 154 ASN B N 1
ATOM 2741 C CA . ASN B 1 154 ? -6.535 -25.391 -10.812 1 81.88 154 ASN B CA 1
ATOM 2742 C C . ASN B 1 154 ? -7.016 -26.25 -11.977 1 81.88 154 ASN B C 1
ATOM 2744 O O . ASN B 1 154 ? -7.07 -27.469 -11.875 1 81.88 154 ASN B O 1
ATOM 2748 N N . GLY B 1 155 ? -7.402 -25.578 -13.047 1 76.31 155 GLY B N 1
ATOM 2749 C CA . GLY B 1 155 ? -7.793 -26.297 -14.25 1 76.31 155 GLY B CA 1
ATOM 2750 C C . GLY B 1 155 ? -6.695 -27.188 -14.797 1 76.31 155 GLY B C 1
ATOM 2751 O O . GLY B 1 155 ? -6.949 -28.328 -15.172 1 76.31 155 GLY B O 1
ATOM 2752 N N . PHE B 1 156 ? -5.555 -26.719 -14.805 1 74.94 156 PHE B N 1
ATOM 2753 C CA . PHE B 1 156 ? -4.395 -27.484 -15.242 1 74.94 156 PHE B CA 1
ATOM 2754 C C . PHE B 1 156 ? -4.195 -28.719 -14.367 1 74.94 156 PHE B C 1
ATOM 2756 O O . PHE B 1 156 ? -4.047 -29.828 -14.875 1 74.94 156 PHE B O 1
ATOM 2763 N N . ALA B 1 157 ? -4.141 -28.453 -13.094 1 77.62 157 ALA B N 1
ATOM 2764 C CA . ALA B 1 157 ? -3.912 -29.547 -12.148 1 77.62 157 ALA B CA 1
ATOM 2765 C C . ALA B 1 157 ? -4.984 -30.609 -12.289 1 77.62 157 ALA B C 1
ATOM 2767 O O . ALA B 1 157 ? -4.68 -31.812 -12.281 1 77.62 157 ALA B O 1
ATOM 2768 N N . SER B 1 158 ? -6.219 -30.188 -12.43 1 78.38 158 SER B N 1
ATOM 2769 C CA . SER B 1 158 ? -7.336 -31.125 -12.555 1 78.38 158 SER B CA 1
ATOM 2770 C C . SER B 1 158 ? -7.227 -31.953 -13.828 1 78.38 158 SER B C 1
ATOM 2772 O O . SER B 1 158 ? -7.457 -33.156 -13.812 1 78.38 158 SER B O 1
ATOM 2774 N N . GLU B 1 159 ? -6.914 -31.312 -14.883 1 74.12 159 GLU B N 1
ATOM 2775 C CA . GLU B 1 159 ? -6.824 -31.984 -16.172 1 74.12 159 GLU B CA 1
ATOM 2776 C C . GLU B 1 159 ? -5.672 -32.969 -16.203 1 74.12 159 GLU B C 1
ATOM 2778 O O . GLU B 1 159 ? -5.816 -34.094 -16.719 1 74.12 159 GLU B O 1
ATOM 2783 N N . VAL B 1 160 ? -4.59 -32.625 -15.719 1 72.88 160 VAL B N 1
ATOM 2784 C CA . VAL B 1 160 ? -3.434 -33.5 -15.688 1 72.88 160 VAL B CA 1
ATOM 2785 C C . VAL B 1 160 ? -3.738 -34.719 -14.805 1 72.88 160 VAL B C 1
ATOM 2787 O O . VAL B 1 160 ? -3.396 -35.844 -15.156 1 72.88 160 VAL B O 1
ATOM 2790 N N . THR B 1 161 ? -4.371 -34.469 -13.68 1 72.88 161 THR B N 1
ATOM 2791 C CA . THR B 1 161 ? -4.75 -35.562 -12.789 1 72.88 161 THR B CA 1
ATOM 2792 C C . THR B 1 161 ? -5.73 -36.5 -13.469 1 72.88 161 THR B C 1
ATOM 2794 O O . THR B 1 161 ? -5.594 -37.719 -13.367 1 72.88 161 THR B O 1
ATOM 2797 N N . ARG B 1 162 ? -6.652 -35.938 -14.148 1 76.69 162 ARG B N 1
ATOM 2798 C CA . ARG B 1 162 ? -7.645 -36.719 -14.867 1 76.69 162 ARG B CA 1
ATOM 2799 C C . ARG B 1 162 ? -6.98 -37.594 -15.93 1 76.69 162 ARG B C 1
ATOM 2801 O O . ARG B 1 162 ? -7.238 -38.781 -16.016 1 76.69 162 ARG B O 1
ATOM 2808 N N . VAL B 1 163 ? -6.156 -37.062 -16.766 1 71.62 163 VAL B N 1
ATOM 2809 C CA . VAL B 1 163 ? -5.484 -37.781 -17.844 1 71.62 163 VAL B CA 1
ATOM 2810 C C . VAL B 1 163 ? -4.594 -38.875 -17.266 1 71.62 163 VAL B C 1
ATOM 2812 O O . VAL B 1 163 ? -4.574 -40 -17.781 1 71.62 163 VAL B O 1
ATOM 2815 N N . ALA B 1 164 ? -3.922 -38.531 -16.156 1 69.31 164 ALA B N 1
ATOM 2816 C CA . ALA B 1 164 ? -3.053 -39.531 -15.523 1 69.31 164 ALA B CA 1
ATOM 2817 C C . ALA B 1 164 ? -3.859 -40.719 -15 1 69.31 164 ALA B C 1
ATOM 2819 O O . ALA B 1 164 ? -3.42 -41.875 -15.094 1 69.31 164 ALA B O 1
ATOM 2820 N N . ARG B 1 165 ? -4.973 -40.406 -14.461 1 72.06 165 ARG B N 1
ATOM 2821 C CA . ARG B 1 165 ? -5.84 -41.469 -13.938 1 72.06 165 ARG B CA 1
ATOM 2822 C C . ARG B 1 165 ? -6.414 -42.312 -15.07 1 72.06 165 ARG B C 1
ATOM 2824 O O . ARG B 1 165 ? -6.371 -43.531 -15.016 1 72.06 165 ARG B O 1
ATOM 2831 N N . GLU B 1 166 ? -6.941 -41.625 -16.109 1 74.31 166 GLU B N 1
ATOM 2832 C CA . GLU B 1 166 ? -7.574 -42.312 -17.219 1 74.31 166 GLU B CA 1
ATOM 2833 C C . GLU B 1 166 ? -6.574 -43.188 -17.953 1 74.31 166 GLU B C 1
ATOM 2835 O O . GLU B 1 166 ? -6.871 -44.344 -18.281 1 74.31 166 GLU B O 1
ATOM 2840 N N . VAL B 1 167 ? -5.445 -42.688 -18.172 1 65.81 167 VAL B N 1
ATOM 2841 C CA . VAL B 1 167 ? -4.434 -43.438 -18.922 1 65.81 167 VAL B CA 1
ATOM 2842 C C . VAL B 1 167 ? -3.779 -44.469 -18 1 65.81 167 VAL B C 1
ATOM 2844 O O . VAL B 1 167 ? -3.566 -45.594 -18.391 1 65.81 167 VAL B O 1
ATOM 2847 N N . GLY B 1 168 ? -3.467 -44 -16.781 1 62.5 168 GLY B N 1
ATOM 2848 C CA . GLY B 1 168 ? -2.713 -44.844 -15.852 1 62.5 168 GLY B CA 1
ATOM 2849 C C . GLY B 1 168 ? -3.564 -45.875 -15.172 1 62.5 168 GLY B C 1
ATOM 2850 O O . GLY B 1 168 ? -3.174 -47.062 -15.102 1 62.5 168 GLY B O 1
ATOM 2851 N N . THR B 1 169 ? -4.695 -45.469 -14.703 1 63.22 169 THR B N 1
ATOM 2852 C CA . THR B 1 169 ? -5.48 -46.375 -13.859 1 63.22 169 THR B CA 1
ATOM 2853 C C . THR B 1 169 ? -6.586 -47.062 -14.664 1 63.22 169 THR B C 1
ATOM 2855 O O . THR B 1 169 ? -6.812 -48.25 -14.523 1 63.22 169 THR B O 1
ATOM 2858 N N . GLU B 1 170 ? -7.16 -46.281 -15.547 1 66.94 170 GLU B N 1
ATOM 2859 C CA . GLU B 1 170 ? -8.336 -46.812 -16.219 1 66.94 170 GLU B CA 1
ATOM 2860 C C . GLU B 1 170 ? -7.973 -47.438 -17.578 1 66.94 170 GLU B C 1
ATOM 2862 O O . GLU B 1 170 ? -8.789 -48.125 -18.188 1 66.94 170 GLU B O 1
ATOM 2867 N N . GLY B 1 171 ? -6.773 -47.281 -17.938 1 63.28 171 GLY B N 1
ATOM 2868 C CA . GLY B 1 171 ? -6.27 -47.875 -19.156 1 63.28 171 GLY B CA 1
ATOM 2869 C C . GLY B 1 171 ? -6.879 -47.281 -20.406 1 63.28 171 GLY B C 1
ATOM 2870 O O . GLY B 1 171 ? -6.914 -47.938 -21.453 1 63.28 171 GLY B O 1
ATOM 2871 N N . LYS B 1 172 ? -7.664 -46.125 -20.141 1 69 172 LYS B N 1
ATOM 2872 C CA . LYS B 1 172 ? -8.227 -45.438 -21.297 1 69 172 LYS B CA 1
ATOM 2873 C C . LYS B 1 172 ? -7.133 -44.812 -22.156 1 69 172 LYS B C 1
ATOM 2875 O O . LYS B 1 172 ? -6.391 -43.969 -21.688 1 69 172 LYS B O 1
ATOM 2880 N N . LEU B 1 173 ? -7.031 -45.281 -23.391 1 64.44 173 LEU B N 1
ATOM 2881 C CA . LEU B 1 173 ? -5.961 -44.844 -24.297 1 64.44 173 LEU B CA 1
ATOM 2882 C C . LEU B 1 173 ? -6.395 -43.656 -25.141 1 64.44 173 LEU B C 1
ATOM 2884 O O . LEU B 1 173 ? -7.59 -43.469 -25.375 1 64.44 173 LEU B O 1
ATOM 2888 N N . GLY B 1 174 ? -5.57 -42.719 -25.406 1 65.25 174 GLY B N 1
ATOM 2889 C CA . GLY B 1 174 ? -5.801 -41.625 -26.328 1 65.25 174 GLY B CA 1
ATOM 2890 C C . GLY B 1 174 ? -6.312 -40.375 -25.625 1 65.25 174 GLY B C 1
ATOM 2891 O O . GLY B 1 174 ? -6.656 -39.375 -26.297 1 65.25 174 GLY B O 1
ATOM 2892 N N . VAL B 1 175 ? -6.473 -40.531 -24.312 1 70.81 175 VAL B N 1
ATOM 2893 C CA . VAL B 1 175 ? -6.969 -39.375 -23.578 1 70.81 175 VAL B CA 1
ATOM 2894 C C . VAL B 1 175 ? -5.867 -38.312 -23.469 1 70.81 175 VAL B C 1
ATOM 2896 O O . VAL B 1 175 ? -4.699 -38.656 -23.25 1 70.81 175 VAL B O 1
ATOM 2899 N N . GLN B 1 176 ? -6.211 -37.031 -23.875 1 76.69 176 GLN B N 1
ATOM 2900 C CA . GLN B 1 176 ? -5.266 -35.906 -23.812 1 76.69 176 GLN B CA 1
ATOM 2901 C C . GLN B 1 176 ? -5.766 -34.812 -22.891 1 76.69 176 GLN B C 1
ATOM 2903 O O . GLN B 1 176 ? -6.973 -34.562 -22.797 1 76.69 176 GLN B O 1
ATOM 2908 N N . ALA B 1 177 ? -4.828 -34.312 -22.047 1 74.5 177 ALA B N 1
ATOM 2909 C CA . ALA B 1 177 ? -5.137 -33.156 -21.203 1 74.5 177 ALA B CA 1
ATOM 2910 C C . ALA B 1 177 ? -5.434 -31.922 -22.062 1 74.5 177 ALA B C 1
ATOM 2912 O O . ALA B 1 177 ? -4.719 -31.625 -23.016 1 74.5 177 ALA B O 1
ATOM 2913 N N . GLN B 1 178 ? -6.625 -31.25 -21.844 1 76.38 178 GLN B N 1
ATOM 2914 C CA . GLN B 1 178 ? -6.988 -29.984 -22.469 1 76.38 178 GLN B CA 1
ATOM 2915 C C . GLN B 1 178 ? -7.16 -28.891 -21.422 1 76.38 178 GLN B C 1
ATOM 2917 O O . GLN B 1 178 ? -8.086 -28.938 -20.609 1 76.38 178 GLN B O 1
ATOM 2922 N N . VAL B 1 179 ? -6.18 -28.031 -21.391 1 73.81 179 VAL B N 1
ATOM 2923 C CA . VAL B 1 179 ? -6.227 -26.922 -20.453 1 73.81 179 VAL B CA 1
ATOM 2924 C C . VAL B 1 179 ? -6.297 -25.594 -21.234 1 73.81 179 VAL B C 1
ATOM 2926 O O . VAL B 1 179 ? -5.27 -25.062 -21.641 1 73.81 179 VAL B O 1
ATOM 2929 N N . PRO B 1 180 ? -7.574 -25.047 -21.406 1 73.81 180 PRO B N 1
ATOM 2930 C CA . PRO B 1 180 ? -7.684 -23.797 -22.156 1 73.81 180 PRO B CA 1
ATOM 2931 C C . PRO B 1 180 ? -6.977 -22.625 -21.469 1 73.81 180 PRO B C 1
ATOM 2933 O O . PRO B 1 180 ? -6.992 -22.531 -20.25 1 73.81 180 PRO B O 1
ATOM 2936 N N . GLY B 1 181 ? -6.352 -21.781 -22.328 1 69.94 181 GLY B N 1
ATOM 2937 C CA . GLY B 1 181 ? -5.848 -20.5 -21.859 1 69.94 181 GLY B CA 1
ATOM 2938 C C . GLY B 1 181 ? -4.488 -20.594 -21.188 1 69.94 181 GLY B C 1
ATOM 2939 O O . GLY B 1 181 ? -4.023 -19.641 -20.578 1 69.94 181 GLY B O 1
ATOM 2940 N N . VAL B 1 182 ? -3.941 -21.828 -21.172 1 72.25 182 VAL B N 1
ATOM 2941 C CA . VAL B 1 182 ? -2.631 -21.969 -20.547 1 72.25 182 VAL B CA 1
ATOM 2942 C C . VAL B 1 182 ? -1.541 -21.547 -21.531 1 72.25 182 VAL B C 1
ATOM 2944 O O . VAL B 1 182 ? -1.7 -21.703 -22.75 1 72.25 182 VAL B O 1
ATOM 2947 N N . ALA B 1 183 ? -0.565 -20.75 -20.953 1 73.75 183 ALA B N 1
ATOM 2948 C CA . ALA B 1 183 ? 0.563 -20.312 -21.766 1 73.75 183 ALA B CA 1
ATOM 2949 C C . ALA B 1 183 ? 1.891 -20.656 -21.094 1 73.75 183 ALA B C 1
ATOM 2951 O O . ALA B 1 183 ? 1.916 -21.125 -19.969 1 73.75 183 ALA B O 1
ATOM 2952 N N . GLY B 1 184 ? 2.939 -20.594 -21.906 1 75.69 184 GLY B N 1
ATOM 2953 C CA . GLY B 1 184 ? 4.285 -20.75 -21.375 1 75.69 184 GLY B CA 1
ATOM 2954 C C . GLY B 1 184 ? 4.535 -22.125 -20.797 1 75.69 184 GLY B C 1
ATOM 2955 O O . GLY B 1 184 ? 4.285 -23.141 -21.453 1 75.69 184 GLY B O 1
ATOM 2956 N N . THR B 1 185 ? 5.012 -22.141 -19.578 1 75.12 185 THR B N 1
ATOM 2957 C CA . THR B 1 185 ? 5.402 -23.375 -18.891 1 75.12 185 THR B CA 1
ATOM 2958 C C . THR B 1 185 ? 4.199 -24.297 -18.719 1 75.12 185 THR B C 1
ATOM 2960 O O . THR B 1 185 ? 4.324 -25.516 -18.828 1 75.12 185 THR B O 1
ATOM 2963 N N . TRP B 1 186 ? 3.113 -23.734 -18.5 1 74.94 186 TRP B N 1
ATOM 2964 C CA . TRP B 1 186 ? 1.918 -24.531 -18.266 1 74.94 186 TRP B CA 1
ATOM 2965 C C . TRP B 1 186 ? 1.49 -25.266 -19.547 1 74.94 186 TRP B C 1
ATOM 2967 O O . TRP B 1 186 ? 1.066 -26.422 -19.484 1 74.94 186 TRP B O 1
ATOM 2977 N N . LYS B 1 187 ? 1.595 -24.531 -20.578 1 78.88 187 LYS B N 1
ATOM 2978 C CA . LYS B 1 187 ? 1.323 -25.172 -21.859 1 78.88 187 LYS B CA 1
ATOM 2979 C C . LYS B 1 187 ? 2.316 -26.297 -22.141 1 78.88 187 LYS B C 1
ATOM 2981 O O . LYS B 1 187 ? 1.927 -27.391 -22.562 1 78.88 187 LYS B O 1
ATOM 2986 N N . ASP B 1 188 ? 3.562 -26.016 -21.891 1 76.5 188 ASP B N 1
ATOM 2987 C CA . ASP B 1 188 ? 4.602 -27.031 -22.109 1 76.5 188 ASP B CA 1
ATOM 2988 C C . ASP B 1 188 ? 4.34 -28.266 -21.266 1 76.5 188 ASP B C 1
ATOM 2990 O O . ASP B 1 188 ? 4.527 -29.391 -21.734 1 76.5 188 ASP B O 1
ATOM 2994 N N . LEU B 1 189 ? 3.947 -28.047 -20.047 1 75.12 189 LEU B N 1
ATOM 2995 C CA . LEU B 1 189 ? 3.652 -29.156 -19.141 1 75.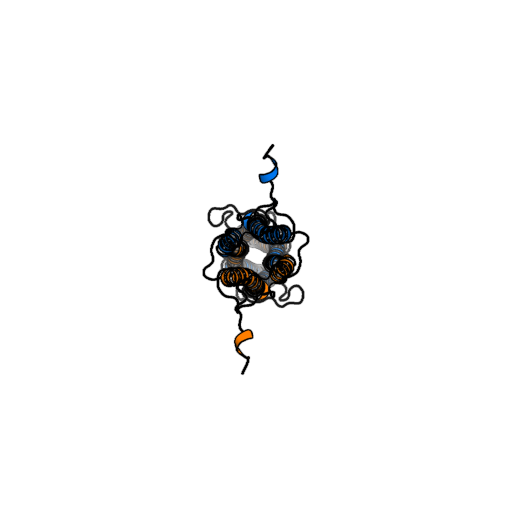12 189 LEU B CA 1
ATOM 2996 C C . LEU B 1 189 ? 2.463 -29.969 -19.656 1 75.12 189 LEU B C 1
ATOM 2998 O O . LEU B 1 189 ? 2.49 -31.203 -19.609 1 75.12 189 LEU B O 1
ATOM 3002 N N . THR B 1 190 ? 1.512 -29.266 -20.078 1 74.25 190 THR B N 1
ATOM 3003 C CA . THR B 1 190 ? 0.343 -29.922 -20.656 1 74.25 190 THR B CA 1
ATOM 3004 C C . THR B 1 190 ? 0.738 -30.812 -21.828 1 74.25 190 THR B C 1
ATOM 3006 O O . THR B 1 190 ? 0.321 -31.969 -21.922 1 74.25 190 THR B O 1
ATOM 3009 N N . ASP B 1 191 ? 1.492 -30.266 -22.719 1 76.12 191 ASP B N 1
ATOM 3010 C CA . ASP B 1 191 ? 1.957 -31 -23.891 1 76.12 191 ASP B CA 1
ATOM 3011 C C . ASP B 1 191 ? 2.766 -32.219 -23.5 1 76.12 191 ASP B C 1
ATOM 3013 O O . ASP B 1 191 ? 2.633 -33.312 -24.109 1 76.12 191 ASP B O 1
ATOM 3017 N N . SER B 1 192 ? 3.568 -32.094 -22.484 1 73.12 192 SER B N 1
ATOM 3018 C CA . SER B 1 192 ? 4.406 -33.188 -22.016 1 73.12 192 SER B CA 1
ATOM 3019 C C . SER B 1 192 ? 3.559 -34.344 -21.453 1 73.12 192 SER B C 1
ATOM 3021 O O . SER B 1 192 ? 3.83 -35.5 -21.734 1 73.12 192 SER B O 1
ATOM 3023 N N . VAL B 1 193 ? 2.59 -33.969 -20.734 1 72.94 193 VAL B N 1
ATOM 3024 C CA . VAL B 1 193 ? 1.7 -34.969 -20.156 1 72.94 193 VAL B CA 1
ATOM 3025 C C . VAL B 1 193 ? 0.935 -35.688 -21.266 1 72.94 193 VAL B C 1
ATOM 3027 O O . VAL B 1 193 ? 0.771 -36.906 -21.219 1 72.94 193 VAL B O 1
ATOM 3030 N N . ASN B 1 194 ? 0.549 -34.938 -22.25 1 75.44 194 ASN B N 1
ATOM 3031 C CA . ASN B 1 194 ? -0.159 -35.531 -23.391 1 75.44 194 ASN B CA 1
ATOM 3032 C C . ASN B 1 194 ? 0.735 -36.469 -24.172 1 75.44 194 ASN B C 1
ATOM 3034 O O . ASN B 1 194 ? 0.273 -37.5 -24.656 1 75.44 194 ASN B O 1
ATOM 3038 N N . LEU B 1 195 ? 1.911 -36.094 -24.266 1 71.5 195 LEU B N 1
ATOM 3039 C CA . LEU B 1 195 ? 2.865 -36.969 -24.953 1 71.5 195 LEU B CA 1
ATOM 3040 C C . LEU B 1 195 ? 3.031 -38.281 -24.219 1 71.5 195 LEU B C 1
ATOM 3042 O O . LEU B 1 195 ? 3.047 -39.344 -24.828 1 71.5 195 LEU B O 1
ATOM 3046 N N . MET B 1 196 ? 3.115 -38.188 -22.953 1 69.5 196 MET B N 1
ATOM 3047 C CA . MET B 1 196 ? 3.244 -39.375 -22.125 1 69.5 196 MET B CA 1
ATOM 3048 C C . MET B 1 196 ? 1.997 -40.25 -22.25 1 69.5 196 MET B C 1
ATOM 3050 O O . MET B 1 196 ? 2.098 -41.469 -22.359 1 69.5 196 MET B O 1
ATOM 3054 N N . ALA B 1 197 ? 0.881 -39.594 -22.234 1 71.12 197 ALA B N 1
ATOM 3055 C CA . ALA B 1 197 ? -0.385 -40.312 -22.375 1 71.12 197 ALA B CA 1
ATOM 3056 C C . ALA B 1 197 ? -0.486 -40.969 -23.734 1 71.12 197 ALA B C 1
ATOM 3058 O O . ALA B 1 197 ? -0.951 -42.125 -23.844 1 71.12 197 ALA B O 1
ATOM 3059 N N . GLY B 1 198 ? -0.056 -40.25 -24.734 1 71.31 198 GLY B N 1
ATOM 3060 C CA . GLY B 1 198 ? -0.055 -40.812 -26.062 1 71.31 198 GLY B CA 1
ATOM 3061 C C . GLY B 1 198 ? 0.848 -42.031 -26.203 1 71.31 198 GLY B C 1
ATOM 3062 O O . GLY B 1 198 ? 0.465 -43.031 -26.828 1 71.31 198 GLY B O 1
ATOM 3063 N N . ASN B 1 199 ? 1.989 -41.938 -25.672 1 68.75 199 ASN B N 1
ATOM 3064 C CA . ASN B 1 199 ? 2.928 -43.062 -25.719 1 68.75 199 ASN B CA 1
ATOM 3065 C C . ASN B 1 199 ? 2.367 -44.281 -25.016 1 68.75 199 ASN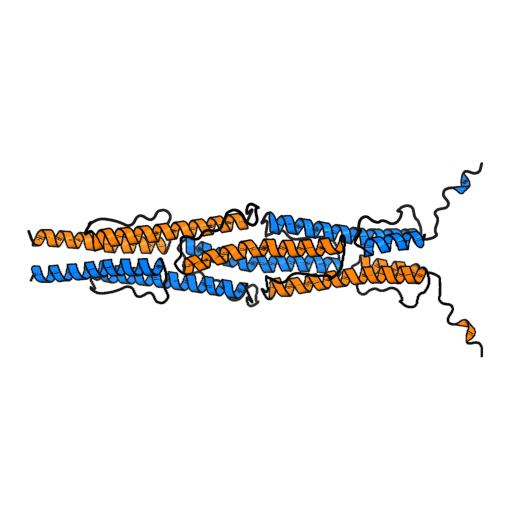 B C 1
ATOM 3067 O O . ASN B 1 199 ? 2.541 -45.406 -25.484 1 68.75 199 ASN B O 1
ATOM 3071 N N . LEU B 1 200 ? 1.685 -44.031 -23.984 1 64.12 200 LEU B N 1
ATOM 3072 C CA . LEU B 1 200 ? 1.063 -45.125 -23.25 1 64.12 200 LEU B CA 1
ATOM 3073 C C . LEU B 1 200 ? -0.039 -45.781 -24.078 1 64.12 200 LEU B C 1
ATOM 3075 O O . LEU B 1 200 ? -0.148 -47 -24.109 1 64.12 200 LEU B O 1
ATOM 3079 N N . THR B 1 201 ? -0.724 -44.906 -24.641 1 64.69 201 THR B N 1
ATOM 3080 C CA . THR B 1 201 ? -1.796 -45.406 -25.5 1 64.69 201 THR B CA 1
ATOM 3081 C C . THR B 1 201 ? -1.234 -46.25 -26.625 1 64.69 201 THR B C 1
ATOM 3083 O O . THR B 1 201 ? -1.729 -47.344 -26.891 1 64.69 201 THR B O 1
ATOM 3086 N N . ALA B 1 202 ? -0.237 -45.75 -27.266 1 64.25 202 ALA B N 1
ATOM 3087 C CA . ALA B 1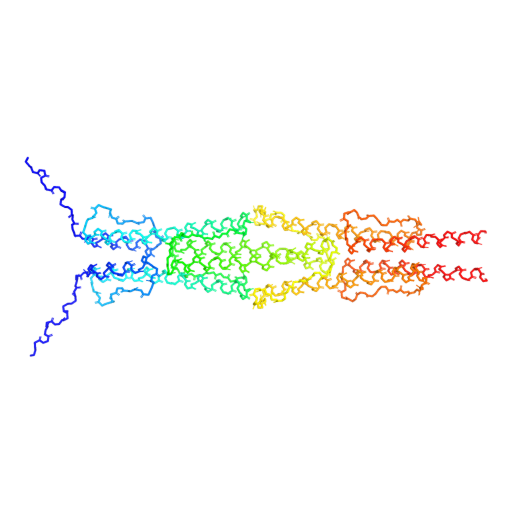 202 ? 0.372 -46.438 -28.391 1 64.25 202 ALA B CA 1
ATOM 3088 C C . ALA B 1 202 ? 0.967 -47.781 -27.953 1 64.25 202 ALA B C 1
ATOM 3090 O O . ALA B 1 202 ? 0.844 -48.781 -28.656 1 64.25 202 ALA B O 1
ATOM 3091 N N . GLN B 1 203 ? 1.479 -47.812 -26.844 1 62.25 203 GLN B N 1
ATOM 3092 C CA . GLN B 1 203 ? 2.113 -49.031 -26.344 1 62.25 203 GLN B CA 1
ATOM 3093 C C . GLN B 1 203 ? 1.074 -50.094 -25.984 1 62.25 203 GLN B C 1
ATOM 3095 O O . GLN B 1 203 ? 1.266 -51.25 -26.281 1 62.25 203 GLN B O 1
ATOM 3100 N N . VAL B 1 204 ? -0.008 -49.688 -25.406 1 59.44 204 VAL B N 1
ATOM 3101 C CA . VAL B 1 204 ? -1.065 -50.625 -25.047 1 59.44 204 VAL B CA 1
ATOM 3102 C C . VAL B 1 204 ? -1.694 -51.219 -26.297 1 59.44 204 VAL B C 1
ATOM 3104 O O . VAL B 1 204 ? -1.969 -52.406 -26.359 1 59.44 204 VAL B O 1
ATOM 3107 N N . ARG B 1 205 ? -1.771 -50.375 -27.203 1 60.16 205 ARG B N 1
ATOM 3108 C CA . ARG B 1 205 ? -2.338 -50.844 -28.469 1 60.16 205 ARG B CA 1
ATOM 3109 C C . ARG B 1 205 ? -1.425 -51.844 -29.156 1 60.16 205 ARG B C 1
ATOM 3111 O O . ARG B 1 205 ? -1.896 -52.844 -29.719 1 60.16 205 ARG B O 1
ATOM 3118 N N . ASN B 1 206 ? -0.15 -51.656 -29.141 1 61.38 206 ASN B N 1
ATOM 3119 C CA . ASN B 1 206 ? 0.819 -52.562 -29.734 1 61.38 206 ASN B CA 1
ATOM 3120 C C . ASN B 1 206 ? 0.828 -53.938 -29.031 1 61.38 206 ASN B C 1
ATOM 3122 O O . ASN B 1 206 ? 0.955 -54.969 -29.672 1 61.38 206 ASN B O 1
ATOM 3126 N N . ILE B 1 207 ? 0.653 -53.938 -27.797 1 56.06 207 ILE B N 1
ATOM 3127 C CA . ILE B 1 207 ? 0.622 -55.156 -27 1 56.06 207 ILE B CA 1
ATOM 3128 C C . ILE B 1 207 ? -0.629 -55.969 -27.359 1 56.06 207 ILE B C 1
ATOM 3130 O O . ILE B 1 207 ? -0.571 -57.188 -27.484 1 56.06 207 ILE B O 1
ATOM 3134 N N . ALA B 1 208 ? -1.65 -55.25 -27.438 1 55.31 208 ALA B N 1
ATOM 3135 C CA . ALA B 1 208 ? -2.906 -55.906 -27.797 1 55.31 208 ALA B CA 1
ATOM 3136 C C . ALA B 1 208 ? -2.807 -56.562 -29.156 1 55.31 208 ALA B C 1
ATOM 3138 O O . ALA B 1 208 ? -3.346 -57.656 -29.359 1 55.31 208 ALA B O 1
ATOM 3139 N N . GLU B 1 209 ? -2.006 -56.031 -30 1 57.38 209 GLU B N 1
ATOM 3140 C CA . GLU B 1 209 ? -1.852 -56.594 -31.344 1 57.38 209 GLU B CA 1
ATOM 3141 C C . GLU B 1 209 ? -0.93 -57.812 -31.328 1 57.38 209 GLU B C 1
ATOM 3143 O O . GLU B 1 209 ? -1.121 -58.75 -32.094 1 57.38 209 GLU B O 1
ATOM 3148 N N . VAL B 1 210 ? 0.03 -57.781 -30.453 1 52.72 210 VAL B N 1
ATOM 3149 C CA . VAL B 1 210 ? 0.97 -58.906 -30.422 1 52.72 210 VAL B CA 1
ATOM 3150 C C . VAL B 1 210 ? 0.359 -60.094 -29.656 1 52.72 210 VAL B C 1
ATOM 3152 O O . VAL B 1 210 ? 0.665 -61.25 -29.938 1 52.72 210 VAL B O 1
ATOM 3155 N N . THR B 1 211 ? -0.402 -59.781 -28.688 1 49 211 THR B N 1
ATOM 3156 C CA . THR B 1 211 ? -0.987 -60.844 -27.922 1 49 211 THR B CA 1
ATOM 3157 C C . THR B 1 211 ? -2.236 -61.406 -28.594 1 49 211 THR B C 1
ATOM 3159 O O . THR B 1 211 ? -2.791 -62.406 -28.172 1 49 211 THR B O 1
ATOM 3162 N N . THR B 1 212 ? -2.693 -60.75 -29.625 1 45.5 212 THR B N 1
ATOM 3163 C CA . THR B 1 212 ? -3.686 -61.406 -30.453 1 45.5 212 THR B CA 1
ATOM 3164 C C . THR B 1 212 ? -3.018 -62.125 -31.625 1 45.5 212 THR B C 1
ATOM 3166 O O . THR B 1 212 ? -1.987 -61.688 -32.125 1 45.5 212 THR B O 1
#

Radius of gyration: 35.18 Å; Cα contacts (8 Å, |Δi|>4): 615; chains: 2; bounding box: 44×128×75 Å

InterPro domains:
  IPR003660 HAMP domain [PF18947] (86-132)
  IPR003660 HAMP domain [PS50885] (15-61)
  IPR003660 HAMP domain [PS50885] (101-158)

Nearest PDB structures (foldseek):
  4i44-assembly1_A-2  TM=6.199E-01  e=3.283E-03  Pseudomonas aeruginosa
  4i3m-assembly1_A-2  TM=6.124E-01  e=8.326E-03  Pseudomonas aeruginosa
  3q84-assembly3_N  TM=2.051E-01  e=6.913E+00  Homo sapiens
  4i44-assembly1_A-2  TM=6.199E-01  e=4.627E-03  Pseudomonas aeruginosa
  4i3m-assembly1_A-2  TM=6.124E-01  e=8.565E-03  Pseudomonas aeruginosa

pLDDT: mean 81.94, std 15.21, range [25.75, 98.38]

Solvent-accessible surface area (backbone atoms only — not comparable to full-atom values): 21741 Å² total; per-residue (Å²): 131,80,75,77,67,70,74,66,65,58,60,61,63,58,63,69,58,50,40,50,36,41,52,37,43,59,51,16,40,50,82,56,65,57,72,84,82,44,41,68,71,32,19,51,40,29,51,42,49,38,51,39,33,46,49,52,39,51,50,33,51,36,41,43,46,42,21,43,43,31,24,55,44,21,41,73,84,62,73,58,71,82,75,94,58,40,54,45,58,37,50,37,43,49,21,52,40,48,26,51,50,42,55,45,51,62,50,50,48,50,50,50,37,50,49,34,43,52,46,22,40,54,83,56,64,58,69,68,50,55,95,93,34,68,51,28,54,53,54,33,53,49,36,52,51,52,36,50,31,33,50,48,51,40,46,40,50,50,29,51,41,48,34,25,41,34,40,44,71,66,61,43,60,68,51,62,50,75,55,84,91,53,32,56,50,50,36,53,44,41,52,30,52,28,45,32,31,40,45,42,24,53,50,54,52,53,44,55,55,68,77,92,134,81,76,79,71,71,76,69,69,62,63,59,62,58,62,68,58,52,39,51,35,41,51,37,42,60,50,16,39,51,82,55,66,58,73,83,82,45,42,69,70,32,19,52,40,30,50,42,49,38,49,40,34,45,50,53,39,49,51,32,51,36,41,44,47,41,22,43,43,32,25,54,45,21,40,73,85,64,71,56,72,81,77,93,58,40,53,47,57,36,50,38,42,49,22,52,38,47,23,50,51,42,56,47,50,60,49,52,48,50,49,52,37,50,50,33,45,51,46,22,39,55,83,56,65,58,68,67,51,55,97,90,34,67,52,27,54,56,53,33,52,49,36,52,51,51,35,50,30,32,50,47,51,39,46,38,50,51,29,49,41,49,34,25,40,36,38,44,72,65,62,42,61,69,51,63,50,76,53,86,90,53,32,56,49,51,35,53,43,42,52,31,53,28,45,32,30,40,45,42,26,52,50,52,53,51,45,55,55,68,77,93

Sequence (424 aa):
MPTEQLTKESDNLDLRQLLRTLSAVKKGDFSARMPIDQTGMAGKIADTLNDIIEQNERLTAELQRIGKVVGKDGKISERASLGNVRGGWSACVDSVNTLITDLVQPTAETARVIRAVANGDLSQTIAPEMDGRPLKGEFLQTAQMVNTMVGQLNGFASEVTRVAREVGTEGKLGVQAQVPGVAGTWKDLTDSVNLMAGNLTAQVRNIAEVTTMPTEQLTKESDNLDLRQLLRTLSAVKKGDFSARMPIDQTGMAGKIADTLNDIIEQNERLTAELQRIGKVVGKDGKISERASLGNVRGGWSACVDSVNTLITDLVQPTAETARVIRAVANGDLSQTIAPEMDGRPLKGEFLQTAQMVNTMVGQLNGFASEVTRVAREVGTEGKLGVQAQVPGVAGTWKDLTDSVNLMAGNLTAQVRNIAEVTT